Protein AF-0000000078900703 (afdb_homodimer)

Nearest PDB structures (foldseek):
  4qpk-assembly1_A  TM=8.446E-01  e=4.951E-14  Brucella abortus 2308
  4qpj-assembly1_B  TM=8.528E-01  e=8.463E-14  Brucella abortus 2308
  4fmt-assembly1_A  TM=8.613E-01  e=1.303E-12  Caulobacter vibrioides CB15
  8isj-assembly1_B  TM=5.344E-01  e=8.210E-05  Arabidopsis thaliana
  8isi-assembly1_A  TM=5.052E-01  e=6.643E-04  Arabidopsis thaliana

Foldseek 3Di:
DPLLALDDDPLLVVLVVVLLCVQLVVLVVQLVVLVVCCVPVPPVSNPVSVVSNVVSVLLNVLSVLLCCQQPNPCVQPLNDFPVNLVVSLCSNCPPHLAEEAEPAPADRDAQGCQSSLVSLVSVQQVQQAPRYFYWYWYDDVSHIKTKTFHAQGDQDPLLVCLLVSNDDSVRDDSRNSSSVNSNSSCSVRQWRWDWDDPDRGIIMIITHHDDD/DPLLALDDDPLLVVLVVVLLCVQLVVLVVQLVVLVVCCVPVPPVSNPVSVVSNVVSVLLNVLSVLLCCQQPNPCVQPLNDFPVSLVVSLCSNCPPHLAEEAEPAPADRDAQGCQSSLVSLVSVQQVQQAPRYFYWYWYDDVSHIKTKTFHAQGDQDPLLVCLLVSNDDSVRDDSRNSSSVNSNSSCSVRQWRWDWDDPDRGIIMIMTHHDDD

Secondary structure (DSSP, 8-state):
--TT--PBPHHHHHHHHHHHHHHHHHHHHHHHHHHHHHHHHGGGGHHHHHHHHHHHHHHHHHHHHHHHHHTSGGGTTT---HHHHHHHHHHHHTTSSEEEEE-----SSPSTTHHHHHHHHHHHHHHT-TT-EEEEEEEETTEEEEEEE-TT----HHHHHHHTT-S-GGG--TTTHHHHHHHHHHHHHTEEEEEEEEETTEEEEEEEE---/--TT--PBPHHHHHHHHHHHHHHHHHHHHHHHHHHHHHHHHGGGGHHHHHHHHHHHHHHHHHHHHHHHHHTSGGGTTT---HHHHHHHHHHHHTTSSEEEEE-----SSPSTTHHHHHHHHHHHHHHT-TT-EEEEEEEETTEEEEEEE-TT----HHHHHHHTT-S-GGG--TTTHHHHHHHHHHHHHTEEEEEEEEETTEEEEEEEE---

Sequence (424 aa):
MSPESPDFEPRAVELLVSRICHDLVSPVGAINNGVELIDEMGLGAGAEALTLIADSAEAAARRLRLFRFAFGAAGGQDGLDPAQARLTLEGWFRGGRVRIDWQADLPARPPRGLLKLLLIAALLADEALPAGGTVRVVREGAGVSLQGTGRNAGLREETRAALAGEIAPADLSPRSILGYAALRFGRLHAIRIVVMAENADDIRISLVPADVMSPESPDFEPRAVELLVSRICHDLVSPVGAINNGVELIDEMGLGAGAEALTLIADSAEAAARRLRLFRFAFGAAGGQDGLDPAQARLTLEGWFRGGRVRIDWQADLPARPPRGLLKLLLIAALLADEALPAGGTVRVVREGAGVSLQGTGRNAGLREETRAALAGEIAPADLSPRSILGYAALRFGRLHAIRIVVMAENADDIRISLVPADV

Structure (mmCIF, N/CA/C/O backbone):
data_AF-0000000078900703-model_v1
#
loop_
_entity.id
_entity.type
_entity.pdbx_description
1 polymer 'Histidine phosphotransferase ChpT C-terminal domain-containing protein'
#
loop_
_atom_site.group_PDB
_atom_site.id
_atom_site.type_symbol
_atom_site.label_atom_id
_atom_site.label_alt_id
_atom_site.label_comp_id
_atom_site.label_asym_id
_atom_site.label_entity_id
_atom_site.label_seq_id
_atom_site.pdbx_PDB_ins_code
_atom_site.Cartn_x
_atom_site.Cartn_y
_atom_site.Cartn_z
_atom_site.occupancy
_atom_site.B_iso_or_equiv
_atom_site.auth_seq_id
_atom_site.auth_comp_id
_atom_site.auth_asym_id
_atom_site.auth_atom_id
_atom_site.pdbx_PDB_model_num
ATOM 1 N N . MET A 1 1 ? 2.455 -24.469 -7.445 1 50.06 1 MET A N 1
ATOM 2 C CA . MET A 1 1 ? 2.916 -23.406 -8.328 1 50.06 1 MET A CA 1
ATOM 3 C C . MET A 1 1 ? 4.355 -23.641 -8.766 1 50.06 1 MET A C 1
ATOM 5 O O . MET A 1 1 ? 5.168 -24.156 -7.996 1 50.06 1 MET A O 1
ATOM 9 N N . SER A 1 2 ? 4.566 -23.516 -10.07 1 64 2 SER A N 1
ATOM 10 C CA . SER A 1 2 ? 5.926 -23.656 -10.57 1 64 2 SER A CA 1
ATOM 11 C C . SER A 1 2 ? 6.895 -22.75 -9.828 1 64 2 SER A C 1
ATOM 13 O O . SER A 1 2 ? 6.555 -21.594 -9.516 1 64 2 SER A O 1
ATOM 15 N N . PRO A 1 3 ? 7.934 -23.234 -9.289 1 67.06 3 PRO A N 1
ATOM 16 C CA . PRO A 1 3 ? 8.945 -22.438 -8.586 1 67.06 3 PRO A CA 1
ATOM 17 C C . PRO A 1 3 ? 9.367 -21.203 -9.375 1 67.06 3 PRO A C 1
ATOM 19 O O . PRO A 1 3 ? 9.867 -20.234 -8.789 1 67.06 3 PRO A O 1
ATOM 22 N N . GLU A 1 4 ? 8.93 -21.203 -10.578 1 78.75 4 GLU A N 1
ATOM 23 C CA . GLU A 1 4 ? 9.383 -20.109 -11.422 1 78.75 4 GLU A CA 1
ATOM 24 C C . GLU A 1 4 ? 8.266 -19.094 -11.656 1 78.75 4 GLU A C 1
ATOM 26 O O . GLU A 1 4 ? 8.5 -18.031 -12.25 1 78.75 4 GLU A O 1
ATOM 31 N N . SER A 1 5 ? 7.168 -19.375 -11.086 1 89.31 5 SER A N 1
ATOM 32 C CA . SER A 1 5 ? 6.031 -18.484 -11.32 1 89.31 5 SER A CA 1
ATOM 33 C C . SER A 1 5 ? 6.254 -17.125 -10.68 1 89.31 5 SER A C 1
ATOM 35 O O . SER A 1 5 ? 6.73 -17.031 -9.547 1 89.31 5 SER A O 1
ATOM 37 N N . PRO A 1 6 ? 5.938 -16.047 -11.406 1 94.38 6 PRO A N 1
ATOM 38 C CA . PRO A 1 6 ? 6.051 -14.703 -10.828 1 94.38 6 PRO A CA 1
ATOM 39 C C . PRO A 1 6 ? 4.863 -14.344 -9.938 1 94.38 6 PRO A C 1
ATOM 41 O O . PRO A 1 6 ? 4.809 -13.242 -9.391 1 94.38 6 PRO A O 1
ATOM 44 N N . ASP A 1 7 ? 3.932 -15.273 -9.758 1 95.19 7 ASP A N 1
ATOM 45 C CA . ASP A 1 7 ? 2.713 -14.969 -9.016 1 95.19 7 ASP A CA 1
ATOM 46 C C . ASP A 1 7 ? 3.004 -14.812 -7.527 1 95.19 7 ASP A C 1
ATOM 48 O O . ASP A 1 7 ? 3.996 -15.344 -7.023 1 95.19 7 ASP A O 1
ATOM 52 N N . PHE A 1 8 ? 2.178 -14.047 -6.848 1 96.44 8 PHE A N 1
ATOM 53 C CA . PHE A 1 8 ? 2.271 -13.836 -5.406 1 96.44 8 PHE A CA 1
ATOM 54 C C . PHE A 1 8 ? 1.226 -14.664 -4.668 1 96.44 8 PHE A C 1
ATOM 56 O O . PHE A 1 8 ? 0.046 -14.641 -5.023 1 96.44 8 PHE A O 1
ATOM 63 N N . GLU A 1 9 ? 1.678 -15.359 -3.666 1 94.94 9 GLU A N 1
ATOM 64 C CA . GLU A 1 9 ? 0.708 -15.93 -2.734 1 94.94 9 GLU A CA 1
ATOM 65 C C . GLU A 1 9 ? 0.011 -14.836 -1.93 1 94.94 9 GLU A C 1
ATOM 67 O O . GLU A 1 9 ? 0.602 -13.789 -1.651 1 94.94 9 GLU A O 1
ATOM 72 N N . PRO A 1 10 ? -1.243 -15.07 -1.531 1 95.19 10 PRO A N 1
ATOM 73 C CA . PRO A 1 10 ? -1.996 -14.039 -0.809 1 95.19 10 PRO A CA 1
ATOM 74 C C . PRO A 1 10 ? -1.276 -13.555 0.446 1 95.19 10 PRO A C 1
ATOM 76 O O . PRO A 1 10 ? -1.285 -12.359 0.743 1 95.19 10 PRO A O 1
ATOM 79 N N . ARG A 1 11 ? -0.648 -14.453 1.076 1 94.19 11 ARG A N 1
ATOM 80 C CA . ARG A 1 11 ? 0.079 -14.062 2.281 1 94.19 11 ARG A CA 1
ATOM 81 C C . ARG A 1 11 ? 1.181 -13.062 1.957 1 94.19 11 ARG A C 1
ATOM 83 O O . ARG A 1 11 ? 1.426 -12.133 2.727 1 94.19 11 ARG A O 1
ATOM 90 N N . ALA A 1 12 ? 1.869 -13.258 0.861 1 96.94 12 ALA A N 1
ATOM 91 C CA . ALA A 1 12 ? 2.92 -12.336 0.445 1 96.94 12 ALA A CA 1
ATOM 92 C C . ALA A 1 12 ? 2.348 -10.953 0.148 1 96.94 12 ALA A C 1
ATOM 94 O O . ALA A 1 12 ? 2.953 -9.938 0.494 1 96.94 12 ALA A O 1
ATOM 95 N N . VAL A 1 13 ? 1.162 -10.922 -0.452 1 97.69 13 VAL A N 1
ATOM 96 C CA . VAL A 1 13 ? 0.494 -9.656 -0.744 1 97.69 13 VAL A CA 1
ATOM 97 C C . VAL A 1 13 ? 0.139 -8.945 0.561 1 97.69 13 VAL A C 1
ATOM 99 O O . VAL A 1 13 ? 0.407 -7.754 0.718 1 97.69 13 VAL A O 1
ATOM 102 N N . GLU A 1 14 ? -0.369 -9.695 1.49 1 97.12 14 GLU A N 1
ATOM 103 C CA . GLU A 1 14 ? -0.728 -9.148 2.793 1 97.12 14 GLU A CA 1
ATOM 104 C C . GLU A 1 14 ? 0.49 -8.555 3.498 1 97.12 14 GLU A C 1
ATOM 106 O O . GLU A 1 14 ? 0.423 -7.449 4.039 1 97.12 14 GLU A O 1
ATOM 111 N N . LEU A 1 15 ? 1.567 -9.266 3.438 1 97.44 15 LEU A N 1
ATOM 112 C CA . LEU A 1 15 ? 2.779 -8.82 4.117 1 97.44 15 LEU A CA 1
ATOM 113 C C . LEU A 1 15 ? 3.375 -7.602 3.422 1 97.44 15 LEU A C 1
ATOM 115 O O . LEU A 1 15 ? 3.908 -6.707 4.078 1 97.44 15 LEU A O 1
ATOM 119 N N . LEU A 1 16 ? 3.305 -7.562 2.107 1 98.25 16 LEU A N 1
ATOM 120 C CA . LEU A 1 16 ? 3.805 -6.41 1.366 1 98.25 16 LEU A CA 1
ATOM 121 C C . LEU A 1 16 ? 3.012 -5.156 1.715 1 98.25 16 LEU A C 1
ATOM 123 O O . LEU A 1 16 ? 3.594 -4.109 2.006 1 98.25 16 LEU A O 1
ATOM 127 N N . VAL A 1 17 ? 1.688 -5.273 1.755 1 98.06 17 VAL A N 1
ATOM 128 C CA . VAL A 1 17 ? 0.83 -4.145 2.102 1 98.06 17 VAL A CA 1
ATOM 129 C C . VAL A 1 17 ? 1.06 -3.75 3.559 1 98.06 17 VAL A C 1
ATOM 131 O O . VAL A 1 17 ? 1.112 -2.562 3.885 1 98.06 17 VAL A O 1
ATOM 134 N N . SER A 1 18 ? 1.246 -4.734 4.418 1 97.38 18 SER A N 1
ATOM 135 C CA . SER A 1 18 ? 1.55 -4.453 5.816 1 97.38 18 SER A CA 1
ATOM 136 C C . SER A 1 18 ? 2.816 -3.611 5.945 1 97.38 18 SER A C 1
ATOM 138 O O . SER A 1 18 ? 2.861 -2.666 6.734 1 97.38 18 SER A O 1
ATOM 140 N N . ARG A 1 19 ? 3.785 -3.932 5.195 1 97.19 19 ARG A N 1
ATOM 141 C CA . ARG A 1 19 ? 5.047 -3.197 5.242 1 97.19 19 ARG A CA 1
ATOM 142 C C . ARG A 1 19 ? 4.863 -1.761 4.766 1 97.19 19 ARG A C 1
ATOM 144 O O . ARG A 1 19 ? 5.359 -0.823 5.395 1 97.19 19 ARG A O 1
ATOM 151 N N . ILE A 1 20 ? 4.145 -1.601 3.66 1 97.88 20 ILE A N 1
ATOM 152 C CA . ILE A 1 20 ? 3.871 -0.276 3.115 1 97.88 20 ILE A CA 1
ATOM 153 C C . ILE A 1 20 ? 3.129 0.566 4.148 1 97.88 20 ILE A C 1
ATOM 155 O O . ILE A 1 20 ? 3.523 1.698 4.438 1 97.88 20 ILE A O 1
ATOM 159 N N . CYS A 1 21 ? 2.123 -0.008 4.77 1 97.75 21 CYS A N 1
ATOM 160 C CA . CYS A 1 21 ? 1.351 0.703 5.781 1 97.75 21 CYS A CA 1
ATOM 161 C C . CYS A 1 21 ? 2.209 1.017 7.004 1 97.75 21 CYS A C 1
ATOM 163 O O . CYS A 1 21 ? 2.127 2.113 7.559 1 97.75 21 CYS A O 1
ATOM 165 N N . HIS A 1 22 ? 3.031 0.077 7.395 1 96.62 22 HIS A N 1
ATOM 166 C CA . HIS A 1 22 ? 3.904 0.265 8.547 1 96.62 22 HIS A CA 1
ATOM 167 C C . HIS A 1 22 ? 4.828 1.461 8.352 1 96.62 22 HIS A C 1
ATOM 169 O O . HIS A 1 22 ? 4.965 2.299 9.242 1 96.62 22 HIS A O 1
ATOM 175 N N . ASP A 1 23 ? 5.391 1.553 7.199 1 96.81 23 ASP A N 1
ATOM 176 C CA . ASP A 1 23 ? 6.359 2.604 6.906 1 96.81 23 ASP A CA 1
ATOM 177 C C . ASP A 1 23 ? 5.684 3.971 6.832 1 96.81 23 ASP A C 1
ATOM 179 O O . ASP A 1 23 ? 6.328 5 7.027 1 96.81 23 ASP A O 1
ATOM 183 N N . LEU A 1 24 ? 4.336 3.975 6.578 1 98.12 24 LEU A N 1
ATOM 184 C CA . LEU A 1 24 ? 3.641 5.246 6.406 1 98.12 24 LEU A CA 1
ATOM 185 C C . LEU A 1 24 ? 2.953 5.668 7.699 1 98.12 24 LEU A C 1
ATOM 187 O O . LEU A 1 24 ? 2.639 6.848 7.883 1 98.12 24 LEU A O 1
ATOM 191 N N . VAL A 1 25 ? 2.709 4.762 8.609 1 97.38 25 VAL A N 1
ATOM 192 C CA . VAL A 1 25 ? 1.991 5.031 9.852 1 97.38 25 VAL A CA 1
ATOM 193 C C . VAL A 1 25 ? 2.793 6.004 10.711 1 97.38 25 VAL A C 1
ATOM 195 O O . VAL A 1 25 ? 2.227 6.918 11.32 1 97.38 25 VAL A O 1
ATOM 198 N N . SER A 1 26 ? 4.109 5.871 10.695 1 96.12 26 SER A N 1
ATOM 199 C CA . SER A 1 26 ? 4.949 6.676 11.578 1 96.12 26 SER A CA 1
ATOM 200 C C . SER A 1 26 ? 4.93 8.148 11.164 1 96.12 26 SER A C 1
ATOM 202 O O . SER A 1 26 ? 4.594 9.016 11.969 1 96.12 26 SER A O 1
ATOM 204 N N . PRO A 1 27 ? 5.227 8.445 9.898 1 97.81 27 PRO A N 1
ATOM 205 C CA . PRO A 1 27 ? 5.176 9.867 9.539 1 97.81 27 PRO A CA 1
ATOM 206 C C . PRO A 1 27 ? 3.766 10.445 9.625 1 97.81 27 PRO A C 1
ATOM 208 O O . PRO A 1 27 ? 3.594 11.594 10.047 1 97.81 27 PRO A O 1
ATOM 211 N N . VAL A 1 28 ? 2.721 9.758 9.328 1 97.94 28 VAL A N 1
ATOM 212 C CA . VAL A 1 28 ? 1.347 10.234 9.43 1 97.94 28 VAL A CA 1
ATOM 213 C C . VAL A 1 28 ? 0.979 10.461 10.891 1 97.94 28 VAL A C 1
ATOM 215 O O . VAL A 1 28 ? 0.354 11.461 11.242 1 97.94 28 VAL A O 1
ATOM 218 N N . GLY A 1 29 ? 1.412 9.531 11.711 1 97.56 29 GLY A N 1
ATOM 219 C CA . GLY A 1 29 ? 1.213 9.688 13.148 1 97.56 29 GLY A CA 1
ATOM 220 C C . GLY A 1 29 ? 1.896 10.922 13.711 1 97.56 29 GLY A C 1
ATOM 221 O O . GLY A 1 29 ? 1.322 11.625 14.547 1 97.56 29 GLY A O 1
ATOM 222 N N . ALA A 1 30 ? 3.131 11.156 13.281 1 97.06 30 ALA A N 1
ATOM 223 C CA . ALA A 1 30 ? 3.896 12.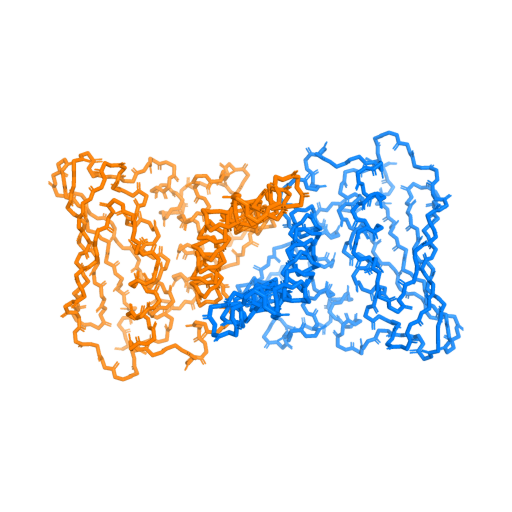312 13.734 1 97.06 30 ALA A CA 1
ATOM 224 C C . ALA A 1 30 ? 3.199 13.617 13.352 1 97.06 30 ALA A C 1
ATOM 226 O O . ALA A 1 30 ? 3.225 14.594 14.109 1 97.06 30 ALA A O 1
ATOM 227 N N . ILE A 1 31 ? 2.6 13.617 12.172 1 97.5 31 ILE A N 1
ATOM 228 C CA . ILE A 1 31 ? 1.846 14.789 11.75 1 97.5 31 ILE A CA 1
ATOM 229 C C . ILE A 1 31 ? 0.68 15.031 12.703 1 97.5 31 ILE A C 1
ATOM 231 O O . ILE A 1 31 ? 0.481 16.156 13.18 1 97.5 31 ILE A O 1
ATOM 235 N N . ASN A 1 32 ? -0.064 13.961 12.984 1 96.81 32 ASN A N 1
ATOM 236 C CA . ASN A 1 32 ? -1.199 14.062 13.891 1 96.81 32 ASN A CA 1
ATOM 237 C C . ASN A 1 32 ? -0.764 14.523 15.281 1 96.81 32 ASN A C 1
ATOM 239 O O . ASN A 1 32 ? -1.436 15.352 15.906 1 96.81 32 ASN A O 1
ATOM 243 N N . ASN A 1 33 ? 0.344 14.039 15.727 1 95.12 33 ASN A N 1
ATOM 244 C CA . ASN A 1 33 ? 0.883 14.469 17 1 95.12 33 ASN A CA 1
ATOM 245 C C . ASN A 1 33 ? 1.244 15.953 16.984 1 95.12 33 ASN A C 1
ATOM 247 O O . ASN A 1 33 ? 1.013 16.672 17.969 1 95.12 33 ASN A O 1
ATOM 251 N N . GLY A 1 34 ? 1.842 16.406 15.906 1 93.75 34 GLY A N 1
ATOM 252 C CA . GLY A 1 34 ? 2.168 17.812 15.758 1 93.75 34 GLY A CA 1
ATOM 253 C C . GLY A 1 34 ? 0.948 18.719 15.797 1 93.75 34 GLY A C 1
ATOM 254 O O . GLY A 1 34 ? 0.959 19.766 16.453 1 93.75 34 GLY A O 1
ATOM 255 N N . VAL A 1 35 ? -0.086 18.328 15.18 1 92.75 35 VAL A N 1
ATOM 256 C CA . VAL A 1 35 ? -1.333 19.094 15.156 1 92.75 35 VAL A CA 1
ATOM 257 C C . VAL A 1 35 ? -1.909 19.188 16.562 1 92.75 35 VAL A C 1
ATOM 259 O O . VAL A 1 35 ? -2.342 20.266 17 1 92.75 35 VAL A O 1
ATOM 262 N N . GLU A 1 36 ? -1.858 18.078 17.234 1 92.5 36 GLU A N 1
ATOM 263 C CA . GLU A 1 36 ? -2.361 18.047 18.609 1 92.5 36 GLU A CA 1
ATOM 264 C C . GLU A 1 36 ? -1.555 18.984 19.516 1 92.5 36 GLU A C 1
ATOM 266 O O . GLU A 1 36 ? -2.115 19.656 20.375 1 92.5 36 GLU A O 1
ATOM 271 N N . LEU A 1 37 ? -0.238 19 19.266 1 90.69 37 LEU A N 1
ATOM 272 C CA . LEU A 1 37 ? 0.638 19.859 20.047 1 90.69 37 LEU A CA 1
ATOM 273 C C . LEU A 1 37 ? 0.301 21.328 19.812 1 90.69 37 LEU A C 1
ATOM 275 O O . LEU A 1 37 ? 0.247 22.125 20.766 1 90.69 37 LEU A O 1
ATOM 279 N N . ILE A 1 38 ? 0.035 21.703 18.625 1 87.81 38 ILE A N 1
ATOM 280 C CA . ILE A 1 38 ? -0.3 23.078 18.297 1 87.81 38 ILE A CA 1
ATOM 281 C C . ILE A 1 38 ? -1.65 23.453 18.906 1 87.81 38 ILE A C 1
ATOM 283 O O . ILE A 1 38 ? -1.815 24.531 19.453 1 87.81 38 ILE A O 1
ATOM 287 N N . ASP A 1 39 ? -2.58 22.578 18.859 1 85.31 39 ASP A N 1
ATOM 288 C CA . ASP A 1 39 ? -3.914 22.812 19.391 1 85.31 39 ASP A CA 1
ATOM 289 C C . ASP A 1 39 ? -3.863 23.016 20.906 1 85.31 39 ASP A C 1
ATOM 291 O O . ASP A 1 39 ? -4.59 23.844 21.453 1 85.31 39 ASP A O 1
ATOM 295 N N . GLU A 1 40 ? -2.965 22.281 21.578 1 84.81 40 GLU A N 1
ATOM 296 C CA . GLU A 1 40 ? -2.895 22.297 23.031 1 84.81 40 GLU A CA 1
ATOM 297 C C . GLU A 1 40 ? -2.064 23.484 23.531 1 84.81 40 GLU A C 1
ATOM 299 O O . GLU A 1 40 ? -2.418 24.125 24.516 1 84.81 40 GLU A O 1
ATOM 304 N N . MET A 1 41 ? -0.928 23.703 22.859 1 78.88 41 MET A N 1
ATOM 305 C CA . MET A 1 41 ? 0.045 24.625 23.422 1 78.88 41 MET A CA 1
ATOM 306 C C . MET A 1 41 ? -0.042 25.984 22.766 1 78.88 41 MET A C 1
ATOM 308 O O . MET A 1 41 ? 0.519 26.969 23.25 1 78.88 41 MET A O 1
ATOM 312 N N . GLY A 1 42 ? -0.826 26.125 21.797 1 68.19 42 GLY A N 1
ATOM 313 C CA . GLY A 1 42 ? -0.936 27.391 21.094 1 68.19 42 GLY A CA 1
ATOM 314 C C . GLY A 1 42 ? 0.298 27.734 20.281 1 68.19 42 GLY A C 1
ATOM 315 O O . GLY A 1 42 ? 1.071 26.859 19.906 1 68.19 42 GLY A O 1
ATOM 316 N N . LEU A 1 43 ? 0.442 29.109 19.953 1 59.84 43 LEU A N 1
ATOM 317 C CA . LEU A 1 43 ? 1.426 29.672 19.031 1 59.84 43 LEU A CA 1
ATOM 318 C C . LEU A 1 43 ? 2.844 29.406 19.516 1 59.84 43 LEU A C 1
ATOM 320 O O . LEU A 1 43 ? 3.779 29.312 18.719 1 59.84 43 LEU A O 1
ATOM 324 N N . GLY A 1 44 ? 3.08 29.391 20.906 1 62.28 44 GLY A N 1
ATOM 325 C CA . GLY A 1 44 ? 4.422 29.188 21.438 1 62.28 44 GLY A CA 1
ATOM 326 C C . GLY A 1 44 ? 5.059 27.891 20.969 1 62.28 44 GLY A C 1
ATOM 327 O O . GLY A 1 44 ? 6.262 27.844 20.688 1 62.28 44 GLY A O 1
ATOM 328 N N . ALA A 1 45 ? 4.297 26.844 20.875 1 62.84 45 ALA A N 1
ATOM 329 C CA . ALA A 1 45 ? 4.781 25.531 20.453 1 62.84 45 ALA A CA 1
ATOM 330 C C . ALA A 1 45 ? 4.641 25.375 18.938 1 62.84 45 ALA A C 1
ATOM 332 O O . ALA A 1 45 ? 5.078 24.359 18.375 1 62.84 45 ALA A O 1
ATOM 333 N N . GLY A 1 46 ? 4.395 26.5 18.312 1 74.5 46 GLY A N 1
ATOM 334 C CA . GLY A 1 46 ? 3.861 26.438 16.953 1 74.5 46 GLY A CA 1
ATOM 335 C C . GLY A 1 46 ? 4.922 26.172 15.914 1 74.5 46 GLY A C 1
ATOM 336 O O . GLY A 1 46 ? 4.734 25.297 15.047 1 74.5 46 GLY A O 1
ATOM 337 N N . ALA A 1 47 ? 6.125 26.734 16.328 1 80.94 47 ALA A N 1
ATOM 338 C CA . ALA A 1 47 ? 7.125 26.656 15.266 1 80.94 47 ALA A CA 1
ATOM 339 C C . ALA A 1 47 ? 7.738 25.266 15.195 1 80.94 47 ALA A C 1
ATOM 341 O O . ALA A 1 47 ? 7.887 24.703 14.102 1 80.94 47 ALA A O 1
ATOM 342 N N . GLU A 1 48 ? 8.07 24.703 16.359 1 88.12 48 GLU A N 1
ATOM 343 C CA . GLU A 1 48 ? 8.656 23.375 16.391 1 88.12 48 GLU A CA 1
ATOM 344 C C . GLU A 1 48 ? 7.672 22.328 15.906 1 88.12 48 GLU A C 1
ATOM 346 O O . GLU A 1 48 ? 8.047 21.391 15.188 1 88.12 48 GLU A O 1
ATOM 351 N N . ALA A 1 49 ? 6.473 22.453 16.281 1 91.56 49 ALA A N 1
ATOM 352 C CA . ALA A 1 49 ? 5.43 21.531 15.852 1 91.56 49 ALA A CA 1
ATOM 353 C C . ALA A 1 49 ? 5.215 21.609 14.344 1 91.56 49 ALA A C 1
ATOM 355 O O . ALA A 1 49 ? 5.027 20.578 13.688 1 91.56 49 ALA A O 1
ATOM 356 N N . LEU A 1 50 ? 5.297 22.719 13.844 1 89.88 50 LEU A N 1
ATOM 357 C CA . LEU A 1 50 ? 5.117 22.906 12.414 1 89.88 50 LEU A CA 1
ATOM 358 C C . LEU A 1 50 ? 6.277 22.297 11.633 1 89.88 50 LEU A C 1
ATOM 360 O O . LEU A 1 50 ? 6.082 21.719 10.562 1 89.88 50 LEU A O 1
ATOM 364 N N . THR A 1 51 ? 7.438 22.484 12.203 1 92.75 51 THR A N 1
ATOM 365 C CA . THR A 1 51 ? 8.609 21.875 11.586 1 92.75 51 THR A CA 1
ATOM 366 C C . THR A 1 51 ? 8.477 20.344 11.562 1 92.75 51 THR A C 1
ATOM 368 O O . THR A 1 51 ? 8.781 19.703 10.555 1 92.75 51 THR A O 1
ATOM 371 N N . LEU A 1 52 ? 7.957 19.828 12.656 1 94.81 52 LEU A N 1
ATOM 372 C CA . LEU A 1 52 ? 7.723 18.391 12.734 1 94.81 52 LEU A CA 1
ATOM 373 C C . LEU A 1 52 ? 6.695 17.938 11.695 1 94.81 52 LEU A C 1
ATOM 375 O O . LEU A 1 52 ? 6.883 16.922 11.023 1 94.81 52 LEU A O 1
ATOM 379 N N . ILE A 1 53 ? 5.684 18.703 11.617 1 96.12 53 ILE A N 1
ATOM 380 C CA . ILE A 1 53 ? 4.633 18.406 10.648 1 96.12 53 ILE A CA 1
ATOM 381 C C . ILE A 1 53 ? 5.203 18.438 9.234 1 96.12 53 ILE A C 1
AT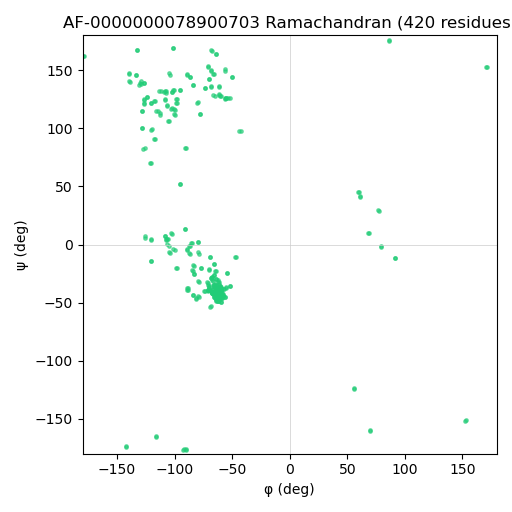OM 383 O O . ILE A 1 53 ? 4.988 17.516 8.445 1 96.12 53 ILE A O 1
ATOM 387 N N . ALA A 1 54 ? 5.984 19.453 8.922 1 95.94 54 ALA A N 1
ATOM 388 C CA . ALA A 1 54 ? 6.559 19.625 7.59 1 95.94 54 ALA A CA 1
ATOM 389 C C . ALA A 1 54 ? 7.5 18.469 7.246 1 95.94 54 ALA A C 1
ATOM 391 O O . ALA A 1 54 ? 7.387 17.875 6.176 1 95.94 54 ALA A O 1
ATOM 392 N N . ASP A 1 55 ? 8.367 18.188 8.172 1 96.69 55 ASP A N 1
ATOM 393 C CA . ASP A 1 55 ? 9.336 17.109 7.957 1 96.69 55 ASP A CA 1
ATOM 394 C C . ASP A 1 55 ? 8.633 15.766 7.773 1 96.69 55 ASP A C 1
ATOM 396 O O . ASP A 1 55 ? 9.023 14.969 6.918 1 96.69 55 ASP A O 1
ATOM 400 N N . SER A 1 56 ? 7.574 15.531 8.57 1 97.81 56 SER A N 1
ATOM 401 C CA . SER A 1 56 ? 6.852 14.266 8.523 1 97.81 56 SER A CA 1
ATOM 402 C C . SER A 1 56 ? 6.047 14.133 7.234 1 97.81 56 SER A C 1
ATOM 404 O O . SER A 1 56 ? 5.977 13.055 6.648 1 97.81 56 SER A O 1
ATOM 406 N N . ALA A 1 57 ? 5.48 15.211 6.836 1 97.69 57 ALA A N 1
ATOM 407 C CA . ALA A 1 57 ? 4.727 15.203 5.586 1 97.69 57 ALA A CA 1
ATOM 408 C C . ALA A 1 57 ? 5.641 14.922 4.395 1 97.69 57 ALA A C 1
ATOM 410 O O . ALA A 1 57 ? 5.281 14.164 3.494 1 97.69 57 ALA A O 1
ATOM 411 N N . GLU A 1 58 ? 6.793 15.539 4.402 1 97.62 58 GLU A N 1
ATOM 412 C CA . GLU A 1 58 ? 7.762 15.297 3.342 1 97.62 58 GLU A CA 1
ATOM 413 C C . GLU A 1 58 ? 8.234 13.844 3.348 1 97.62 58 GLU A C 1
ATOM 415 O O . GLU A 1 58 ? 8.367 13.227 2.289 1 97.62 58 GLU A O 1
ATOM 420 N N . ALA A 1 59 ? 8.453 13.32 4.512 1 97.88 59 ALA A N 1
ATOM 421 C CA . ALA A 1 59 ? 8.859 11.922 4.633 1 97.88 59 ALA A CA 1
ATOM 422 C C . ALA A 1 59 ? 7.785 10.992 4.09 1 97.88 59 ALA A C 1
ATOM 424 O O . ALA A 1 59 ? 8.086 10.039 3.369 1 97.88 59 ALA A O 1
ATOM 425 N N . ALA A 1 60 ? 6.539 11.266 4.43 1 98.5 60 ALA A N 1
ATOM 426 C CA . ALA A 1 60 ? 5.434 10.461 3.926 1 98.5 60 ALA A CA 1
ATOM 427 C C . ALA A 1 60 ? 5.359 10.516 2.404 1 98.5 60 ALA A C 1
ATOM 429 O O . ALA A 1 60 ? 5.176 9.492 1.745 1 98.5 60 ALA A O 1
ATOM 430 N N . ALA A 1 61 ? 5.578 11.719 1.854 1 98.31 61 ALA A N 1
ATOM 431 C CA . ALA A 1 61 ? 5.516 11.898 0.405 1 98.31 61 ALA A CA 1
ATOM 432 C C . ALA A 1 61 ? 6.637 11.133 -0.292 1 98.31 61 ALA A C 1
ATOM 434 O O . ALA A 1 61 ? 6.418 10.508 -1.333 1 98.31 61 ALA A O 1
ATOM 435 N N . ARG A 1 62 ? 7.801 11.164 0.253 1 98.06 62 ARG A N 1
ATOM 436 C CA . ARG A 1 62 ? 8.945 10.469 -0.326 1 98.06 62 ARG A CA 1
ATOM 437 C C . ARG A 1 62 ? 8.734 8.953 -0.295 1 98.06 62 ARG A C 1
ATOM 439 O O . ARG A 1 62 ? 9.039 8.258 -1.267 1 98.06 62 ARG A O 1
ATOM 446 N N . ARG A 1 63 ? 8.211 8.453 0.787 1 98.31 63 ARG A N 1
ATOM 447 C CA . ARG A 1 63 ? 7.949 7.02 0.897 1 98.31 63 ARG A CA 1
ATOM 448 C C . ARG A 1 63 ? 6.879 6.578 -0.095 1 98.31 63 ARG A C 1
ATOM 450 O O . ARG A 1 63 ? 7.035 5.562 -0.774 1 98.31 63 ARG A O 1
ATOM 457 N N . LEU A 1 64 ? 5.824 7.391 -0.201 1 98.38 64 LEU A N 1
ATOM 458 C CA . LEU A 1 64 ? 4.754 7.082 -1.142 1 98.38 64 LEU A CA 1
ATOM 459 C C . LEU A 1 64 ? 5.277 7.062 -2.574 1 98.38 64 LEU A C 1
ATOM 461 O O . LEU A 1 64 ? 4.91 6.188 -3.361 1 98.38 64 LEU A O 1
ATOM 465 N N . ARG A 1 65 ? 6.145 8.031 -2.871 1 97.38 65 ARG A N 1
ATOM 466 C CA . ARG A 1 65 ? 6.719 8.086 -4.211 1 97.38 65 ARG A CA 1
ATOM 467 C C . ARG A 1 65 ? 7.516 6.824 -4.523 1 97.38 65 ARG A C 1
ATOM 469 O O . ARG A 1 65 ? 7.371 6.242 -5.602 1 97.38 65 ARG A O 1
ATOM 476 N N . LEU A 1 66 ? 8.305 6.418 -3.598 1 98.44 66 LEU A N 1
ATOM 477 C CA . LEU A 1 66 ? 9.109 5.219 -3.82 1 98.44 66 LEU A CA 1
ATOM 478 C C . LEU A 1 66 ? 8.211 3.99 -3.982 1 98.44 66 LEU A C 1
ATOM 480 O O . LEU A 1 66 ? 8.398 3.201 -4.91 1 98.44 66 LEU A O 1
ATOM 484 N N . PHE A 1 67 ? 7.258 3.826 -3.107 1 98.5 67 PHE A N 1
ATOM 485 C CA . PHE A 1 67 ? 6.41 2.641 -3.127 1 98.5 67 PHE A CA 1
ATOM 486 C C . PHE A 1 67 ? 5.598 2.576 -4.414 1 98.5 67 PHE A C 1
ATOM 488 O O . PHE A 1 67 ? 5.398 1.497 -4.973 1 98.5 67 PHE A O 1
ATOM 495 N N . ARG A 1 68 ? 5.168 3.74 -4.863 1 96.56 68 ARG A N 1
ATOM 496 C CA . ARG A 1 68 ? 4.387 3.816 -6.094 1 96.56 68 ARG A CA 1
ATOM 497 C C . ARG A 1 68 ? 5.176 3.271 -7.277 1 96.56 68 ARG A C 1
ATOM 499 O O . ARG A 1 68 ? 4.625 2.568 -8.125 1 96.56 68 ARG A O 1
ATOM 506 N N . PHE A 1 69 ? 6.457 3.516 -7.301 1 97.5 69 PHE A N 1
ATOM 507 C CA . PHE A 1 69 ? 7.297 3.082 -8.414 1 97.5 69 PHE A CA 1
ATOM 508 C C . PHE A 1 69 ? 7.836 1.678 -8.164 1 97.5 69 PHE A C 1
ATOM 510 O O . PHE A 1 69 ? 7.875 0.853 -9.078 1 97.5 69 PHE A O 1
ATOM 517 N N . ALA A 1 70 ? 8.18 1.352 -6.93 1 98.19 70 ALA A N 1
ATOM 518 C CA . ALA A 1 70 ? 8.812 0.075 -6.609 1 98.19 70 ALA A CA 1
ATOM 519 C C . ALA A 1 70 ? 7.805 -1.07 -6.684 1 98.19 70 ALA A C 1
ATOM 521 O O . ALA A 1 70 ? 8.109 -2.141 -7.211 1 98.19 70 ALA A O 1
ATOM 522 N N . PHE A 1 71 ? 6.574 -0.79 -6.195 1 98.12 71 PHE A N 1
ATOM 523 C CA . PHE A 1 71 ? 5.641 -1.896 -6.039 1 98.12 71 PHE A CA 1
ATOM 524 C C . PHE A 1 71 ? 4.383 -1.666 -6.871 1 98.12 71 PHE A C 1
ATOM 526 O O . PHE A 1 71 ? 3.604 -2.594 -7.098 1 98.12 71 PHE A O 1
ATOM 533 N N . GLY A 1 72 ? 4.195 -0.435 -7.34 1 96.75 72 GLY A N 1
ATOM 534 C CA . GLY A 1 72 ? 3.025 -0.117 -8.148 1 96.75 72 GLY A CA 1
ATOM 535 C C . GLY A 1 72 ? 3.25 -0.322 -9.633 1 96.75 72 GLY A C 1
ATOM 536 O O . GLY A 1 72 ? 4.32 -0.777 -10.047 1 96.75 72 GLY A O 1
ATOM 537 N N . ALA A 1 73 ? 2.26 0.017 -10.438 1 93.75 73 ALA A N 1
ATOM 538 C CA . ALA A 1 73 ? 2.293 -0.206 -11.883 1 93.75 73 ALA A CA 1
ATOM 539 C C . ALA A 1 73 ? 3.162 0.837 -12.578 1 93.75 73 ALA A C 1
ATOM 541 O O . ALA A 1 73 ? 3.668 0.6 -13.68 1 93.75 73 ALA A O 1
ATOM 542 N N . ALA A 1 74 ? 3.385 1.94 -11.938 1 90.25 74 ALA A N 1
ATOM 543 C CA . ALA A 1 74 ? 4.094 3.068 -12.539 1 90.25 74 ALA A CA 1
ATOM 544 C C . ALA A 1 74 ? 5.551 2.715 -12.82 1 90.25 74 ALA A C 1
ATOM 546 O O . ALA A 1 74 ? 6.164 3.27 -13.734 1 90.25 74 ALA A O 1
ATOM 547 N N . GLY A 1 75 ? 6.117 1.798 -12.086 1 88 75 GLY A N 1
ATOM 548 C CA . GLY A 1 75 ? 7.523 1.459 -12.234 1 88 75 GLY A CA 1
ATOM 549 C C . GLY A 1 75 ? 7.781 0.461 -13.352 1 88 75 GLY A C 1
ATOM 550 O O . GLY A 1 75 ? 8.914 0.315 -13.812 1 88 75 GLY A O 1
ATOM 551 N N . GLY A 1 76 ? 6.738 -0.301 -13.703 1 78.56 76 GLY A N 1
ATOM 552 C CA . GLY A 1 76 ? 6.918 -1.341 -14.703 1 78.56 76 GLY A CA 1
ATOM 553 C C . GLY A 1 76 ? 6.684 -0.853 -16.125 1 78.56 76 GLY A C 1
ATOM 554 O O . GLY A 1 76 ? 7.34 -1.31 -17.062 1 78.56 76 GLY A O 1
ATOM 555 N N . GLN A 1 77 ? 5.613 0.068 -16.312 1 68.5 77 GLN A N 1
ATOM 556 C CA . GLN A 1 77 ? 5.121 0.407 -17.656 1 68.5 77 GLN A CA 1
ATOM 557 C C . GLN A 1 77 ? 5.781 1.68 -18.172 1 68.5 77 GLN A C 1
ATOM 559 O O . GLN A 1 77 ? 5.098 2.639 -18.531 1 68.5 77 GLN A O 1
ATOM 564 N N . ASP A 1 78 ? 7.039 1.772 -18.156 1 68.81 78 ASP A N 1
ATOM 565 C CA . ASP A 1 78 ? 7.773 2.869 -18.766 1 68.81 78 ASP A CA 1
ATOM 566 C C . ASP A 1 78 ? 7.523 4.184 -18.031 1 68.81 78 ASP A C 1
ATOM 568 O O . ASP A 1 78 ? 7.777 5.262 -18.578 1 68.81 78 ASP A O 1
ATOM 572 N N . GLY A 1 79 ? 6.941 4.09 -16.984 1 79 79 GLY A N 1
ATOM 573 C CA . GLY A 1 79 ? 6.59 5.312 -16.281 1 79 79 GLY A CA 1
ATOM 574 C C . GLY A 1 79 ? 7.719 5.844 -15.406 1 79 79 GLY A C 1
ATOM 575 O O . GLY A 1 79 ? 7.598 6.914 -14.805 1 79 79 GLY A O 1
ATOM 576 N N . LEU A 1 80 ? 8.82 5.164 -15.43 1 92.75 80 LEU A N 1
ATOM 577 C CA . LEU A 1 80 ? 9.93 5.547 -14.562 1 92.75 80 LEU A CA 1
ATOM 578 C C . LEU A 1 80 ? 11.219 5.688 -15.367 1 92.75 80 LEU A C 1
ATOM 580 O O . LEU A 1 80 ? 11.664 4.734 -16.016 1 92.75 80 LEU A O 1
ATOM 584 N N . ASP A 1 81 ? 11.75 6.859 -15.453 1 95.25 81 ASP A N 1
ATOM 585 C CA . ASP A 1 81 ? 13.031 7.043 -16.125 1 95.25 81 ASP A CA 1
ATOM 586 C C . ASP A 1 81 ? 14.164 7.172 -15.117 1 95.25 81 ASP A C 1
ATOM 588 O O . ASP A 1 81 ? 13.93 7.238 -13.914 1 95.25 81 ASP A O 1
ATOM 592 N N . PRO A 1 82 ? 15.367 7.129 -15.586 1 96.5 82 PRO A N 1
ATOM 593 C CA . PRO A 1 82 ? 16.516 7.109 -14.672 1 96.5 82 PRO A CA 1
ATOM 594 C C . PRO A 1 82 ? 16.578 8.352 -13.781 1 96.5 82 PRO A C 1
ATOM 596 O O . PRO A 1 82 ? 16.953 8.25 -12.609 1 96.5 82 PRO A O 1
ATOM 599 N N . ALA A 1 83 ? 16.188 9.5 -14.32 1 96.5 83 ALA A N 1
ATOM 600 C CA . ALA A 1 83 ? 16.203 10.719 -13.523 1 96.5 83 ALA A CA 1
ATOM 601 C C . ALA A 1 83 ? 15.211 10.633 -12.375 1 96.5 83 ALA A C 1
ATOM 603 O O . ALA A 1 83 ? 15.523 11 -11.234 1 96.5 83 ALA A O 1
ATOM 604 N N . GLN A 1 84 ? 14.055 10.133 -12.648 1 96.44 84 GLN A N 1
ATOM 605 C CA . GLN A 1 84 ? 13.031 9.945 -11.625 1 96.44 84 GLN A CA 1
ATOM 606 C C . GLN A 1 84 ? 13.469 8.922 -10.586 1 96.44 84 GLN A C 1
ATOM 608 O O . GLN A 1 84 ? 13.234 9.094 -9.391 1 96.44 84 GLN A O 1
ATOM 613 N N . ALA A 1 85 ? 14.094 7.848 -11.102 1 97.94 85 ALA A N 1
ATOM 614 C CA . ALA A 1 85 ? 14.586 6.824 -10.188 1 97.94 85 ALA A CA 1
ATOM 615 C C . ALA A 1 85 ? 15.625 7.398 -9.234 1 97.94 85 ALA A C 1
ATOM 617 O O . ALA A 1 85 ? 15.57 7.152 -8.023 1 97.94 85 ALA A O 1
ATOM 618 N N . ARG A 1 86 ? 16.516 8.195 -9.789 1 98.25 86 ARG A N 1
ATOM 619 C CA . ARG A 1 86 ? 17.547 8.828 -8.984 1 98.25 86 ARG A CA 1
ATOM 620 C C . ARG A 1 86 ? 16.938 9.742 -7.93 1 98.25 86 ARG A C 1
ATOM 622 O O . ARG A 1 86 ? 17.266 9.648 -6.746 1 98.25 86 ARG A O 1
ATOM 629 N N . LEU A 1 87 ? 16 10.562 -8.352 1 97.81 87 LEU A N 1
ATOM 630 C CA . LEU A 1 87 ? 15.352 11.5 -7.438 1 97.81 87 LEU A CA 1
ATOM 631 C C . LEU A 1 87 ? 14.586 10.758 -6.352 1 97.81 87 LEU A C 1
ATOM 633 O O . LEU A 1 87 ? 14.609 11.156 -5.184 1 97.81 87 LEU A O 1
ATOM 637 N N . THR A 1 88 ? 13.945 9.703 -6.723 1 98.19 88 THR A N 1
ATOM 638 C CA . THR A 1 88 ? 13.188 8.891 -5.777 1 98.19 88 THR A CA 1
ATOM 639 C C . THR A 1 88 ? 14.109 8.289 -4.719 1 98.19 88 THR A C 1
ATOM 641 O O . THR A 1 88 ? 13.805 8.336 -3.525 1 98.19 88 THR A O 1
ATOM 644 N N . LEU A 1 89 ? 15.258 7.789 -5.129 1 98.75 89 LEU A N 1
ATOM 645 C CA .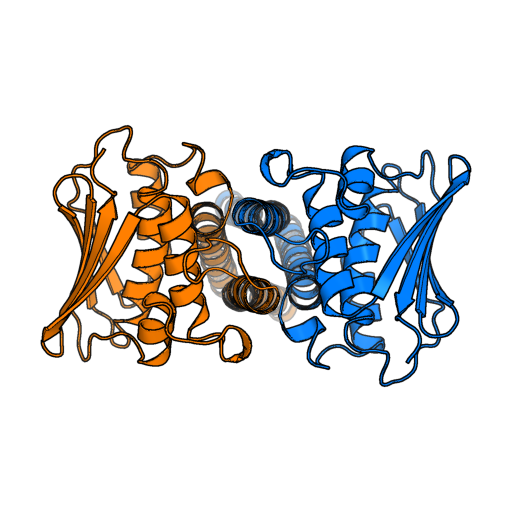 LEU A 1 89 ? 16.188 7.168 -4.195 1 98.75 89 LEU A CA 1
ATOM 646 C C . LEU A 1 89 ? 16.844 8.219 -3.297 1 98.75 89 LEU A C 1
ATOM 648 O O . LEU A 1 89 ? 17.047 7.977 -2.104 1 98.75 89 LEU A O 1
ATOM 652 N N . GLU A 1 90 ? 17.172 9.359 -3.875 1 98.56 90 GLU A N 1
ATOM 653 C CA . GLU A 1 90 ? 17.703 10.453 -3.061 1 98.56 90 GLU A CA 1
ATOM 654 C C . GLU A 1 90 ? 16.703 10.867 -1.979 1 98.56 90 GLU A C 1
ATOM 656 O O . GLU A 1 90 ? 17.094 11.156 -0.847 1 98.56 90 GLU A O 1
ATOM 661 N N . GLY A 1 91 ? 15.461 10.875 -2.371 1 98.19 91 GLY A N 1
ATOM 662 C CA . GLY A 1 91 ? 14.422 11.156 -1.399 1 98.19 91 GLY A CA 1
ATOM 663 C C . GLY A 1 91 ? 14.344 10.125 -0.288 1 98.19 91 GLY A C 1
ATOM 664 O O . GLY A 1 91 ? 14.242 10.484 0.888 1 98.19 91 GLY A O 1
ATOM 665 N N . TRP A 1 92 ? 14.414 8.859 -0.59 1 98.06 92 TRP A N 1
ATOM 666 C CA . TRP A 1 92 ? 14.32 7.777 0.381 1 98.06 92 TRP A CA 1
ATOM 667 C C . TRP A 1 92 ? 15.445 7.863 1.405 1 98.06 92 TRP A C 1
ATOM 669 O O . TRP A 1 92 ? 15.211 7.699 2.605 1 98.06 92 TRP A O 1
ATOM 679 N N . PHE A 1 93 ? 16.625 8.125 0.942 1 98.06 93 PHE A N 1
ATOM 680 C CA . PHE A 1 93 ? 17.812 8.047 1.801 1 98.06 93 PHE A CA 1
ATOM 681 C C . PHE A 1 93 ? 18.031 9.367 2.533 1 98.06 93 PHE A C 1
ATOM 683 O O . PHE A 1 93 ? 18.875 9.445 3.43 1 98.06 93 PHE A O 1
ATOM 690 N N . ARG A 1 94 ? 17.25 10.398 2.158 1 96.5 94 ARG A N 1
ATOM 691 C CA . ARG A 1 94 ? 17.438 11.719 2.754 1 96.5 94 ARG A CA 1
ATOM 692 C C . ARG A 1 94 ? 17.219 11.672 4.262 1 96.5 94 ARG A C 1
ATOM 694 O O . ARG A 1 94 ? 16.188 11.203 4.734 1 96.5 94 ARG A O 1
ATOM 701 N N . GLY A 1 95 ? 18.203 12.18 4.992 1 93.5 95 GLY A N 1
ATOM 702 C CA . GLY A 1 95 ? 18.078 12.281 6.438 1 93.5 95 GLY A CA 1
ATOM 703 C C . GLY A 1 95 ? 18.344 10.969 7.152 1 93.5 95 GLY A C 1
ATOM 704 O O . GLY A 1 95 ? 18.266 10.898 8.383 1 93.5 95 GLY A O 1
ATOM 705 N N . GLY A 1 96 ? 18.625 9.875 6.422 1 95.06 96 GLY A N 1
ATOM 706 C CA . GLY A 1 96 ? 18.906 8.586 7.031 1 95.06 96 GLY A CA 1
ATOM 707 C C . GLY A 1 96 ? 20.391 8.352 7.273 1 95.06 96 GLY A C 1
ATOM 708 O O . GLY A 1 96 ? 21.203 9.25 7.062 1 95.06 96 GLY A O 1
ATOM 709 N N . ARG A 1 97 ? 20.688 7.188 7.746 1 97.19 97 ARG A N 1
ATOM 710 C CA . ARG A 1 97 ? 22.062 6.824 8.07 1 97.19 97 ARG A CA 1
ATOM 711 C C . ARG A 1 97 ? 22.812 6.352 6.832 1 97.19 97 ARG A C 1
ATOM 713 O O . ARG A 1 97 ? 24.031 6.277 6.832 1 97.19 97 ARG A O 1
ATOM 720 N N . VAL A 1 98 ? 22.031 5.992 5.805 1 98.5 98 VAL A N 1
ATOM 721 C CA . VAL A 1 98 ? 22.641 5.527 4.559 1 98.5 98 VAL A CA 1
ATOM 722 C C . VAL A 1 98 ? 22.625 6.648 3.525 1 98.5 98 VAL A C 1
ATOM 724 O O . VAL A 1 98 ? 21.609 7.332 3.352 1 98.5 98 VAL A O 1
ATOM 727 N N . ARG A 1 99 ? 23.75 6.887 2.84 1 98.38 99 ARG A N 1
ATOM 728 C CA . ARG A 1 99 ? 23.875 7.859 1.757 1 98.38 99 ARG A CA 1
ATOM 729 C C . ARG A 1 99 ? 23.906 7.164 0.4 1 98.38 99 ARG A C 1
ATOM 731 O O . ARG A 1 99 ? 24.453 6.062 0.273 1 98.38 99 ARG A O 1
ATOM 738 N N . ILE A 1 100 ? 23.344 7.793 -0.582 1 98.56 100 ILE A N 1
ATOM 739 C CA . ILE A 1 100 ? 23.344 7.223 -1.924 1 98.56 100 ILE A CA 1
ATOM 740 C C . ILE A 1 100 ? 24.297 7.992 -2.82 1 98.56 100 ILE A C 1
ATOM 742 O O . ILE A 1 100 ? 24.406 9.219 -2.725 1 98.56 100 ILE A O 1
ATOM 746 N N . ASP A 1 101 ? 25.109 7.312 -3.521 1 98.5 101 ASP A N 1
ATOM 747 C CA . ASP A 1 101 ? 26.016 7.828 -4.543 1 98.5 101 ASP A CA 1
ATOM 748 C C . ASP A 1 101 ? 25.688 7.258 -5.918 1 98.5 101 ASP A C 1
ATOM 750 O O . ASP A 1 101 ? 26.141 6.176 -6.281 1 98.5 101 ASP A O 1
ATOM 754 N N . TRP A 1 102 ? 24.844 7.93 -6.66 1 98.62 102 TRP A N 1
ATOM 755 C CA . TRP A 1 102 ? 24.406 7.477 -7.977 1 98.62 102 TRP A CA 1
ATOM 756 C C . TRP A 1 102 ? 25.469 7.746 -9.031 1 98.62 102 TRP A C 1
ATOM 758 O O . TRP A 1 102 ? 25.75 8.898 -9.352 1 98.62 102 TRP A O 1
ATOM 768 N N . GLN A 1 103 ? 26.094 6.742 -9.594 1 98.06 103 GLN A N 1
ATOM 769 C CA . GLN A 1 103 ? 27.141 6.855 -10.594 1 98.06 103 GLN A CA 1
ATOM 770 C C . GLN A 1 103 ? 26.75 6.16 -11.898 1 98.06 103 GLN A C 1
ATOM 772 O O . GLN A 1 103 ? 27.531 6.102 -12.844 1 98.06 103 GLN A O 1
ATOM 777 N N . ALA A 1 104 ? 25.531 5.668 -11.961 1 97.12 104 ALA A N 1
ATOM 778 C CA . ALA A 1 104 ? 25.109 4.879 -13.109 1 97.12 104 ALA A CA 1
ATOM 779 C C . ALA A 1 104 ? 24.719 5.781 -14.281 1 97.12 104 ALA A C 1
ATOM 781 O O . ALA A 1 104 ? 23.875 6.664 -14.141 1 97.12 104 ALA A O 1
ATOM 782 N N . ASP A 1 105 ? 25.391 5.582 -15.383 1 95.44 105 ASP A N 1
ATOM 783 C CA . ASP A 1 105 ? 24.984 6.207 -16.641 1 95.44 105 ASP A CA 1
ATOM 784 C C . ASP A 1 105 ? 24.016 5.309 -17.406 1 95.44 105 ASP A C 1
ATOM 786 O O . ASP A 1 105 ? 24.438 4.586 -18.328 1 95.44 105 ASP A O 1
ATOM 790 N N . LEU A 1 106 ? 22.781 5.383 -17.062 1 95.12 106 LEU A N 1
ATOM 791 C CA . LEU A 1 106 ? 21.781 4.508 -17.656 1 95.12 106 LEU A CA 1
ATOM 792 C C . LEU A 1 106 ? 21.188 5.141 -18.922 1 95.12 106 LEU A C 1
ATOM 794 O O . LEU A 1 106 ? 21.062 6.363 -19 1 95.12 106 LEU A O 1
ATOM 798 N N . PRO A 1 107 ? 20.859 4.312 -19.875 1 93.38 107 PRO A N 1
ATOM 799 C CA . PRO A 1 107 ? 20.156 4.855 -21.047 1 93.38 107 PRO A CA 1
ATOM 800 C C . PRO A 1 107 ? 18.781 5.422 -20.703 1 93.38 107 PRO A C 1
ATOM 802 O O . PRO A 1 107 ? 18.234 5.094 -19.641 1 93.38 107 PRO A O 1
ATOM 805 N N . ALA A 1 108 ? 18.266 6.184 -21.578 1 89.94 108 ALA A N 1
ATOM 806 C CA . ALA A 1 108 ? 16.969 6.82 -21.375 1 89.94 108 ALA A CA 1
ATOM 807 C C . ALA A 1 108 ? 15.859 5.773 -21.203 1 89.94 108 ALA A C 1
ATOM 809 O O . ALA A 1 108 ? 14.891 5.988 -20.484 1 89.94 108 ALA A O 1
ATOM 810 N N . ARG A 1 109 ? 16.125 4.637 -21.938 1 89.75 109 ARG A N 1
ATOM 811 C CA . ARG A 1 109 ? 15.156 3.545 -21.859 1 89.75 109 ARG A CA 1
ATOM 812 C C . ARG A 1 109 ? 15.836 2.24 -21.453 1 89.75 109 ARG A C 1
ATOM 814 O O . ARG A 1 109 ? 16.156 1.407 -22.297 1 89.75 109 ARG A O 1
ATOM 821 N N . PRO A 1 110 ? 16.047 2.043 -20.172 1 92.94 110 PRO A N 1
ATOM 822 C CA . PRO A 1 110 ? 16.609 0.771 -19.719 1 92.94 110 PRO A CA 1
ATOM 823 C C . PRO A 1 110 ? 15.648 -0.4 -19.891 1 92.94 110 PRO A C 1
ATOM 825 O O . PRO A 1 110 ? 14.484 -0.198 -20.234 1 92.94 110 PRO A O 1
ATOM 828 N N . PRO A 1 111 ? 16.188 -1.584 -19.75 1 92.75 111 PRO A N 1
ATOM 829 C CA . PRO A 1 111 ? 15.289 -2.736 -19.828 1 92.75 111 PRO A CA 1
ATOM 830 C C . PRO A 1 111 ? 14.062 -2.588 -18.922 1 92.75 111 PRO A C 1
ATOM 832 O O . PRO A 1 111 ? 14.164 -2.043 -17.828 1 92.75 111 PRO A O 1
ATOM 835 N N . ARG A 1 112 ? 12.945 -3.098 -19.422 1 92.56 112 ARG A N 1
ATOM 836 C CA . ARG A 1 112 ? 11.688 -2.984 -18.703 1 92.56 112 ARG A CA 1
ATOM 837 C C . ARG A 1 112 ? 11.812 -3.582 -17.297 1 92.56 112 ARG A C 1
ATOM 839 O O . ARG A 1 112 ? 12.344 -4.68 -17.141 1 92.56 112 ARG A O 1
ATOM 846 N N . GLY A 1 113 ? 11.461 -2.805 -16.328 1 95.56 113 GLY A N 1
ATOM 847 C CA . GLY A 1 113 ? 11.43 -3.287 -14.961 1 95.56 113 GLY A CA 1
ATOM 848 C C . GLY A 1 113 ? 12.727 -3.057 -14.219 1 95.56 113 GLY A C 1
ATOM 849 O O . GLY A 1 113 ? 12.789 -3.221 -13 1 95.56 113 GLY A O 1
ATOM 850 N N . LEU A 1 114 ? 13.758 -2.686 -14.938 1 96.81 114 LEU A N 1
ATOM 851 C CA . LEU A 1 114 ? 15.062 -2.543 -14.305 1 96.81 114 LEU A CA 1
ATOM 852 C C . LEU A 1 114 ? 15.031 -1.482 -13.211 1 96.81 114 LEU A C 1
ATOM 854 O O . LEU A 1 114 ? 15.523 -1.708 -12.102 1 96.81 114 LEU A O 1
ATOM 858 N N . LEU A 1 115 ? 14.414 -0.35 -13.516 1 97.44 115 LEU A N 1
ATOM 859 C CA . LEU A 1 115 ? 14.391 0.749 -12.555 1 97.44 115 LEU A CA 1
ATOM 860 C C . LEU A 1 115 ? 13.469 0.433 -11.383 1 97.44 115 LEU A C 1
ATOM 862 O O . LEU A 1 115 ? 13.742 0.843 -10.25 1 97.44 115 LEU A O 1
ATOM 866 N N . LYS A 1 116 ? 12.422 -0.304 -11.641 1 97.75 116 LYS A N 1
ATOM 867 C CA . LYS A 1 116 ? 11.578 -0.803 -10.555 1 97.75 116 LYS A CA 1
ATOM 868 C C . LYS A 1 116 ? 12.383 -1.681 -9.602 1 97.75 116 LYS A C 1
ATOM 870 O O . LYS A 1 116 ? 12.352 -1.47 -8.383 1 97.75 116 LYS A O 1
ATOM 875 N N . LEU A 1 117 ? 13.078 -2.594 -10.164 1 98 117 LEU A N 1
ATOM 876 C CA . LEU A 1 117 ? 13.867 -3.518 -9.352 1 98 117 LEU A CA 1
ATOM 877 C C . LEU A 1 117 ? 15.023 -2.795 -8.672 1 98 117 LEU A C 1
ATOM 879 O O . LEU A 1 117 ? 15.438 -3.17 -7.574 1 98 117 LEU A O 1
ATOM 883 N N . LEU A 1 118 ? 15.492 -1.737 -9.328 1 98.5 118 LEU A N 1
ATOM 884 C CA . LEU A 1 118 ? 16.531 -0.916 -8.711 1 98.5 118 LEU A CA 1
ATOM 885 C C . LEU A 1 118 ? 16.016 -0.282 -7.418 1 98.5 118 LEU A C 1
ATOM 887 O O . LEU A 1 118 ? 16.719 -0.275 -6.406 1 98.5 118 LEU A O 1
ATOM 891 N N . LEU A 1 119 ? 14.836 0.218 -7.438 1 98.62 119 LEU A N 1
ATOM 892 C CA . LEU A 1 119 ? 14.25 0.811 -6.242 1 98.62 119 LEU A CA 1
ATOM 893 C C . LEU A 1 119 ? 14.055 -0.24 -5.152 1 98.62 119 LEU A C 1
ATOM 895 O O . LEU A 1 119 ? 14.359 0.011 -3.982 1 98.62 119 LEU A O 1
ATOM 899 N N . ILE A 1 120 ? 13.602 -1.446 -5.527 1 98.75 120 ILE A N 1
ATOM 900 C CA . ILE A 1 120 ? 13.422 -2.529 -4.566 1 98.75 120 ILE A CA 1
ATOM 901 C C . ILE A 1 120 ? 14.773 -2.953 -4 1 98.75 120 ILE A C 1
ATOM 903 O O . ILE A 1 120 ? 14.914 -3.15 -2.793 1 98.75 120 ILE A O 1
ATOM 907 N N . ALA A 1 121 ? 15.742 -3.01 -4.855 1 98.69 121 ALA A N 1
ATOM 908 C CA . ALA A 1 121 ? 17.094 -3.377 -4.43 1 98.69 121 ALA A CA 1
ATOM 909 C C . ALA A 1 121 ? 17.672 -2.334 -3.48 1 98.69 121 ALA A C 1
ATOM 911 O O . ALA A 1 121 ? 18.438 -2.668 -2.576 1 98.69 121 ALA A O 1
ATOM 912 N N . ALA A 1 122 ? 17.312 -1.108 -3.703 1 98.75 122 ALA A N 1
ATOM 913 C CA . ALA A 1 122 ? 17.781 -0.051 -2.809 1 98.75 122 ALA A CA 1
ATOM 914 C C . ALA A 1 122 ? 17.203 -0.227 -1.407 1 98.75 122 ALA A C 1
ATOM 916 O O . ALA A 1 122 ? 17.875 0.051 -0.411 1 98.75 122 ALA A O 1
ATOM 917 N N . LEU A 1 123 ? 15.938 -0.675 -1.326 1 98.44 123 LEU A N 1
ATOM 918 C CA . LEU A 1 123 ? 15.359 -0.989 -0.027 1 98.44 123 LEU A CA 1
ATOM 919 C C . LEU A 1 123 ? 16.109 -2.133 0.645 1 98.44 123 LEU A C 1
ATOM 921 O O . LEU A 1 123 ? 16.359 -2.09 1.85 1 98.44 123 LEU A O 1
ATOM 925 N N . LEU A 1 124 ? 16.469 -3.123 -0.147 1 98.25 124 LEU A N 1
ATOM 926 C CA . LEU A 1 124 ? 17.266 -4.23 0.37 1 98.25 124 LEU A CA 1
ATOM 927 C C . LEU A 1 124 ? 18.625 -3.744 0.854 1 98.25 124 LEU A C 1
ATOM 929 O O . LEU A 1 124 ? 19.109 -4.168 1.909 1 98.25 124 LEU A O 1
ATOM 933 N N . ALA A 1 125 ? 19.219 -2.838 0.075 1 98.25 125 ALA A N 1
ATOM 934 C CA . ALA A 1 125 ? 20.516 -2.289 0.45 1 98.25 125 ALA A CA 1
ATOM 935 C C . ALA A 1 125 ? 20.422 -1.501 1.754 1 98.25 125 ALA A C 1
ATOM 937 O O . ALA A 1 125 ? 21.312 -1.586 2.602 1 98.25 125 ALA A O 1
ATOM 938 N N . ASP A 1 126 ? 19.391 -0.747 1.891 1 97.88 126 ASP A N 1
ATOM 939 C CA . ASP A 1 126 ? 19.156 0.017 3.115 1 97.88 126 ASP A CA 1
ATOM 940 C C . ASP A 1 126 ? 19.078 -0.905 4.328 1 97.88 126 ASP A C 1
ATOM 942 O O . ASP A 1 126 ? 19.719 -0.652 5.352 1 97.88 126 ASP A O 1
ATOM 946 N N . GLU A 1 127 ? 18.344 -2.039 4.18 1 96.19 127 GLU A N 1
ATOM 947 C CA . GLU A 1 127 ? 18.203 -3.02 5.254 1 96.19 127 GLU A CA 1
ATOM 948 C C . GLU A 1 127 ? 19.547 -3.713 5.535 1 96.19 127 GLU A C 1
ATOM 950 O O . GLU A 1 127 ? 19.797 -4.133 6.664 1 96.19 127 GLU A O 1
ATOM 955 N N . ALA A 1 128 ? 20.328 -3.781 4.547 1 97.06 128 ALA A N 1
ATOM 956 C CA . ALA A 1 128 ? 21.594 -4.504 4.648 1 97.06 128 ALA A CA 1
ATOM 957 C C . ALA A 1 128 ? 22.656 -3.66 5.352 1 97.06 128 ALA A C 1
ATOM 959 O O . ALA A 1 128 ? 23.766 -4.133 5.609 1 97.06 128 ALA A O 1
ATOM 960 N N . LEU A 1 129 ? 22.344 -2.361 5.645 1 97.5 129 LEU A N 1
ATOM 961 C CA . LEU A 1 129 ? 23.281 -1.448 6.289 1 97.5 129 LEU A CA 1
ATOM 962 C C . LEU A 1 129 ? 22.703 -0.917 7.598 1 97.5 129 LEU A C 1
ATOM 964 O O . LEU A 1 129 ? 22.469 0.285 7.73 1 97.5 129 LEU A O 1
ATOM 968 N N . PRO A 1 130 ? 22.609 -1.817 8.609 1 95.25 130 PRO A N 1
ATOM 969 C CA . PRO A 1 130 ? 21.938 -1.449 9.859 1 95.25 130 PRO A CA 1
ATOM 970 C C . PRO A 1 130 ? 22.656 -0.329 10.609 1 95.25 130 PRO A C 1
ATOM 972 O O . PRO A 1 130 ? 22.031 0.425 11.352 1 95.25 130 PRO A O 1
ATOM 975 N N . ALA A 1 131 ? 23.953 -0.142 10.359 1 96.88 131 ALA A N 1
ATOM 976 C CA . ALA A 1 131 ? 24.719 0.891 11.039 1 96.88 131 ALA A CA 1
ATOM 977 C C . ALA A 1 131 ? 24.938 2.102 10.141 1 96.88 131 ALA A C 1
ATOM 979 O O . ALA A 1 131 ? 25.734 2.99 10.461 1 96.88 131 ALA A O 1
ATOM 980 N N . GLY A 1 132 ? 24.281 2.127 9.023 1 98.19 132 GLY A N 1
ATOM 981 C CA . GLY A 1 132 ? 24.5 3.197 8.062 1 98.19 132 GLY A CA 1
ATOM 982 C C . GLY A 1 132 ? 25.656 2.926 7.121 1 98.19 132 GLY A C 1
ATOM 983 O O . GLY A 1 132 ? 26.297 1.878 7.203 1 98.19 132 GLY A O 1
ATOM 984 N N . GLY A 1 133 ? 25.828 3.801 6.207 1 98.5 133 GLY A N 1
ATOM 985 C CA . GLY A 1 133 ? 26.875 3.646 5.211 1 98.5 133 GLY A CA 1
ATOM 986 C C . GLY A 1 133 ? 26.562 4.336 3.896 1 98.5 133 GLY A C 1
ATOM 987 O O . GLY A 1 133 ? 25.969 5.418 3.887 1 98.5 133 GLY A O 1
ATOM 988 N N . THR A 1 134 ? 27.109 3.764 2.885 1 98.56 134 THR A N 1
ATOM 989 C CA . THR A 1 134 ? 26.922 4.336 1.557 1 98.56 134 THR A CA 1
ATOM 990 C C . THR A 1 134 ? 26.469 3.268 0.564 1 98.56 134 THR A C 1
ATOM 992 O O . THR A 1 134 ? 26.922 2.125 0.627 1 98.56 134 THR A O 1
ATOM 995 N N . VAL A 1 135 ? 25.547 3.652 -0.276 1 98.75 135 VAL A N 1
ATOM 996 C CA . VAL A 1 135 ? 25.125 2.814 -1.395 1 98.75 135 VAL A CA 1
ATOM 997 C C . VAL A 1 135 ? 25.5 3.49 -2.713 1 98.75 135 VAL A C 1
ATOM 999 O O . VAL A 1 135 ? 25 4.57 -3.025 1 98.75 135 VAL A O 1
ATOM 1002 N N . ARG A 1 136 ? 26.359 2.902 -3.434 1 98.75 136 ARG A N 1
ATOM 1003 C CA . ARG A 1 136 ? 26.766 3.395 -4.75 1 98.75 136 ARG A CA 1
ATOM 1004 C C . ARG A 1 136 ? 26.031 2.652 -5.859 1 98.75 136 ARG A C 1
ATOM 1006 O O . ARG A 1 136 ? 25.984 1.421 -5.871 1 98.75 136 ARG A O 1
ATOM 1013 N N . VAL A 1 137 ? 25.375 3.314 -6.727 1 98.81 137 VAL A N 1
ATOM 1014 C CA . VAL A 1 137 ? 24.656 2.746 -7.867 1 98.81 137 VAL A CA 1
ATOM 1015 C C . VAL A 1 137 ? 25.531 2.854 -9.125 1 98.81 137 VAL A C 1
ATOM 1017 O O . VAL A 1 137 ? 25.922 3.953 -9.523 1 98.81 137 VAL A O 1
ATOM 1020 N N . VAL A 1 138 ? 25.812 1.715 -9.734 1 98.38 138 VAL A N 1
ATOM 1021 C CA . VAL A 1 138 ? 26.688 1.707 -10.898 1 98.38 138 VAL A CA 1
ATOM 1022 C C . VAL A 1 138 ? 26.078 0.844 -12 1 98.38 138 VAL A C 1
ATOM 1024 O O . VAL A 1 138 ? 25.391 -0.139 -11.719 1 98.38 138 VAL A O 1
ATOM 1027 N N . ARG A 1 139 ? 26.297 1.231 -13.219 1 97.69 139 ARG A N 1
ATOM 1028 C CA . ARG A 1 139 ? 25.875 0.412 -14.352 1 97.69 139 ARG A CA 1
ATOM 1029 C C . ARG A 1 139 ? 26.781 -0.805 -14.516 1 97.69 139 ARG A C 1
ATOM 1031 O O . ARG A 1 139 ? 28 -0.704 -14.359 1 97.69 139 ARG A O 1
ATOM 1038 N N . GLU A 1 140 ? 26.25 -1.885 -14.719 1 95 140 GLU A N 1
ATOM 1039 C CA . GLU A 1 140 ? 26.938 -3.129 -15.039 1 95 140 GLU A CA 1
ATOM 1040 C C . GLU A 1 140 ? 26.359 -3.787 -16.281 1 95 140 GLU A C 1
ATOM 1042 O O . GLU A 1 140 ? 25.344 -4.496 -16.188 1 95 140 GLU A O 1
ATOM 1047 N N . GLY A 1 141 ? 27.031 -3.621 -17.453 1 92.88 141 GLY A N 1
ATOM 1048 C CA . GLY A 1 141 ? 26.438 -4.098 -18.703 1 92.88 141 GLY A CA 1
ATOM 1049 C C . GLY A 1 141 ? 25.062 -3.529 -18.969 1 92.88 141 GLY A C 1
ATOM 1050 O O . GLY A 1 141 ? 24.875 -2.312 -18.969 1 92.88 141 GLY A O 1
ATOM 1051 N N . ALA A 1 142 ? 24.156 -4.449 -19.141 1 93.38 142 ALA A N 1
ATOM 1052 C CA . ALA A 1 142 ? 22.781 -4.031 -19.391 1 93.38 142 ALA A CA 1
ATOM 1053 C C . ALA A 1 142 ? 22.031 -3.822 -18.078 1 93.38 142 ALA A C 1
ATOM 1055 O O . ALA A 1 142 ? 20.875 -3.377 -18.078 1 93.38 142 ALA A O 1
ATOM 1056 N N . GLY A 1 143 ? 22.797 -4.09 -16.969 1 96.88 143 GLY A N 1
ATOM 1057 C CA . GLY A 1 143 ? 22.141 -4.023 -15.664 1 96.88 143 GLY A CA 1
ATOM 1058 C C . GLY A 1 143 ? 22.703 -2.934 -14.773 1 96.88 143 GLY A C 1
ATOM 1059 O O . GLY A 1 143 ? 23.25 -1.943 -15.266 1 96.88 143 GLY A O 1
ATOM 1060 N N . VAL A 1 144 ? 22.391 -3.029 -13.531 1 98 144 VAL A N 1
ATOM 1061 C CA . VAL A 1 144 ? 22.812 -2.068 -12.516 1 98 144 VAL A CA 1
ATOM 1062 C C . VAL A 1 144 ? 23.203 -2.807 -11.234 1 98 144 VAL A C 1
ATOM 1064 O O . VAL A 1 144 ? 22.688 -3.891 -10.953 1 98 144 VAL A O 1
ATOM 1067 N N . SER A 1 145 ? 24.156 -2.24 -10.555 1 98.06 145 SER A N 1
ATOM 1068 C CA . SER A 1 145 ? 24.562 -2.797 -9.266 1 98.06 145 SER A CA 1
ATOM 1069 C C . SER A 1 145 ? 24.531 -1.739 -8.172 1 98.06 145 SER A C 1
ATOM 1071 O O . SER A 1 145 ? 24.875 -0.581 -8.406 1 98.06 145 SER A O 1
ATOM 1073 N N . LEU A 1 146 ? 24.047 -2.131 -7.004 1 98.56 146 LEU A N 1
ATOM 1074 C CA . LEU A 1 146 ? 24.125 -1.347 -5.777 1 98.56 146 LEU A CA 1
ATOM 1075 C C . LEU A 1 146 ? 25.234 -1.877 -4.867 1 98.56 146 LEU A C 1
ATOM 1077 O O . LEU A 1 146 ? 25.172 -3.027 -4.426 1 98.56 146 LEU A O 1
ATOM 1081 N N . GLN A 1 147 ? 26.188 -1.062 -4.629 1 98.31 147 GLN A N 1
ATOM 1082 C CA . GLN A 1 147 ? 27.312 -1.408 -3.773 1 98.31 147 GLN A CA 1
ATOM 1083 C C . GLN A 1 147 ? 27.203 -0.714 -2.418 1 98.31 147 GLN A C 1
ATOM 1085 O O . GLN A 1 147 ? 27.375 0.503 -2.322 1 98.31 147 GLN A O 1
ATOM 1090 N N . GLY A 1 148 ? 26.859 -1.509 -1.438 1 98.19 148 GLY A N 1
ATOM 1091 C CA . GLY A 1 148 ? 26.734 -0.976 -0.092 1 98.19 148 GLY A CA 1
ATOM 1092 C C . GLY A 1 148 ? 27.984 -1.146 0.749 1 98.19 148 GLY A C 1
ATOM 1093 O O . GLY A 1 148 ? 28.594 -2.213 0.743 1 98.19 148 GLY A O 1
ATOM 1094 N N . THR A 1 149 ? 28.391 -0.104 1.42 1 98 149 THR A N 1
ATOM 1095 C CA . THR A 1 149 ? 29.516 -0.124 2.348 1 98 149 THR A CA 1
ATOM 1096 C C . THR A 1 149 ? 29.109 0.427 3.709 1 98 149 THR A C 1
ATOM 1098 O O . THR A 1 149 ? 28.594 1.54 3.803 1 98 149 THR A O 1
ATOM 1101 N N . GLY A 1 150 ? 29.266 -0.39 4.711 1 97.81 150 GLY A N 1
ATOM 1102 C CA . GLY A 1 150 ? 28.953 -0.026 6.086 1 97.81 150 GLY A CA 1
ATOM 1103 C C . GLY A 1 150 ? 29.25 -1.139 7.074 1 97.81 150 GLY A C 1
ATOM 1104 O O . GLY A 1 150 ? 29.359 -2.303 6.691 1 97.81 150 GLY A O 1
ATOM 1105 N N . ARG A 1 151 ? 29.344 -0.772 8.312 1 96.69 151 ARG A N 1
ATOM 1106 C CA . ARG A 1 151 ? 29.641 -1.748 9.352 1 96.69 151 ARG A CA 1
ATOM 1107 C C . ARG A 1 151 ? 28.562 -2.818 9.43 1 96.69 151 ARG A C 1
ATOM 1109 O O . ARG A 1 151 ? 27.375 -2.502 9.43 1 96.69 151 ARG A O 1
ATOM 1116 N N . ASN A 1 152 ? 29.031 -4.152 9.406 1 95.44 152 ASN A N 1
ATOM 1117 C CA . ASN A 1 152 ? 28.141 -5.297 9.531 1 95.44 152 ASN A CA 1
ATOM 1118 C C . ASN A 1 152 ? 27.125 -5.344 8.391 1 95.44 152 ASN A C 1
ATOM 1120 O O . ASN A 1 152 ? 25.953 -5.625 8.617 1 95.44 152 ASN A O 1
ATOM 1124 N N . ALA A 1 153 ? 27.688 -5.043 7.191 1 97.06 153 ALA A N 1
ATOM 1125 C CA . ALA A 1 153 ? 26.828 -5.098 6.008 1 97.06 153 ALA A CA 1
ATOM 1126 C C . ALA A 1 153 ? 26.391 -6.527 5.715 1 97.06 153 ALA A C 1
ATOM 1128 O O . ALA A 1 153 ? 27.203 -7.461 5.773 1 97.06 153 ALA A O 1
ATOM 1129 N N . GLY A 1 154 ? 25.047 -6.699 5.551 1 95.88 154 GLY A N 1
ATOM 1130 C CA . GLY A 1 154 ? 24.531 -8.008 5.176 1 95.88 154 GLY A CA 1
ATOM 1131 C C . GLY A 1 154 ? 23.016 -8.102 5.25 1 95.88 154 GLY A C 1
ATOM 1132 O O . GLY A 1 154 ? 22.391 -7.379 6.023 1 95.88 154 GLY A O 1
ATOM 1133 N N . LEU A 1 155 ? 22.5 -8.977 4.43 1 95.75 155 LEU A N 1
ATOM 1134 C CA . LEU A 1 155 ? 21.062 -9.258 4.504 1 95.75 155 LEU A CA 1
ATOM 1135 C C . LEU A 1 155 ? 20.781 -10.336 5.543 1 95.75 155 LEU A C 1
ATOM 1137 O O . LEU A 1 155 ? 21.562 -11.281 5.703 1 95.75 155 LEU A O 1
ATOM 1141 N N . ARG A 1 156 ? 19.703 -10.195 6.199 1 93.94 156 ARG A N 1
ATOM 1142 C CA . ARG A 1 156 ? 19.234 -11.266 7.074 1 93.94 156 ARG A CA 1
ATOM 1143 C C . ARG A 1 156 ? 19.078 -12.57 6.301 1 93.94 156 ARG A C 1
ATOM 1145 O O . ARG A 1 156 ? 18.719 -12.555 5.121 1 93.94 156 ARG A O 1
ATOM 1152 N N . GLU A 1 157 ? 19.25 -13.656 6.988 1 94.75 157 GLU A N 1
ATOM 1153 C CA . GLU A 1 157 ? 19.172 -14.977 6.367 1 94.75 157 GLU A CA 1
ATOM 1154 C C . GLU A 1 157 ? 17.797 -15.195 5.738 1 94.75 157 GLU A C 1
ATOM 1156 O O . GLU A 1 157 ? 17.688 -15.711 4.621 1 94.75 157 GLU A O 1
ATOM 1161 N N . GLU A 1 158 ? 16.781 -14.82 6.379 1 96.25 158 GLU A N 1
ATOM 1162 C CA . GLU A 1 158 ? 15.43 -15.039 5.867 1 96.25 158 GLU A CA 1
ATOM 1163 C C . GLU A 1 158 ? 15.172 -14.219 4.609 1 96.25 158 GLU A C 1
ATOM 1165 O O . GLU A 1 158 ? 14.445 -14.656 3.713 1 96.25 158 GLU A O 1
ATOM 1170 N N . THR A 1 159 ? 15.742 -13.023 4.547 1 96.75 159 THR A N 1
ATOM 1171 C CA . THR A 1 159 ? 15.609 -12.188 3.355 1 96.75 159 THR A CA 1
ATOM 1172 C C . THR A 1 159 ? 16.359 -12.812 2.178 1 96.75 159 THR A C 1
ATOM 1174 O O . THR A 1 159 ? 15.82 -12.883 1.066 1 96.75 159 THR A O 1
ATOM 1177 N N . ARG A 1 160 ? 17.547 -13.336 2.434 1 95.56 160 ARG A N 1
ATOM 1178 C CA . ARG A 1 160 ? 18.344 -14.008 1.403 1 95.56 160 ARG A CA 1
ATOM 1179 C C . ARG A 1 160 ? 17.625 -15.25 0.891 1 95.56 160 ARG A C 1
ATOM 1181 O O . ARG A 1 160 ? 17.578 -15.5 -0.316 1 95.56 160 ARG A O 1
ATOM 1188 N N . ALA A 1 161 ? 17.109 -15.977 1.797 1 96.69 161 ALA A N 1
ATOM 1189 C CA . ALA A 1 161 ? 16.391 -17.203 1.444 1 96.69 161 ALA A CA 1
ATOM 1190 C C . ALA A 1 161 ? 15.156 -16.891 0.596 1 96.69 161 ALA A C 1
ATOM 1192 O O . ALA A 1 161 ? 14.867 -17.594 -0.368 1 96.69 161 ALA A O 1
ATOM 1193 N N . ALA A 1 162 ? 14.453 -15.828 0.949 1 96.94 162 ALA A N 1
ATOM 1194 C CA . ALA A 1 162 ? 13.281 -15.414 0.174 1 96.94 162 ALA A CA 1
ATOM 1195 C C . ALA A 1 162 ? 13.68 -14.984 -1.233 1 96.94 162 ALA A C 1
ATOM 1197 O O . ALA A 1 162 ? 13.023 -15.352 -2.213 1 96.94 162 ALA A O 1
ATOM 1198 N N . LEU A 1 163 ? 14.797 -14.242 -1.294 1 96.38 163 LEU A N 1
ATOM 1199 C CA . LEU A 1 163 ? 15.312 -13.773 -2.576 1 96.38 163 LEU A CA 1
ATOM 1200 C C . LEU A 1 163 ? 15.727 -14.945 -3.459 1 96.38 163 LEU A C 1
ATOM 1202 O O . LEU A 1 163 ? 15.594 -14.883 -4.684 1 96.38 163 LEU A O 1
ATOM 1206 N N . ALA A 1 164 ? 16.156 -16.047 -2.818 1 95.44 164 ALA A N 1
ATOM 1207 C CA . ALA A 1 164 ? 16.625 -17.219 -3.539 1 95.44 164 ALA A CA 1
ATOM 1208 C C . ALA A 1 164 ? 15.469 -18.172 -3.84 1 95.44 164 ALA A C 1
ATOM 1210 O O . ALA A 1 164 ? 15.664 -19.203 -4.488 1 95.44 164 ALA A O 1
ATOM 1211 N N . GLY A 1 165 ? 14.328 -17.859 -3.355 1 95.19 165 GLY A N 1
ATOM 1212 C CA . GLY A 1 165 ? 13.188 -18.734 -3.568 1 95.19 165 GLY A CA 1
ATOM 1213 C C . GLY A 1 165 ? 13.195 -19.953 -2.678 1 95.19 165 GLY A C 1
ATOM 1214 O O . GLY A 1 165 ? 12.648 -21 -3.047 1 95.19 165 GLY A O 1
ATOM 1215 N N . GLU A 1 166 ? 13.789 -19.812 -1.539 1 95.31 166 GLU A N 1
ATOM 1216 C CA . GLU A 1 166 ? 13.992 -20.953 -0.666 1 95.31 166 GLU A CA 1
ATOM 1217 C C . GLU A 1 166 ? 13.078 -20.891 0.554 1 95.31 166 GLU A C 1
ATOM 1219 O O . GLU A 1 166 ? 13.25 -21.656 1.504 1 95.31 166 GLU A O 1
ATOM 1224 N N . ILE A 1 167 ? 12.164 -20 0.635 1 93.62 167 ILE A N 1
ATOM 1225 C CA . ILE A 1 167 ? 11.211 -19.906 1.731 1 93.62 167 ILE A CA 1
ATOM 1226 C C . ILE A 1 167 ? 9.805 -20.203 1.215 1 93.62 167 ILE A C 1
ATOM 1228 O O . ILE A 1 167 ? 9.398 -19.703 0.165 1 93.62 167 ILE A O 1
ATOM 1232 N N . ALA A 1 168 ? 9.148 -21.047 1.935 1 91.44 168 ALA A N 1
ATOM 1233 C CA . ALA A 1 168 ? 7.75 -21.312 1.617 1 91.44 168 ALA A CA 1
ATOM 1234 C C . ALA A 1 168 ? 6.879 -20.109 1.948 1 91.44 168 ALA A C 1
ATOM 1236 O O . ALA A 1 168 ? 7.105 -19.422 2.949 1 91.44 168 ALA A O 1
ATOM 1237 N N . PRO A 1 169 ? 5.902 -19.859 1.116 1 88 169 PRO A N 1
ATOM 1238 C CA . PRO A 1 169 ? 5.039 -18.703 1.342 1 88 169 PRO A CA 1
ATOM 1239 C C . PRO A 1 169 ? 4.469 -18.656 2.758 1 88 169 PRO A C 1
ATOM 1241 O O . PRO A 1 169 ? 4.363 -17.578 3.352 1 88 169 PRO A O 1
ATOM 1244 N N . ALA A 1 170 ? 4.184 -19.781 3.297 1 89.5 170 ALA A N 1
ATOM 1245 C CA . ALA A 1 170 ? 3.613 -19.859 4.641 1 89.5 170 ALA A CA 1
ATOM 1246 C C . ALA A 1 170 ? 4.613 -19.375 5.688 1 89.5 170 ALA A C 1
ATOM 1248 O O . ALA A 1 170 ? 4.227 -18.984 6.789 1 89.5 170 ALA A O 1
ATOM 1249 N N . ASP A 1 171 ? 5.883 -19.297 5.348 1 94.38 171 ASP A N 1
ATOM 1250 C CA . ASP A 1 171 ? 6.934 -18.953 6.301 1 94.38 171 ASP A CA 1
ATOM 1251 C C . ASP A 1 171 ? 7.434 -17.531 6.082 1 94.38 171 ASP A C 1
ATOM 1253 O O . ASP A 1 171 ? 8.344 -17.078 6.777 1 94.38 171 ASP A O 1
ATOM 1257 N N . LEU A 1 172 ? 6.781 -16.891 5.195 1 95.25 172 LEU A N 1
ATOM 1258 C CA . LEU A 1 172 ? 7.164 -15.5 4.949 1 95.25 172 LEU A CA 1
ATOM 1259 C C . LEU A 1 172 ? 6.859 -14.625 6.168 1 95.25 172 LEU A C 1
ATOM 1261 O O . LEU A 1 172 ? 5.914 -14.898 6.906 1 95.25 172 LEU A O 1
ATOM 1265 N N . SER A 1 173 ? 7.695 -13.641 6.363 1 95.19 173 SER A N 1
ATOM 1266 C CA . SER A 1 173 ? 7.578 -12.672 7.449 1 95.19 173 SER A CA 1
ATOM 1267 C C . SER A 1 173 ? 7.75 -11.242 6.941 1 95.19 173 SER A C 1
ATOM 1269 O O . SER A 1 173 ? 8.117 -11.031 5.785 1 95.19 173 SER A O 1
ATOM 1271 N N . PRO A 1 174 ? 7.406 -10.305 7.777 1 92.56 174 PRO A N 1
ATOM 1272 C CA . PRO A 1 174 ? 7.656 -8.914 7.402 1 92.56 174 PRO A CA 1
ATOM 1273 C C . PRO A 1 174 ? 9.109 -8.656 7.027 1 92.56 174 PRO A C 1
ATOM 1275 O O . PRO A 1 174 ? 9.391 -7.809 6.176 1 92.56 174 PRO A O 1
ATOM 1278 N N . ARG A 1 175 ? 10.039 -9.492 7.535 1 92.31 175 ARG A N 1
ATOM 1279 C CA . ARG A 1 175 ? 11.469 -9.281 7.289 1 92.31 175 ARG A CA 1
ATOM 1280 C C . ARG A 1 175 ? 11.875 -9.867 5.941 1 92.31 175 ARG A C 1
ATOM 1282 O O . ARG A 1 175 ? 12.797 -9.359 5.293 1 92.31 175 ARG A O 1
ATOM 1289 N N . SER A 1 176 ? 11.109 -10.852 5.496 1 96.5 176 SER A N 1
ATOM 1290 C CA . SER A 1 176 ? 11.555 -11.562 4.301 1 96.5 176 SER A CA 1
ATOM 1291 C C . SER A 1 176 ? 10.734 -11.148 3.08 1 96.5 176 SER A C 1
ATOM 1293 O O . SER A 1 176 ? 11.094 -11.477 1.947 1 96.5 176 SER A O 1
ATOM 1295 N N . ILE A 1 177 ? 9.703 -10.359 3.314 1 97.69 177 ILE A N 1
ATOM 1296 C CA . ILE A 1 177 ? 8.758 -10.094 2.236 1 97.69 177 ILE A CA 1
ATOM 1297 C C . ILE A 1 177 ? 9.438 -9.281 1.139 1 97.69 177 ILE A C 1
ATOM 1299 O O . ILE A 1 177 ? 9.141 -9.453 -0.046 1 97.69 177 ILE A O 1
ATOM 1303 N N . LEU A 1 178 ? 10.391 -8.445 1.491 1 98 178 LEU A N 1
ATOM 1304 C CA . LEU A 1 178 ? 11.086 -7.641 0.493 1 98 178 LEU A CA 1
ATOM 1305 C C . LEU A 1 178 ? 11.891 -8.523 -0.457 1 98 178 LEU A C 1
ATOM 1307 O O . LEU A 1 178 ? 11.883 -8.305 -1.67 1 98 178 LEU A O 1
ATOM 1311 N N . GLY A 1 179 ? 12.539 -9.531 0.11 1 98.12 179 GLY A N 1
ATOM 1312 C CA . GLY A 1 179 ? 13.242 -10.484 -0.729 1 98.12 179 GLY A CA 1
ATOM 1313 C C . GLY A 1 179 ? 12.328 -11.266 -1.651 1 98.12 179 GLY A C 1
ATOM 1314 O O . GLY A 1 179 ? 12.641 -11.461 -2.826 1 98.12 179 GLY A O 1
ATOM 1315 N N . TYR A 1 180 ? 11.219 -11.648 -1.14 1 97.81 180 TYR A N 1
ATOM 1316 C CA . TYR A 1 180 ? 10.234 -12.391 -1.922 1 97.81 180 TYR A CA 1
ATOM 1317 C C . TYR A 1 180 ? 9.68 -11.539 -3.059 1 97.81 180 TYR A C 1
ATOM 1319 O O . TYR A 1 180 ? 9.594 -12 -4.199 1 97.81 180 TYR A O 1
ATOM 1327 N N . ALA A 1 181 ? 9.352 -10.297 -2.73 1 98.12 181 ALA A N 1
ATOM 1328 C CA . ALA A 1 181 ? 8.828 -9.391 -3.746 1 98.12 181 ALA A CA 1
ATOM 1329 C C . ALA A 1 181 ? 9.867 -9.133 -4.836 1 98.12 181 ALA A C 1
ATOM 1331 O O . ALA A 1 181 ? 9.539 -9.117 -6.023 1 98.12 181 ALA A O 1
ATOM 1332 N N . ALA A 1 182 ? 11.125 -8.93 -4.438 1 98.38 182 ALA A N 1
ATOM 1333 C CA . ALA A 1 182 ? 12.203 -8.727 -5.395 1 98.38 182 ALA A CA 1
ATOM 1334 C C . ALA A 1 182 ? 12.32 -9.914 -6.352 1 98.38 182 ALA A C 1
ATOM 1336 O O . ALA A 1 182 ? 12.453 -9.734 -7.562 1 98.38 182 ALA A O 1
ATOM 1337 N N . LEU A 1 183 ? 12.242 -11.109 -5.801 1 97.75 183 LEU A N 1
ATOM 1338 C CA . LEU A 1 183 ? 12.328 -12.32 -6.609 1 97.75 183 LEU A CA 1
ATOM 1339 C C . LEU A 1 183 ? 11.188 -12.391 -7.617 1 97.75 183 LEU A C 1
ATOM 1341 O O . LEU A 1 183 ? 11.414 -12.625 -8.805 1 97.75 183 LEU A O 1
ATOM 1345 N N . ARG A 1 184 ? 9.961 -12.156 -7.121 1 97.38 184 ARG A N 1
ATOM 1346 C CA . ARG A 1 184 ? 8.781 -12.305 -7.965 1 97.38 184 ARG A CA 1
ATOM 1347 C C . ARG A 1 184 ? 8.75 -11.258 -9.07 1 97.38 184 ARG A C 1
ATOM 1349 O O . ARG A 1 184 ? 8.484 -11.57 -10.227 1 97.38 184 ARG A O 1
ATOM 1356 N N . PHE A 1 185 ? 9.078 -10.031 -8.773 1 97.31 185 PHE A N 1
ATOM 1357 C CA . PHE A 1 185 ? 9.125 -9 -9.797 1 97.31 185 PHE A CA 1
ATOM 1358 C C . PHE A 1 185 ? 10.312 -9.227 -10.734 1 97.31 185 PHE A C 1
ATOM 1360 O O . PHE A 1 185 ? 10.227 -8.922 -11.93 1 97.31 185 PHE A O 1
ATOM 1367 N N . GLY A 1 186 ? 11.445 -9.742 -10.164 1 97.12 186 GLY A N 1
ATOM 1368 C CA . GLY A 1 186 ? 12.547 -10.141 -11.023 1 97.12 186 GLY A CA 1
ATOM 1369 C C . GLY A 1 186 ? 12.148 -11.156 -12.078 1 97.12 186 GLY A C 1
ATOM 1370 O O . GLY A 1 186 ? 12.508 -11.031 -13.242 1 97.12 186 GLY A O 1
ATOM 1371 N N . ARG A 1 187 ? 11.398 -12.164 -11.648 1 96.19 187 ARG A N 1
ATOM 1372 C CA . ARG A 1 187 ? 10.906 -13.188 -12.57 1 96.19 187 ARG A CA 1
ATOM 1373 C C . ARG A 1 187 ? 9.953 -12.586 -13.602 1 96.19 187 ARG A C 1
ATOM 1375 O O . ARG A 1 187 ? 10.016 -12.922 -14.789 1 96.19 187 ARG A O 1
ATOM 1382 N N . LEU A 1 188 ? 9.117 -11.625 -13.125 1 93.88 188 LEU A N 1
ATOM 1383 C CA . LEU A 1 188 ? 8.18 -10.961 -14.023 1 93.88 188 LEU A CA 1
ATOM 1384 C C . LEU A 1 188 ? 8.914 -10.258 -15.156 1 93.88 188 LEU A C 1
ATOM 1386 O O . LEU A 1 188 ? 8.484 -10.32 -16.312 1 93.88 188 LEU A O 1
ATOM 1390 N N . HIS A 1 189 ? 10.039 -9.656 -14.883 1 94.19 189 HIS A N 1
ATOM 1391 C CA . H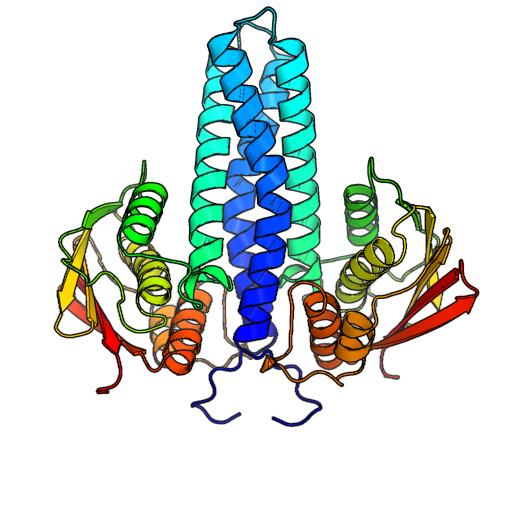IS A 1 189 ? 10.719 -8.789 -15.844 1 94.19 189 HIS A CA 1
ATOM 1392 C C . HIS A 1 189 ? 11.969 -9.461 -16.391 1 94.19 189 HIS A C 1
ATOM 1394 O O . HIS A 1 189 ? 12.75 -8.836 -17.125 1 94.19 189 HIS A O 1
ATOM 1400 N N . ALA A 1 190 ? 12.203 -10.703 -16.016 1 95.25 190 ALA A N 1
ATOM 1401 C CA . ALA A 1 190 ? 13.352 -11.477 -16.469 1 95.25 190 ALA A CA 1
ATOM 1402 C C . ALA A 1 190 ? 14.664 -10.797 -16.078 1 95.25 190 ALA A C 1
ATOM 1404 O O . ALA A 1 190 ? 15.555 -10.633 -16.906 1 95.25 190 ALA A O 1
ATOM 1405 N N . ILE A 1 191 ? 14.711 -10.367 -14.859 1 96.88 191 ILE A N 1
ATOM 1406 C CA . ILE A 1 191 ? 15.914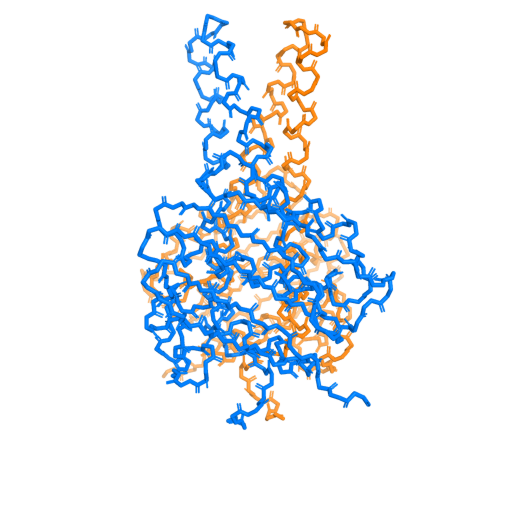 -9.766 -14.281 1 96.88 191 ILE A CA 1
ATOM 1407 C C . ILE A 1 191 ? 16.359 -10.57 -13.062 1 96.88 191 ILE A C 1
ATOM 1409 O O . ILE A 1 191 ? 15.586 -10.758 -12.125 1 96.88 191 ILE A O 1
ATOM 1413 N N . ARG A 1 192 ? 17.562 -11.047 -13.125 1 97.38 192 ARG A N 1
ATOM 1414 C CA . ARG A 1 192 ? 18.125 -11.789 -12 1 97.38 192 ARG A CA 1
ATOM 1415 C C . ARG A 1 192 ? 18.719 -10.844 -10.969 1 97.38 192 ARG A C 1
ATOM 1417 O O . ARG A 1 192 ? 19.359 -9.852 -11.328 1 97.38 192 ARG A O 1
ATOM 1424 N N . ILE A 1 193 ? 18.469 -11.117 -9.734 1 97.75 193 ILE A N 1
ATOM 1425 C CA . ILE A 1 193 ? 19.062 -10.375 -8.617 1 97.75 193 ILE A CA 1
ATOM 1426 C C . ILE A 1 193 ? 20.125 -11.227 -7.941 1 97.75 193 ILE A C 1
ATOM 1428 O O . ILE A 1 193 ? 19.844 -12.328 -7.461 1 97.75 193 ILE A O 1
ATOM 1432 N N . VAL A 1 194 ? 21.297 -10.758 -7.938 1 97.19 194 VAL A N 1
ATOM 1433 C CA . VAL A 1 194 ? 22.438 -11.484 -7.359 1 97.19 194 VAL A CA 1
ATOM 1434 C C . VAL A 1 194 ? 23.016 -10.695 -6.195 1 97.19 194 VAL A C 1
ATOM 1436 O O . VAL A 1 194 ? 23.328 -9.516 -6.332 1 97.19 194 VAL A O 1
ATOM 1439 N N . VAL A 1 195 ? 23.078 -11.336 -5.035 1 97.31 195 VAL A N 1
ATOM 1440 C CA . VAL A 1 195 ? 23.641 -10.703 -3.846 1 97.31 195 VAL A CA 1
ATOM 1441 C C . VAL A 1 195 ? 24.984 -11.344 -3.52 1 97.31 195 VAL A C 1
ATOM 1443 O O . VAL A 1 195 ? 25.094 -12.57 -3.416 1 97.31 195 VAL A O 1
ATOM 1446 N N . MET A 1 196 ? 25.938 -10.531 -3.434 1 94.06 196 MET A N 1
ATOM 1447 C CA . MET A 1 196 ? 27.281 -10.977 -3.062 1 94.06 196 MET A CA 1
ATOM 1448 C C . MET A 1 196 ? 27.812 -10.18 -1.88 1 94.06 196 MET A C 1
ATOM 1450 O O . MET A 1 196 ? 27.609 -8.961 -1.808 1 94.06 196 MET A O 1
ATOM 1454 N N . ALA A 1 197 ? 28.172 -10.914 -0.865 1 85.25 197 ALA A N 1
ATOM 1455 C CA . ALA A 1 197 ? 28.891 -10.297 0.244 1 85.25 197 ALA A CA 1
ATOM 1456 C C . ALA A 1 197 ? 30.391 -10.555 0.139 1 85.25 197 ALA A C 1
ATOM 1458 O O . ALA A 1 197 ? 30.812 -11.711 0.065 1 85.25 197 ALA A O 1
ATOM 1459 N N . GLU A 1 198 ? 31.125 -9.477 -0.121 1 73.5 198 GLU A N 1
ATOM 1460 C CA . GLU A 1 198 ? 32.562 -9.625 -0.315 1 73.5 198 GLU A CA 1
ATOM 1461 C C . GLU A 1 198 ? 33.281 -9.703 1.021 1 73.5 198 GLU A C 1
ATOM 1463 O O . GLU A 1 198 ? 34.219 -10.484 1.18 1 73.5 198 GLU A O 1
ATOM 1468 N N . ASN A 1 199 ? 32.969 -8.836 1.929 1 85.31 199 ASN A N 1
ATOM 1469 C CA . ASN A 1 199 ? 33.469 -8.82 3.301 1 85.31 199 ASN A CA 1
ATOM 1470 C C . ASN A 1 199 ? 32.375 -8.398 4.285 1 85.31 199 ASN A C 1
ATOM 1472 O O . ASN A 1 199 ? 31.219 -8.25 3.912 1 85.31 199 ASN A O 1
ATOM 1476 N N . ALA A 1 200 ? 32.812 -8.242 5.555 1 89.19 200 ALA A N 1
ATOM 1477 C CA . ALA A 1 200 ? 31.859 -8.008 6.625 1 89.19 200 ALA A CA 1
ATOM 1478 C C . ALA A 1 200 ? 31.234 -6.621 6.5 1 89.19 200 ALA A C 1
ATOM 1480 O O . ALA A 1 200 ? 30.203 -6.344 7.117 1 89.19 200 ALA A O 1
ATOM 1481 N N . ASP A 1 201 ? 31.828 -5.797 5.594 1 95 201 ASP A N 1
ATOM 1482 C CA . ASP A 1 201 ? 31.359 -4.414 5.57 1 95 201 ASP A CA 1
ATOM 1483 C C . ASP A 1 201 ? 30.922 -4.012 4.172 1 95 201 ASP A C 1
ATOM 1485 O O . ASP A 1 201 ? 30.609 -2.844 3.926 1 95 201 ASP A O 1
ATOM 1489 N N . ASP A 1 202 ? 30.906 -5.078 3.252 1 96.56 202 ASP A N 1
ATOM 1490 C CA . ASP A 1 202 ? 30.562 -4.773 1.869 1 96.56 202 ASP A CA 1
ATOM 1491 C C . ASP A 1 202 ? 29.484 -5.738 1.35 1 96.56 202 ASP A C 1
ATOM 1493 O O . ASP A 1 202 ? 29.547 -6.941 1.61 1 96.56 202 ASP A O 1
ATOM 1497 N N . ILE A 1 203 ? 28.531 -5.203 0.646 1 97.38 203 ILE A N 1
ATOM 1498 C CA . ILE A 1 203 ? 27.516 -6.016 -0.009 1 97.38 203 ILE A CA 1
ATOM 1499 C C . ILE A 1 203 ? 27.219 -5.453 -1.398 1 97.38 203 ILE A C 1
ATOM 1501 O O . ILE A 1 203 ? 27.266 -4.238 -1.605 1 97.38 203 ILE A O 1
ATOM 1505 N N . ARG A 1 204 ? 27.047 -6.363 -2.289 1 97.81 204 ARG A N 1
ATOM 1506 C CA . ARG A 1 204 ? 26.688 -5.969 -3.648 1 97.81 204 ARG A CA 1
ATOM 1507 C C . ARG A 1 204 ? 25.391 -6.641 -4.09 1 97.81 204 ARG A C 1
ATOM 1509 O O . ARG A 1 204 ? 25.234 -7.852 -3.918 1 97.81 204 ARG A O 1
ATOM 1516 N N . ILE A 1 205 ? 24.453 -5.852 -4.539 1 98.25 205 ILE A N 1
ATOM 1517 C CA . ILE A 1 205 ? 23.219 -6.344 -5.137 1 98.25 205 ILE A CA 1
ATOM 1518 C C . ILE A 1 205 ? 23.188 -5.988 -6.621 1 98.25 205 ILE A C 1
ATOM 1520 O O . ILE A 1 205 ? 23.094 -4.812 -6.98 1 98.25 205 ILE A O 1
ATOM 1524 N N . SER A 1 206 ? 23.281 -7.023 -7.477 1 98.38 206 SER A N 1
ATOM 1525 C CA . SER A 1 206 ? 23.344 -6.809 -8.922 1 98.38 206 SER A CA 1
ATOM 1526 C C . SER A 1 206 ? 22.047 -7.223 -9.602 1 98.38 206 SER A C 1
ATOM 1528 O O . SER A 1 206 ? 21.469 -8.273 -9.281 1 98.38 206 SER A O 1
ATOM 1530 N N . LEU A 1 207 ? 21.547 -6.379 -10.406 1 98.5 207 LEU A N 1
ATOM 1531 C CA . LEU A 1 207 ? 20.406 -6.648 -11.266 1 98.5 207 LEU A CA 1
ATOM 1532 C C . LEU A 1 207 ? 20.844 -6.965 -12.688 1 98.5 207 LEU A C 1
ATOM 1534 O O . LEU A 1 207 ? 21.391 -6.102 -13.375 1 98.5 207 LEU A O 1
ATOM 1538 N N . VAL A 1 208 ? 20.562 -8.195 -13.102 1 97.62 208 VAL A N 1
ATOM 1539 C CA . VAL A 1 208 ? 21.094 -8.688 -14.367 1 97.62 208 VAL A CA 1
ATOM 1540 C C . VAL A 1 208 ? 19.953 -9.062 -15.297 1 97.62 208 VAL A C 1
ATOM 1542 O O . VAL A 1 208 ? 19.375 -10.148 -15.172 1 97.62 208 VAL A O 1
ATOM 1545 N N . PRO A 1 209 ? 19.594 -8.164 -16.25 1 95.88 209 PRO A N 1
ATOM 1546 C CA . PRO A 1 209 ? 18.547 -8.531 -17.219 1 95.88 209 PRO A CA 1
ATOM 1547 C C . PRO A 1 209 ? 18.938 -9.75 -18.062 1 95.88 209 PRO A C 1
ATOM 1549 O O . PRO A 1 209 ? 20.109 -9.93 -18.391 1 95.88 209 PRO A O 1
ATOM 1552 N N . ALA A 1 210 ? 17.922 -10.633 -18.188 1 85.44 210 ALA A N 1
ATOM 1553 C CA . ALA A 1 210 ? 18.156 -11.781 -19.062 1 85.44 210 ALA A CA 1
ATOM 1554 C C . ALA A 1 210 ? 18.562 -11.336 -20.469 1 85.44 210 ALA A C 1
ATOM 1556 O O . ALA A 1 210 ? 18.125 -10.281 -20.938 1 85.44 210 ALA A O 1
ATOM 1557 N N . ASP A 1 211 ? 19.703 -11.805 -21 1 67.75 211 ASP A N 1
ATOM 1558 C CA . ASP A 1 211 ? 20.266 -11.547 -22.328 1 67.75 211 ASP A CA 1
ATOM 1559 C C . ASP A 1 211 ? 19.188 -11.625 -23.406 1 67.75 211 ASP A C 1
ATOM 1561 O O . ASP A 1 211 ? 18.406 -12.578 -23.453 1 67.75 211 ASP A O 1
ATOM 1565 N N . VAL A 1 212 ? 18.625 -10.289 -23.812 1 46.19 212 VAL A N 1
ATOM 1566 C CA . VAL A 1 212 ? 17.953 -10.328 -25.109 1 46.19 212 VAL A CA 1
ATOM 1567 C C . VAL A 1 212 ? 18.922 -10.773 -26.188 1 46.19 212 VAL A C 1
ATOM 1569 O O . VAL A 1 212 ? 20.109 -10.406 -26.156 1 46.19 212 VAL A O 1
ATOM 1572 N N . MET B 1 1 ? -2.59 -21.188 -14.242 1 49.62 1 MET B N 1
ATOM 1573 C CA . MET B 1 1 ? -3.049 -21.172 -12.859 1 49.62 1 MET B CA 1
ATOM 1574 C C . MET B 1 1 ? -4.508 -21.609 -12.758 1 49.62 1 MET B C 1
ATOM 1576 O O . MET B 1 1 ? -5.312 -21.297 -13.641 1 49.62 1 MET B O 1
ATOM 1580 N N . SER B 1 2 ? -4.742 -22.531 -11.852 1 64 2 SER B N 1
ATOM 1581 C CA . SER B 1 2 ? -6.121 -22.969 -11.648 1 64 2 SER B CA 1
ATOM 1582 C C . SER B 1 2 ? -7.043 -21.781 -11.383 1 64 2 SER B C 1
ATOM 1584 O O . SER B 1 2 ? -6.664 -20.828 -10.695 1 64 2 SER B O 1
ATOM 1586 N N . PRO B 1 3 ? -8.094 -21.609 -12.102 1 67.19 3 PRO B N 1
ATOM 1587 C CA . PRO B 1 3 ? -9.062 -20.531 -11.906 1 67.19 3 PRO B CA 1
ATOM 1588 C C . PRO B 1 3 ? -9.469 -20.359 -10.445 1 67.19 3 PRO B C 1
ATOM 1590 O O . PRO B 1 3 ? -9.93 -19.281 -10.047 1 67.19 3 PRO B O 1
ATOM 1593 N N . GLU B 1 4 ? -9.062 -21.328 -9.695 1 78.94 4 GLU B N 1
ATOM 1594 C CA . GLU B 1 4 ? -9.5 -21.297 -8.305 1 78.94 4 GLU B CA 1
ATOM 1595 C C . GLU B 1 4 ? -8.367 -20.859 -7.375 1 78.94 4 GLU B C 1
ATOM 1597 O O . GLU B 1 4 ? -8.586 -20.656 -6.18 1 78.94 4 GLU B O 1
ATOM 1602 N N . SER B 1 5 ? -7.258 -20.625 -7.949 1 89.44 5 SER B N 1
ATOM 1603 C CA . SER B 1 5 ? -6.109 -20.281 -7.121 1 89.44 5 SER B CA 1
ATOM 1604 C C . SER B 1 5 ? -6.285 -18.922 -6.461 1 89.44 5 SER B C 1
ATOM 1606 O O . SER B 1 5 ? -6.742 -17.969 -7.102 1 89.44 5 SER B O 1
ATOM 1608 N N . PRO B 1 6 ? -5.949 -18.812 -5.18 1 94.5 6 PRO B N 1
ATOM 1609 C CA . PRO B 1 6 ? -6.016 -17.516 -4.504 1 94.5 6 PRO B CA 1
ATOM 1610 C C . PRO B 1 6 ? -4.809 -16.625 -4.801 1 94.5 6 PRO B C 1
ATOM 1612 O O . PRO B 1 6 ? -4.719 -15.508 -4.293 1 94.5 6 PRO B O 1
ATOM 1615 N N . ASP B 1 7 ? -3.896 -17.109 -5.641 1 95.31 7 ASP B N 1
ATOM 1616 C CA . ASP B 1 7 ? -2.658 -16.375 -5.891 1 95.31 7 ASP B CA 1
ATOM 1617 C C . ASP B 1 7 ? -2.926 -15.109 -6.707 1 95.31 7 ASP B C 1
ATOM 1619 O O . ASP B 1 7 ? -3.918 -15.031 -7.434 1 95.31 7 ASP B O 1
ATOM 1623 N N . PHE B 1 8 ? -2.08 -14.125 -6.539 1 96.44 8 PHE B N 1
ATOM 1624 C CA . PHE B 1 8 ? -2.15 -12.867 -7.277 1 96.44 8 PHE B CA 1
ATOM 1625 C C . PHE B 1 8 ? -1.121 -12.836 -8.398 1 96.44 8 PHE B C 1
ATOM 1627 O O . PHE B 1 8 ? 0.053 -13.148 -8.18 1 96.44 8 PHE B O 1
ATOM 1634 N N . GLU B 1 9 ? -1.577 -12.477 -9.57 1 94.88 9 GLU B N 1
ATOM 1635 C CA . GLU B 1 9 ? -0.611 -12.141 -10.609 1 94.88 9 GLU B CA 1
ATOM 1636 C C . GLU B 1 9 ? 0.132 -10.852 -10.273 1 94.88 9 GLU B C 1
ATOM 1638 O O . GLU B 1 9 ? -0.422 -9.961 -9.625 1 94.88 9 GLU B O 1
ATOM 1643 N N . PRO B 1 10 ? 1.383 -10.727 -10.711 1 95.12 10 PRO B N 1
ATOM 1644 C CA . PRO B 1 10 ? 2.178 -9.539 -10.375 1 95.12 10 PRO B CA 1
ATOM 1645 C C . PRO B 1 10 ? 1.494 -8.234 -10.781 1 95.12 10 PRO B C 1
ATOM 1647 O O . PRO B 1 10 ? 1.542 -7.254 -10.031 1 95.12 10 PRO B O 1
ATOM 1650 N N . ARG B 1 11 ? 0.854 -8.289 -11.875 1 93.94 11 ARG B N 1
ATOM 1651 C CA . ARG B 1 11 ? 0.157 -7.09 -12.32 1 93.94 11 ARG B CA 1
ATOM 1652 C C . ARG B 1 11 ? -0.923 -6.68 -11.328 1 93.94 11 ARG B C 1
ATOM 1654 O O . ARG B 1 11 ? -1.133 -5.488 -11.086 1 93.94 11 ARG B O 1
ATOM 1661 N N . ALA B 1 12 ? -1.631 -7.641 -10.781 1 96.88 12 ALA B N 1
ATOM 1662 C CA . ALA B 1 12 ? -2.664 -7.352 -9.789 1 96.88 12 ALA B CA 1
ATOM 1663 C C . ALA B 1 12 ? -2.062 -6.734 -8.531 1 96.88 12 ALA B C 1
ATOM 1665 O O . ALA B 1 12 ? -2.635 -5.809 -7.949 1 96.88 12 ALA B O 1
ATOM 1666 N N . VAL B 1 13 ? -0.892 -7.211 -8.148 1 97.69 13 VAL B N 1
ATOM 1667 C CA . VAL B 1 13 ? -0.196 -6.664 -6.984 1 97.69 13 VAL B CA 1
ATOM 1668 C C . VAL B 1 13 ? 0.195 -5.215 -7.254 1 97.69 13 VAL B C 1
ATOM 1670 O O . VAL B 1 13 ? -0.039 -4.336 -6.422 1 97.69 13 VAL B O 1
ATOM 1673 N N . GLU B 1 14 ? 0.701 -4.973 -8.43 1 97.06 14 GLU B N 1
ATOM 1674 C CA . GLU B 1 14 ? 1.094 -3.623 -8.82 1 97.06 14 GLU B CA 1
ATOM 1675 C C . GLU B 1 14 ? -0.098 -2.67 -8.789 1 97.06 14 GLU B C 1
ATOM 1677 O O . GLU B 1 14 ? 0.005 -1.557 -8.273 1 97.06 14 GLU B O 1
ATOM 1682 N N . LEU B 1 15 ? -1.197 -3.137 -9.297 1 97.38 15 LEU B N 1
ATOM 1683 C CA . LEU B 1 15 ? -2.389 -2.299 -9.359 1 97.38 15 LEU B CA 1
ATOM 1684 C C . LEU B 1 15 ? -2.959 -2.055 -7.969 1 97.38 15 LEU B C 1
ATOM 1686 O O . LEU B 1 15 ? -3.457 -0.964 -7.676 1 97.38 15 LEU B O 1
ATOM 1690 N N . LEU B 1 16 ? -2.91 -3.055 -7.113 1 98.25 16 LEU B N 1
ATOM 1691 C CA . LEU B 1 16 ? -3.387 -2.895 -5.746 1 98.25 16 LEU B CA 1
ATOM 1692 C C . LEU B 1 16 ? -2.557 -1.857 -4.996 1 98.25 16 LEU B C 1
ATOM 1694 O O . LEU B 1 16 ? -3.105 -0.957 -4.359 1 98.25 16 LEU B O 1
ATOM 1698 N N . VAL B 1 17 ? -1.243 -1.934 -5.133 1 98 17 VAL B N 1
ATOM 1699 C CA . VAL B 1 17 ? -0.351 -0.979 -4.48 1 98 17 VAL B CA 1
ATOM 1700 C C . VAL B 1 17 ? -0.549 0.409 -5.086 1 98 17 VAL B C 1
ATOM 1702 O O . VAL B 1 17 ? -0.564 1.41 -4.367 1 98 17 VAL B O 1
ATOM 1705 N N . SER B 1 18 ? -0.751 0.465 -6.391 1 97.31 18 SER B N 1
ATOM 1706 C CA . SER B 1 18 ? -1.026 1.741 -7.043 1 97.31 18 SER B CA 1
ATOM 1707 C C . SER B 1 18 ? -2.268 2.404 -6.457 1 97.31 18 SER B C 1
ATOM 1709 O O . SER B 1 18 ? -2.277 3.615 -6.219 1 97.31 18 SER B O 1
ATOM 1711 N N . ARG B 1 19 ? -3.258 1.641 -6.219 1 97.12 19 ARG B N 1
ATOM 1712 C CA . ARG B 1 19 ? -4.496 2.176 -5.664 1 97.12 19 ARG B CA 1
ATOM 1713 C C . ARG B 1 19 ? -4.281 2.699 -4.246 1 97.12 19 ARG B C 1
ATOM 1715 O O . ARG B 1 19 ? -4.742 3.791 -3.906 1 97.12 19 ARG B O 1
ATOM 1722 N N . ILE B 1 20 ? -3.576 1.921 -3.441 1 97.88 20 ILE B N 1
ATOM 1723 C CA . ILE B 1 20 ? -3.277 2.32 -2.07 1 97.88 20 ILE B CA 1
ATOM 1724 C C . ILE B 1 20 ? -2.498 3.633 -2.074 1 97.88 20 ILE B C 1
ATOM 1726 O O . ILE B 1 20 ? -2.859 4.578 -1.369 1 97.88 20 ILE B O 1
ATOM 1730 N N . CYS B 1 21 ? -1.496 3.727 -2.922 1 97.75 21 CYS B N 1
ATOM 1731 C CA . CYS B 1 21 ? -0.692 4.938 -3.014 1 97.75 21 CYS B CA 1
ATOM 1732 C C . CYS B 1 21 ? -1.525 6.109 -3.523 1 97.75 21 CYS B C 1
ATOM 1734 O O . CYS B 1 21 ? -1.41 7.227 -3.018 1 97.75 21 CYS B O 1
ATOM 1736 N N . HIS B 1 22 ? -2.369 5.848 -4.488 1 96.62 22 HIS B N 1
ATOM 1737 C CA . HIS B 1 22 ? -3.221 6.887 -5.055 1 96.62 22 HIS B CA 1
ATOM 1738 C C . HIS B 1 22 ? -4.117 7.508 -3.992 1 96.62 22 HIS B C 1
ATOM 1740 O O . HIS B 1 22 ? -4.219 8.734 -3.896 1 96.62 22 HIS B O 1
ATOM 1746 N N . ASP B 1 23 ? -4.684 6.676 -3.189 1 96.81 23 ASP B N 1
ATOM 1747 C CA . ASP B 1 23 ? -5.629 7.133 -2.174 1 96.81 23 ASP B CA 1
ATOM 1748 C C . ASP B 1 23 ? -4.914 7.918 -1.074 1 96.81 23 ASP B C 1
ATOM 1750 O O . ASP B 1 23 ? -5.531 8.727 -0.381 1 96.81 23 ASP B O 1
ATOM 1754 N N . LEU B 1 24 ? -3.574 7.699 -0.936 1 98.12 24 LEU B N 1
ATOM 1755 C CA . LEU B 1 24 ? -2.848 8.344 0.151 1 98.12 24 LEU B CA 1
ATOM 1756 C C . LEU B 1 24 ? -2.133 9.602 -0.343 1 98.12 24 LEU B C 1
ATOM 1758 O O . LEU B 1 24 ? -1.779 10.477 0.453 1 98.12 24 LEU B O 1
ATOM 1762 N N . VAL B 1 25 ? -1.899 9.727 -1.624 1 97.31 25 VAL B N 1
ATOM 1763 C CA . VAL B 1 25 ? -1.161 10.844 -2.207 1 97.31 25 VAL B CA 1
ATOM 1764 C C . VAL B 1 25 ? -1.925 12.148 -1.977 1 97.31 25 VAL B C 1
ATOM 1766 O O . VAL B 1 25 ? -1.328 13.172 -1.648 1 97.31 25 VAL B O 1
ATOM 1769 N N . SER B 1 26 ? -3.254 12.094 -2.055 1 96.06 26 SER B N 1
ATOM 1770 C CA . SER B 1 26 ? -4.059 13.312 -1.966 1 96.06 26 SER B CA 1
ATOM 1771 C C . SER B 1 26 ? -4.004 13.906 -0.565 1 96.06 26 SER B C 1
ATOM 1773 O O . SER B 1 26 ? -3.631 15.07 -0.396 1 96.06 26 SER B O 1
ATOM 1775 N N . PRO B 1 27 ? -4.301 13.109 0.468 1 97.81 27 PRO B N 1
ATOM 1776 C CA . PRO B 1 27 ? -4.215 13.719 1.799 1 97.81 27 PRO B CA 1
ATOM 1777 C C . PRO B 1 27 ? -2.791 14.117 2.174 1 97.81 27 PRO B C 1
ATOM 1779 O O . PRO B 1 27 ? -2.584 15.156 2.803 1 97.81 27 PRO B O 1
ATOM 1782 N N . VAL B 1 28 ? -1.774 13.43 1.814 1 97.94 28 VAL B N 1
ATOM 1783 C CA . VAL B 1 28 ? -0.386 13.773 2.107 1 97.94 28 VAL B CA 1
ATOM 1784 C C . VAL B 1 28 ? 0.003 15.039 1.355 1 97.94 28 VAL B C 1
ATOM 1786 O O . VAL B 1 28 ? 0.656 15.922 1.914 1 97.94 28 VAL B O 1
ATOM 1789 N N . GLY B 1 29 ? -0.445 15.109 0.121 1 97.5 29 GLY B N 1
ATOM 1790 C CA . GLY B 1 29 ? -0.226 16.312 -0.66 1 97.5 29 GLY B CA 1
ATOM 1791 C C . GLY B 1 29 ? -0.871 17.547 -0.05 1 97.5 29 GLY B C 1
ATOM 1792 O O . GLY B 1 29 ? -0.27 18.625 -0.03 1 97.5 29 GLY B O 1
ATOM 1793 N N . ALA B 1 30 ? -2.102 17.391 0.427 1 97.06 30 ALA B N 1
ATOM 1794 C CA . ALA B 1 30 ? -2.828 18.484 1.053 1 97.06 30 ALA B CA 1
ATOM 1795 C C . ALA B 1 30 ? -2.104 18.984 2.299 1 97.06 30 ALA B C 1
ATOM 1797 O O . ALA B 1 30 ? -2.094 20.188 2.58 1 97.06 30 ALA B O 1
ATOM 1798 N N . ILE B 1 31 ? -1.515 18.062 3.031 1 97.5 31 ILE B N 1
ATOM 1799 C CA . ILE B 1 31 ? -0.734 18.453 4.199 1 97.5 31 ILE B CA 1
ATOM 1800 C C . ILE B 1 31 ? 0.449 19.312 3.77 1 97.5 31 ILE B C 1
ATOM 1802 O O . ILE B 1 31 ? 0.682 20.375 4.336 1 97.5 31 ILE B O 1
ATOM 1806 N N . ASN B 1 32 ? 1.166 18.828 2.752 1 96.75 32 ASN B N 1
ATOM 1807 C CA . ASN B 1 32 ? 2.314 19.578 2.242 1 96.75 32 ASN B CA 1
ATOM 1808 C C . ASN B 1 32 ? 1.91 20.953 1.737 1 96.75 32 ASN B C 1
ATOM 1810 O O . ASN B 1 32 ? 2.613 21.938 1.978 1 96.75 32 ASN B O 1
ATOM 1814 N N . ASN B 1 33 ? 0.801 21.016 1.089 1 95.12 33 ASN B N 1
ATOM 1815 C CA . ASN B 1 33 ? 0.291 22.312 0.627 1 95.12 33 ASN B CA 1
ATOM 1816 C C . ASN B 1 33 ? -0.031 23.234 1.795 1 95.12 33 ASN B C 1
ATOM 1818 O O . ASN B 1 33 ? 0.232 24.438 1.729 1 95.12 33 ASN B O 1
ATOM 1822 N N . GLY B 1 34 ? -0.633 22.703 2.838 1 93.81 34 GLY B N 1
ATOM 1823 C CA . GLY B 1 34 ? -0.918 23.484 4.031 1 93.81 34 GLY B CA 1
ATOM 1824 C C . GLY B 1 34 ? 0.327 24.031 4.691 1 93.81 34 GLY B C 1
ATOM 1825 O O . GLY B 1 34 ? 0.354 25.203 5.094 1 93.81 34 GLY B O 1
ATOM 1826 N N . VAL B 1 35 ? 1.342 23.297 4.77 1 92.75 35 VAL B N 1
ATOM 1827 C CA . VAL B 1 35 ? 2.611 23.703 5.352 1 92.75 35 VAL B CA 1
ATOM 1828 C C . VAL B 1 35 ? 3.205 24.859 4.531 1 92.75 35 VAL B C 1
ATOM 1830 O O . VAL B 1 35 ? 3.674 25.844 5.09 1 92.75 35 VAL B O 1
ATOM 1833 N N . GLU B 1 36 ? 3.131 24.688 3.242 1 92.5 36 GLU B N 1
ATOM 1834 C CA . GLU B 1 36 ? 3.648 25.719 2.354 1 92.5 36 GLU B CA 1
ATOM 1835 C C . GLU B 1 36 ? 2.877 27.031 2.52 1 92.5 36 GLU B C 1
ATOM 1837 O O . GLU B 1 36 ? 3.465 28.109 2.496 1 92.5 36 GLU B O 1
ATOM 1842 N N . LEU B 1 37 ? 1.556 26.891 2.701 1 90.75 37 LEU B N 1
ATOM 1843 C CA . LEU B 1 37 ? 0.713 28.062 2.896 1 90.75 37 LEU B CA 1
ATOM 1844 C C . LEU B 1 37 ? 1.089 28.781 4.18 1 90.75 37 LEU B C 1
ATOM 1846 O O . LEU B 1 37 ? 1.171 30.016 4.199 1 90.75 37 LEU B O 1
ATOM 1850 N N . ILE B 1 38 ? 1.355 28.094 5.215 1 87.75 38 ILE B N 1
ATOM 1851 C CA . ILE B 1 38 ? 1.727 28.688 6.492 1 87.75 38 ILE B CA 1
ATOM 1852 C C . ILE B 1 38 ? 3.094 29.359 6.367 1 87.75 38 ILE B C 1
ATOM 1854 O O . ILE B 1 38 ? 3.297 30.469 6.867 1 87.75 38 ILE B O 1
ATOM 1858 N N . ASP B 1 39 ? 4 28.75 5.715 1 85.38 39 ASP B N 1
ATOM 1859 C CA . ASP B 1 39 ? 5.348 29.281 5.531 1 85.38 39 ASP B CA 1
ATOM 1860 C C . ASP B 1 39 ? 5.316 30.578 4.734 1 85.38 39 ASP B C 1
ATOM 1862 O O . ASP B 1 39 ? 6.07 31.516 5.023 1 85.38 39 ASP B O 1
ATOM 1866 N N . GLU B 1 40 ? 4.398 30.656 3.766 1 84.88 40 GLU B N 1
ATOM 1867 C CA . GLU B 1 40 ? 4.34 31.797 2.865 1 84.88 40 GLU B CA 1
ATOM 1868 C C . GLU B 1 40 ? 3.549 32.938 3.482 1 84.88 40 GLU B C 1
ATOM 1870 O O . GLU B 1 40 ? 3.932 34.125 3.354 1 84.88 40 GLU B O 1
ATOM 1875 N N . MET B 1 41 ? 2.414 32.594 4.098 1 79.12 41 MET B N 1
ATOM 1876 C CA . MET B 1 41 ? 1.474 33.656 4.469 1 79.12 41 MET B CA 1
ATOM 1877 C C . MET B 1 41 ? 1.589 33.969 5.953 1 79.12 41 MET B C 1
ATOM 1879 O O . MET B 1 41 ? 1.06 35 6.406 1 79.12 41 MET B O 1
ATOM 1883 N N . GLY B 1 42 ? 2.361 33.281 6.641 1 68.44 42 GLY B N 1
ATOM 1884 C CA . GLY B 1 42 ? 2.496 33.531 8.07 1 68.44 42 GLY B CA 1
ATOM 1885 C C . GLY B 1 42 ? 1.26 33.156 8.859 1 68.44 42 GLY B C 1
ATOM 1886 O O . GLY B 1 42 ? 0.459 32.344 8.414 1 68.44 42 GLY B O 1
ATOM 1887 N N . LEU B 1 43 ? 1.159 33.75 10.133 1 60.03 43 LEU B N 1
ATOM 1888 C CA . LEU B 1 43 ? 0.176 33.406 11.156 1 60.03 43 LEU B CA 1
ATOM 1889 C C . LEU B 1 43 ? -1.241 33.688 10.656 1 60.03 43 LEU B C 1
ATOM 1891 O O . LEU B 1 43 ? -2.191 33.031 11.102 1 60.03 43 LEU B O 1
ATOM 1895 N N . GLY B 1 44 ? -1.444 34.75 9.766 1 62.75 44 GLY B N 1
ATOM 1896 C CA . GLY B 1 44 ? -2.781 35.062 9.289 1 62.75 44 GLY B CA 1
ATOM 1897 C C . GLY B 1 44 ? -3.459 33.906 8.586 1 62.75 44 GLY B C 1
ATOM 1898 O O . GLY B 1 44 ? -4.668 33.719 8.719 1 62.75 44 GLY B O 1
ATOM 1899 N N . ALA B 1 45 ? -2.719 33.156 7.828 1 63.09 45 ALA B N 1
ATOM 1900 C CA . ALA B 1 45 ? -3.246 32 7.094 1 63.09 45 ALA B CA 1
ATOM 1901 C C . ALA B 1 45 ? -3.129 30.719 7.918 1 63.09 45 ALA B C 1
ATOM 1903 O O . ALA B 1 45 ? -3.594 29.656 7.496 1 63.09 45 ALA B O 1
ATOM 1904 N N . GLY B 1 46 ? -2.859 30.969 9.188 1 73.75 46 GLY B N 1
ATOM 1905 C CA . GLY B 1 46 ? -2.348 29.875 9.984 1 73.75 46 GLY B CA 1
ATOM 1906 C C . GLY B 1 46 ? -3.428 28.906 10.445 1 73.75 46 GLY B C 1
ATOM 1907 O O . GLY B 1 46 ? -3.277 27.688 10.32 1 73.75 46 GLY B O 1
ATOM 1908 N N . ALA B 1 47 ? -4.613 29.625 10.648 1 81 47 ALA B N 1
ATOM 1909 C CA . ALA B 1 47 ? -5.629 28.781 11.266 1 81 47 ALA B CA 1
ATOM 1910 C C . ALA B 1 47 ? -6.281 27.859 10.234 1 81 47 ALA B C 1
ATOM 1912 O O . ALA B 1 47 ? -6.461 26.672 10.484 1 81 47 ALA B O 1
ATOM 1913 N N . GLU B 1 48 ? -6.613 28.438 9.086 1 88.06 48 GLU B N 1
ATOM 1914 C CA . GLU B 1 48 ? -7.238 27.641 8.031 1 88.06 48 GLU B CA 1
ATOM 1915 C C . GLU B 1 48 ? -6.289 26.562 7.5 1 88.06 48 GLU B C 1
ATOM 1917 O O . GLU B 1 48 ? -6.699 25.438 7.242 1 88.06 48 GLU B O 1
ATOM 1922 N N . ALA B 1 49 ? -5.078 26.922 7.355 1 91.56 49 ALA B N 1
ATOM 1923 C CA . ALA B 1 49 ? -4.066 25.969 6.887 1 91.56 49 ALA B CA 1
ATOM 1924 C C . ALA B 1 49 ? -3.867 24.844 7.891 1 91.56 49 ALA B C 1
ATOM 1926 O O . ALA B 1 49 ? -3.719 23.672 7.504 1 91.56 49 ALA B O 1
ATOM 1927 N N . LEU B 1 50 ? -3.936 25.156 9.078 1 89.94 50 LEU B N 1
ATOM 1928 C CA . LEU B 1 50 ? -3.764 24.141 10.117 1 89.94 50 LEU B CA 1
ATOM 1929 C C . LEU B 1 50 ? -4.953 23.188 10.148 1 89.94 50 LEU B C 1
ATOM 1931 O O . LEU B 1 50 ? -4.789 22 10.375 1 89.94 50 LEU B O 1
ATOM 1935 N N . THR B 1 51 ? -6.098 23.781 9.953 1 92.81 51 THR B N 1
ATOM 1936 C CA . THR B 1 51 ? -7.293 22.953 9.883 1 92.81 51 THR B CA 1
ATOM 1937 C C . THR B 1 51 ? -7.207 21.984 8.711 1 92.81 51 THR B C 1
ATOM 1939 O O . THR B 1 51 ? -7.539 20.797 8.852 1 92.81 51 THR B O 1
ATOM 1942 N N . LEU B 1 52 ? -6.68 22.484 7.605 1 94.81 52 LEU B N 1
ATOM 1943 C CA . LEU B 1 52 ? -6.484 21.625 6.434 1 94.81 52 LEU B CA 1
ATOM 1944 C C . LEU B 1 52 ? -5.48 20.516 6.73 1 94.81 52 LEU B C 1
ATOM 1946 O O . LEU B 1 52 ? -5.703 19.359 6.363 1 94.81 52 LEU B O 1
ATOM 1950 N N . ILE B 1 53 ? -4.457 20.906 7.355 1 96.12 53 ILE B N 1
ATOM 1951 C CA . ILE B 1 53 ? -3.424 19.938 7.719 1 96.12 53 ILE B CA 1
ATOM 1952 C C . ILE B 1 53 ? -4.012 18.875 8.648 1 96.12 53 ILE B C 1
ATOM 1954 O O . ILE B 1 53 ? -3.834 17.672 8.422 1 96.12 53 ILE B O 1
ATOM 1958 N N . ALA B 1 54 ? -4.777 19.281 9.633 1 95.94 54 ALA B N 1
ATOM 1959 C CA . ALA B 1 54 ? -5.363 18.375 10.609 1 95.94 54 ALA B CA 1
ATOM 1960 C C . ALA B 1 54 ? -6.34 17.406 9.945 1 95.94 54 ALA B C 1
ATOM 1962 O O . ALA B 1 54 ? -6.262 16.203 10.148 1 95.94 54 ALA B O 1
ATOM 1963 N N . ASP B 1 55 ? -7.203 17.969 9.156 1 96.69 55 ASP B N 1
ATOM 1964 C CA . ASP B 1 55 ? -8.203 17.156 8.469 1 96.69 55 ASP B CA 1
ATOM 1965 C C . ASP B 1 55 ? -7.543 16.141 7.531 1 96.69 55 ASP B C 1
ATOM 1967 O O . ASP B 1 55 ? -7.969 14.992 7.453 1 96.69 55 ASP B O 1
ATOM 1971 N N . SER B 1 56 ? -6.48 16.594 6.832 1 97.88 56 SER B N 1
ATOM 1972 C CA . SER B 1 56 ? -5.789 15.742 5.867 1 97.88 56 SER B CA 1
ATOM 1973 C C . SER B 1 56 ? -5.008 14.641 6.566 1 97.88 56 SER B C 1
ATOM 1975 O O . SER B 1 56 ? -4.977 13.5 6.094 1 97.88 56 SER B O 1
ATOM 1977 N N . ALA B 1 57 ? -4.41 14.992 7.652 1 97.69 57 ALA B N 1
ATOM 1978 C CA . ALA B 1 57 ? -3.674 13.992 8.422 1 97.69 57 ALA B CA 1
ATOM 1979 C C . ALA B 1 57 ? -4.609 12.914 8.969 1 97.69 57 ALA B C 1
ATOM 1981 O O . ALA B 1 57 ? -4.285 11.727 8.938 1 97.69 57 ALA B O 1
ATOM 1982 N N . GLU B 1 58 ? -5.75 13.344 9.453 1 97.62 58 GLU B N 1
ATOM 1983 C CA . GLU B 1 58 ? -6.742 12.391 9.945 1 97.62 58 GLU B CA 1
ATOM 1984 C C . GLU B 1 58 ? -7.254 11.492 8.82 1 97.62 58 GLU B C 1
ATOM 1986 O O . GLU B 1 58 ? -7.418 10.289 9.008 1 97.62 58 GLU B O 1
ATOM 1991 N N . ALA B 1 59 ? -7.469 12.07 7.684 1 97.88 59 ALA B N 1
ATOM 1992 C CA . ALA B 1 59 ? -7.914 11.297 6.523 1 97.88 59 ALA B CA 1
ATOM 1993 C C . ALA B 1 59 ? -6.867 10.258 6.125 1 97.88 59 ALA B C 1
ATOM 1995 O O . ALA B 1 59 ? -7.207 9.109 5.844 1 97.88 59 ALA B O 1
ATOM 1996 N N . ALA B 1 60 ? -5.609 10.672 6.117 1 98.5 60 ALA B N 1
ATOM 1997 C CA . ALA B 1 60 ? -4.531 9.742 5.789 1 98.5 60 ALA B CA 1
ATOM 1998 C C . ALA B 1 60 ? -4.477 8.586 6.789 1 98.5 60 ALA B C 1
ATOM 2000 O O . ALA B 1 60 ? -4.328 7.426 6.402 1 98.5 60 ALA B O 1
ATOM 2001 N N . ALA B 1 61 ? -4.676 8.922 8.07 1 98.31 61 ALA B N 1
ATOM 2002 C CA . ALA B 1 61 ? -4.625 7.906 9.117 1 98.31 61 ALA B CA 1
ATOM 2003 C C . ALA B 1 61 ? -5.777 6.918 8.977 1 98.31 61 ALA B C 1
ATOM 2005 O O . ALA B 1 61 ? -5.594 5.711 9.148 1 98.31 61 ALA B O 1
ATOM 2006 N N . ARG B 1 62 ? -6.926 7.398 8.672 1 98.06 62 ARG B N 1
ATOM 2007 C CA . ARG B 1 62 ? -8.094 6.539 8.516 1 98.06 62 ARG B CA 1
ATOM 2008 C C . ARG B 1 62 ? -7.93 5.609 7.316 1 98.06 62 ARG B C 1
ATOM 2010 O O . ARG B 1 62 ? -8.273 4.426 7.391 1 98.06 62 ARG B O 1
ATOM 2017 N N . ARG B 1 63 ? -7.402 6.113 6.234 1 98.31 63 ARG B N 1
ATOM 2018 C CA . ARG B 1 63 ? -7.184 5.293 5.047 1 98.31 63 ARG B CA 1
ATOM 2019 C C . ARG B 1 63 ? -6.141 4.211 5.316 1 98.31 63 ARG B C 1
ATOM 2021 O O . ARG B 1 63 ? -6.336 3.049 4.957 1 98.31 63 ARG B O 1
ATOM 2028 N N . LEU B 1 64 ? -5.062 4.613 6 1 98.38 64 LEU B N 1
ATOM 2029 C CA . LEU B 1 64 ? -4.016 3.658 6.34 1 98.38 64 LEU B CA 1
ATOM 2030 C C . LEU B 1 64 ? -4.559 2.547 7.23 1 98.38 64 LEU B C 1
ATOM 2032 O O . LEU B 1 64 ? -4.223 1.375 7.043 1 98.38 64 LEU B O 1
ATOM 2036 N N . ARG B 1 65 ? -5.402 2.947 8.172 1 97.38 65 ARG B N 1
ATOM 2037 C CA . ARG B 1 65 ? -5.996 1.958 9.07 1 97.38 65 ARG B CA 1
ATOM 2038 C C . ARG B 1 65 ? -6.828 0.945 8.289 1 97.38 65 ARG B C 1
ATOM 2040 O O . ARG B 1 65 ? -6.715 -0.262 8.516 1 97.38 65 ARG B O 1
ATOM 2047 N N . LEU B 1 66 ? -7.617 1.427 7.406 1 98.44 66 LEU B N 1
ATOM 2048 C CA . LEU B 1 66 ? -8.453 0.522 6.621 1 98.44 66 LEU B CA 1
ATOM 2049 C C . LEU B 1 66 ? -7.598 -0.399 5.762 1 98.44 66 LEU B C 1
ATOM 2051 O O . LEU B 1 66 ? -7.816 -1.612 5.734 1 98.44 66 LEU B O 1
ATOM 2055 N N . PHE B 1 67 ? -6.625 0.149 5.07 1 98.56 67 PHE B N 1
ATOM 2056 C CA . PHE B 1 67 ? -5.812 -0.635 4.148 1 98.56 67 PHE B CA 1
ATOM 2057 C C . PHE B 1 67 ? -5.02 -1.701 4.898 1 98.56 67 PHE B C 1
ATOM 2059 O O . PHE B 1 67 ? -4.859 -2.82 4.406 1 98.56 67 PHE B O 1
ATOM 2066 N N . ARG B 1 68 ? -4.562 -1.326 6.078 1 96.62 68 ARG B N 1
ATOM 2067 C CA . ARG B 1 68 ? -3.797 -2.258 6.898 1 96.62 68 ARG B CA 1
ATOM 2068 C C . ARG B 1 68 ? -4.617 -3.498 7.23 1 96.62 68 ARG B C 1
ATOM 2070 O O . ARG B 1 68 ? -4.102 -4.617 7.207 1 96.62 68 ARG B O 1
ATOM 2077 N N . PHE B 1 69 ? -5.887 -3.328 7.461 1 97.5 69 PHE B N 1
ATOM 2078 C CA . PHE B 1 69 ? -6.754 -4.441 7.832 1 97.5 69 PHE B CA 1
ATOM 2079 C C . PHE B 1 69 ? -7.328 -5.113 6.594 1 97.5 69 PHE B C 1
ATOM 2081 O O . PHE B 1 69 ? -7.402 -6.344 6.527 1 97.5 69 PHE B O 1
ATOM 2088 N N . ALA B 1 70 ? -7.66 -4.352 5.562 1 98.25 70 ALA B N 1
ATOM 2089 C CA . ALA B 1 70 ? -8.328 -4.887 4.379 1 98.25 70 ALA B CA 1
ATOM 2090 C C . ALA B 1 70 ? -7.355 -5.691 3.521 1 98.25 70 ALA B C 1
ATOM 2092 O O . ALA B 1 70 ? -7.699 -6.766 3.023 1 98.25 70 ALA B O 1
ATOM 2093 N N . PHE B 1 71 ? -6.105 -5.164 3.416 1 98.12 71 PHE B N 1
ATOM 2094 C CA . PHE B 1 71 ? -5.199 -5.766 2.445 1 98.12 71 PHE B CA 1
ATOM 2095 C C . PHE B 1 71 ? -3.949 -6.305 3.133 1 98.12 71 PHE B C 1
ATOM 2097 O O . PHE B 1 71 ? -3.199 -7.086 2.545 1 98.12 71 PHE B O 1
ATOM 2104 N N . GLY B 1 72 ? -3.732 -5.906 4.383 1 96.81 72 GLY B N 1
ATOM 2105 C CA . GLY B 1 72 ? -2.564 -6.363 5.121 1 96.81 72 GLY B CA 1
ATOM 2106 C C . GLY B 1 72 ? -2.814 -7.641 5.898 1 96.81 72 GLY B C 1
ATOM 2107 O O . GLY B 1 72 ? -3.902 -8.219 5.828 1 96.81 72 GLY B O 1
ATOM 2108 N N . ALA B 1 73 ? -1.822 -8.086 6.656 1 93.88 73 ALA B N 1
ATOM 2109 C CA . ALA B 1 73 ? -1.879 -9.344 7.395 1 93.88 73 ALA B CA 1
ATOM 2110 C C . ALA B 1 73 ? -2.73 -9.203 8.656 1 93.88 73 ALA B C 1
ATOM 2112 O O . ALA B 1 73 ? -3.254 -10.195 9.172 1 93.88 73 ALA B O 1
ATOM 2113 N N . ALA B 1 74 ? -2.916 -8 9.102 1 90.56 74 ALA B N 1
ATOM 2114 C CA . ALA B 1 74 ? -3.602 -7.734 10.367 1 90.56 74 ALA B CA 1
ATOM 2115 C C . ALA B 1 74 ? -5.07 -8.141 10.289 1 90.56 74 ALA B C 1
ATOM 2117 O O . ALA B 1 74 ? -5.684 -8.469 11.305 1 90.56 74 ALA B O 1
ATOM 2118 N N . GLY B 1 75 ? -5.648 -8.141 9.117 1 88.44 75 GLY B N 1
ATOM 2119 C CA . GLY B 1 75 ? -7.066 -8.43 8.969 1 88.44 75 GLY B CA 1
ATOM 2120 C C . GLY B 1 75 ? -7.367 -9.914 8.891 1 88.44 75 GLY B C 1
ATOM 2121 O O . GLY B 1 75 ? -8.508 -10.336 9.086 1 88.44 75 GLY B O 1
ATOM 2122 N N . GLY B 1 76 ? -6.348 -10.695 8.508 1 78.88 76 GLY B N 1
ATOM 2123 C CA . GLY B 1 76 ? -6.57 -12.125 8.328 1 78.88 76 GLY B CA 1
ATOM 2124 C C . GLY B 1 76 ? -6.359 -12.93 9.594 1 78.88 76 GLY B C 1
ATOM 2125 O O . GLY B 1 76 ? -7.051 -13.922 9.82 1 78.88 76 GLY B O 1
ATOM 2126 N N . GLN B 1 77 ? -5.258 -12.547 10.438 1 68.5 77 GLN B N 1
ATOM 2127 C CA . GLN B 1 77 ? -4.793 -13.398 11.531 1 68.5 77 GLN B CA 1
ATOM 2128 C C . GLN B 1 77 ? -5.426 -12.984 12.852 1 68.5 77 GLN B C 1
ATOM 2130 O O . GLN B 1 77 ? -4.723 -12.672 13.812 1 68.5 77 GLN B O 1
ATOM 2135 N N . ASP B 1 78 ? -6.672 -12.867 12.945 1 69 78 ASP B N 1
ATOM 2136 C CA . ASP B 1 78 ? -7.383 -12.641 14.203 1 69 78 ASP B CA 1
ATOM 2137 C C . ASP B 1 78 ? -7.09 -11.25 14.75 1 69 78 ASP B C 1
ATOM 2139 O O . ASP B 1 78 ? -7.324 -10.984 15.93 1 69 78 ASP B O 1
ATOM 2143 N N . GLY B 1 79 ? -6.5 -10.5 14.008 1 78.81 79 GLY B N 1
ATOM 2144 C CA . GLY B 1 79 ? -6.105 -9.195 14.508 1 78.81 79 GLY B CA 1
ATOM 2145 C C . GLY B 1 79 ? -7.203 -8.148 14.383 1 78.81 79 GLY B C 1
ATOM 2146 O O . GLY B 1 79 ? -7.035 -7.016 14.828 1 78.81 79 GLY B O 1
ATOM 2147 N N . LEU B 1 80 ? -8.32 -8.555 13.883 1 92.81 80 LEU B N 1
ATOM 2148 C CA . LEU B 1 80 ? -9.406 -7.609 13.648 1 92.81 80 LEU B CA 1
ATOM 2149 C C . LEU B 1 80 ? -10.703 -8.109 14.281 1 92.81 80 LEU B C 1
ATOM 2151 O O . LEU B 1 80 ? -11.18 -9.195 13.953 1 92.81 80 LEU B O 1
ATOM 2155 N N . ASP B 1 81 ? -11.203 -7.426 15.242 1 95.25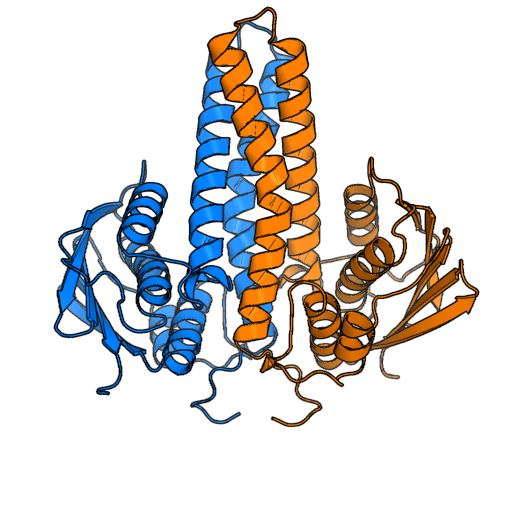 81 ASP B N 1
ATOM 2156 C CA . ASP B 1 81 ? -12.484 -7.797 15.828 1 95.25 81 ASP B CA 1
ATOM 2157 C C . ASP B 1 81 ? -13.609 -6.898 15.312 1 95.25 81 ASP B C 1
ATOM 2159 O O . ASP B 1 81 ? -13.352 -5.926 14.594 1 95.25 81 ASP B O 1
ATOM 2163 N N . PRO B 1 82 ? -14.805 -7.254 15.586 1 96.44 82 PRO B N 1
ATOM 2164 C CA . PRO B 1 82 ? -15.938 -6.52 15.016 1 96.44 82 PRO B CA 1
ATOM 2165 C C . PRO B 1 82 ? -15.953 -5.047 15.422 1 96.44 82 PRO B C 1
ATOM 2167 O O . PRO B 1 82 ? -16.312 -4.188 14.609 1 96.44 82 PRO B O 1
ATOM 2170 N N . ALA B 1 83 ? -15.547 -4.766 16.641 1 96.5 83 ALA B N 1
ATOM 2171 C CA . ALA B 1 83 ? -15.523 -3.373 17.094 1 96.5 83 ALA B CA 1
ATOM 2172 C C . ALA B 1 83 ? -14.508 -2.561 16.281 1 96.5 83 ALA B C 1
ATOM 2174 O O . ALA B 1 83 ? -14.797 -1.439 15.867 1 96.5 83 ALA B O 1
ATOM 2175 N N . GLN B 1 84 ? -13.367 -3.119 16.062 1 96.44 84 GLN B N 1
ATOM 2176 C CA . GLN B 1 84 ? -12.336 -2.467 15.258 1 96.44 84 GLN B CA 1
ATOM 2177 C C . GLN B 1 84 ? -12.789 -2.295 13.812 1 96.44 84 GLN B C 1
ATOM 2179 O O . GLN B 1 84 ? -12.531 -1.26 13.195 1 96.44 84 GLN B O 1
ATOM 2184 N N . ALA B 1 85 ? -13.453 -3.35 13.312 1 97.88 85 ALA B N 1
ATOM 2185 C CA . ALA B 1 85 ? -13.961 -3.268 11.945 1 97.88 85 ALA B CA 1
ATOM 2186 C C . ALA B 1 85 ? -14.977 -2.135 11.805 1 97.88 85 ALA B C 1
ATOM 2188 O O . ALA B 1 85 ? -14.906 -1.354 10.852 1 97.88 85 ALA B O 1
ATOM 2189 N N . ARG B 1 86 ? -15.836 -2.039 12.781 1 98.25 86 ARG B N 1
ATOM 2190 C CA . ARG B 1 86 ? -16.844 -0.983 12.781 1 98.25 86 ARG B CA 1
ATOM 2191 C C . ARG B 1 86 ? -16.188 0.395 12.828 1 98.25 86 ARG B C 1
ATOM 2193 O O . ARG B 1 86 ? -16.516 1.265 12.016 1 98.25 86 ARG B O 1
ATOM 2200 N N . LEU B 1 87 ? -15.25 0.555 13.719 1 97.81 87 LEU B N 1
ATOM 2201 C CA . LEU B 1 87 ? -14.562 1.833 13.867 1 97.81 87 LEU B CA 1
ATOM 2202 C C . LEU B 1 87 ? -13.805 2.191 12.594 1 97.81 87 LEU B C 1
ATOM 2204 O O . LEU B 1 87 ? -13.805 3.35 12.172 1 97.81 87 LEU B O 1
ATOM 2208 N N . THR B 1 88 ? -13.195 1.223 12 1 98.19 88 THR B N 1
ATOM 2209 C CA . THR B 1 88 ? -12.445 1.427 10.766 1 98.19 88 THR B CA 1
ATOM 2210 C C . THR B 1 88 ? -13.375 1.895 9.648 1 98.19 88 THR B C 1
ATOM 2212 O O . THR B 1 88 ? -13.055 2.844 8.922 1 98.19 88 THR B O 1
ATOM 2215 N N . LEU B 1 89 ? -14.547 1.293 9.531 1 98.75 89 LEU B N 1
ATOM 2216 C CA . LEU B 1 89 ? -15.492 1.653 8.477 1 98.75 89 LEU B CA 1
ATOM 2217 C C . LEU B 1 89 ? -16.094 3.029 8.734 1 98.75 89 LEU B C 1
ATOM 2219 O O . LEU B 1 89 ? -16.281 3.812 7.797 1 98.75 89 LEU B O 1
ATOM 2223 N N . GLU B 1 90 ? -16.391 3.311 9.992 1 98.5 90 GLU B N 1
ATOM 2224 C CA . GLU B 1 90 ? -16.875 4.645 10.328 1 98.5 90 GLU B CA 1
ATOM 2225 C C . GLU B 1 90 ? -15.852 5.715 9.961 1 98.5 90 GLU B C 1
ATOM 2227 O O . GLU B 1 90 ? -16.219 6.789 9.477 1 98.5 90 GLU B O 1
ATOM 2232 N N . GLY B 1 91 ? -14.625 5.379 10.195 1 98.19 91 GLY B N 1
ATOM 2233 C CA . GLY B 1 91 ? -13.562 6.285 9.789 1 98.19 91 GLY B CA 1
ATOM 2234 C C . GLY B 1 91 ? -13.5 6.5 8.289 1 98.19 91 GLY B C 1
ATOM 2235 O O . GLY B 1 91 ? -13.367 7.633 7.824 1 98.19 91 GLY B O 1
ATOM 2236 N N . TRP B 1 92 ? -13.609 5.469 7.492 1 98.06 92 TRP B N 1
ATOM 2237 C CA . TRP B 1 92 ? -13.531 5.539 6.035 1 98.06 92 TRP B CA 1
ATOM 2238 C C . TRP B 1 92 ? -14.641 6.422 5.473 1 98.06 92 TRP B C 1
ATOM 2240 O O . TRP B 1 92 ? -14.398 7.242 4.586 1 98.06 92 TRP B O 1
ATOM 2250 N N . PHE B 1 93 ? -15.82 6.262 5.988 1 98.06 93 PHE B N 1
ATOM 2251 C CA . PHE B 1 93 ? -16.984 6.91 5.398 1 98.06 93 PHE B CA 1
ATOM 2252 C C . PHE B 1 93 ? -17.172 8.312 5.965 1 98.06 93 PHE B C 1
ATOM 2254 O O . PHE B 1 93 ? -18 9.078 5.477 1 98.06 93 PHE B O 1
ATOM 2261 N N . ARG B 1 94 ? -16.359 8.648 6.992 1 96.56 94 ARG B N 1
ATOM 2262 C CA . ARG B 1 94 ? -16.5 9.945 7.645 1 96.56 94 ARG B CA 1
ATOM 2263 C C . ARG B 1 94 ? -16.281 11.086 6.656 1 96.56 94 ARG B C 1
ATOM 2265 O O . ARG B 1 94 ? -15.25 11.125 5.977 1 96.56 94 ARG B O 1
ATOM 2272 N N . GLY B 1 95 ? -17.219 12 6.602 1 93.5 95 GLY B N 1
ATOM 2273 C CA . GLY B 1 95 ? -17.078 13.188 5.766 1 93.5 95 GLY B CA 1
ATOM 2274 C C . GLY B 1 95 ? -17.375 12.922 4.301 1 93.5 95 GLY B C 1
ATOM 2275 O O . GLY B 1 95 ? -17.297 13.828 3.471 1 93.5 95 GLY B O 1
ATOM 2276 N N . GLY B 1 96 ? -17.688 11.68 3.918 1 95.06 96 GLY B N 1
ATOM 2277 C CA . GLY B 1 96 ? -18 11.344 2.539 1 95.06 96 GLY B CA 1
ATOM 2278 C C . GLY B 1 96 ? -19.484 11.43 2.225 1 95.06 96 GLY B C 1
ATOM 2279 O O . GLY B 1 96 ? -20.281 11.859 3.064 1 95.06 96 GLY B O 1
ATOM 2280 N N . ARG B 1 97 ? -19.812 11.062 1.022 1 97.25 97 ARG B N 1
ATOM 2281 C CA . ARG B 1 97 ? -21.188 11.133 0.556 1 97.25 97 ARG B CA 1
ATOM 2282 C C . ARG B 1 97 ? -21.969 9.891 0.981 1 97.25 97 ARG B C 1
ATOM 2284 O O . ARG B 1 97 ? -23.203 9.875 0.934 1 97.25 97 ARG B O 1
ATOM 2291 N N . VAL B 1 98 ? -21.219 8.844 1.343 1 98.5 98 VAL B N 1
ATOM 2292 C CA . VAL B 1 98 ? -21.844 7.598 1.771 1 98.5 98 VAL B CA 1
ATOM 2293 C C . VAL B 1 98 ? -21.828 7.5 3.295 1 98.5 98 VAL B C 1
ATOM 2295 O O . VAL B 1 98 ? -20.797 7.77 3.922 1 98.5 98 VAL B O 1
ATOM 2298 N N . ARG B 1 99 ? -22.953 7.148 3.918 1 98.38 99 ARG B N 1
ATOM 2299 C CA . ARG B 1 99 ? -23.047 6.918 5.355 1 98.38 99 ARG B CA 1
ATOM 2300 C C . ARG B 1 99 ? -23.125 5.426 5.668 1 98.38 99 ARG B C 1
ATOM 2302 O O . ARG B 1 99 ? -23.703 4.652 4.906 1 98.38 99 ARG B O 1
ATOM 2309 N N . ILE B 1 100 ? -22.578 5.043 6.77 1 98.56 100 ILE B N 1
ATOM 2310 C CA . ILE B 1 100 ? -22.594 3.639 7.168 1 98.56 100 ILE B CA 1
ATOM 2311 C C . ILE B 1 100 ? -23.547 3.451 8.344 1 98.56 100 ILE B C 1
ATOM 2313 O O . ILE B 1 100 ? -23.609 4.297 9.242 1 98.56 100 ILE B O 1
ATOM 2317 N N . ASP B 1 101 ? -24.375 2.496 8.273 1 98.5 101 ASP B N 1
ATOM 2318 C CA . ASP B 1 101 ? -25.281 2.053 9.328 1 98.5 101 ASP B CA 1
ATOM 2319 C C . ASP B 1 101 ? -24.984 0.616 9.75 1 98.5 101 ASP B C 1
ATOM 2321 O O . ASP B 1 101 ? -25.484 -0.331 9.133 1 98.5 101 ASP B O 1
ATOM 2325 N N . TRP B 1 102 ? -24.141 0.433 10.734 1 98.62 102 TRP B N 1
ATOM 2326 C CA . TRP B 1 102 ? -23.734 -0.889 11.203 1 98.62 102 TRP B CA 1
ATOM 2327 C C . TRP B 1 102 ? -24.812 -1.508 12.086 1 98.62 102 TRP B C 1
ATOM 2329 O O . TRP B 1 102 ? -25.062 -1.031 13.195 1 98.62 102 TRP B O 1
ATOM 2339 N N . GLN B 1 103 ? -25.453 -2.561 11.656 1 98.06 103 GLN B N 1
ATOM 2340 C CA . GLN B 1 103 ? -26.516 -3.234 12.391 1 98.06 103 GLN B CA 1
ATOM 2341 C C . GLN B 1 103 ? -26.156 -4.695 12.664 1 98.06 103 GLN B C 1
ATOM 2343 O O . GLN B 1 103 ? -26.969 -5.441 13.219 1 98.06 103 GLN B O 1
ATOM 2348 N N . ALA B 1 104 ? -24.969 -5.086 12.297 1 97.19 104 ALA B N 1
ATOM 2349 C CA . ALA B 1 104 ? -24.578 -6.488 12.406 1 97.19 104 ALA B CA 1
ATOM 2350 C C . ALA B 1 104 ? -24.188 -6.844 13.836 1 97.19 104 ALA B C 1
ATOM 2352 O O . ALA B 1 104 ? -23.312 -6.195 14.43 1 97.19 104 ALA B O 1
ATOM 2353 N N . ASP B 1 105 ? -24.844 -7.797 14.391 1 95.5 105 ASP B N 1
ATOM 2354 C CA . ASP B 1 105 ? -24.438 -8.391 15.656 1 95.5 105 ASP B CA 1
ATOM 2355 C C . ASP B 1 105 ? -23.516 -9.586 15.438 1 95.5 105 ASP B C 1
ATOM 2357 O O . ASP B 1 105 ? -23.953 -10.734 15.453 1 95.5 105 ASP B O 1
ATOM 2361 N N . LEU B 1 106 ? -22.297 -9.297 15.266 1 95.06 106 LEU B N 1
ATOM 2362 C CA . LEU B 1 106 ? -21.328 -10.344 14.945 1 95.06 106 LEU B CA 1
ATOM 2363 C C . LEU B 1 106 ? -20.734 -10.938 16.219 1 95.06 106 LEU B C 1
ATOM 2365 O O . LEU B 1 106 ? -20.578 -10.234 17.219 1 95.06 106 LEU B O 1
ATOM 2369 N N . PRO B 1 107 ? -20.422 -12.219 16.188 1 93.31 107 PRO B N 1
ATOM 2370 C CA . PRO B 1 107 ? -19.719 -12.797 17.328 1 93.31 107 PRO B CA 1
ATOM 2371 C C . PRO B 1 107 ? -18.328 -12.211 17.531 1 93.31 107 PRO B C 1
ATOM 2373 O O . PRO B 1 107 ? -17.766 -11.609 16.609 1 93.31 107 PRO B O 1
ATOM 2376 N N . ALA B 1 108 ? -17.797 -12.438 18.672 1 89.81 108 ALA B N 1
ATOM 2377 C CA . ALA B 1 108 ? -16.469 -11.906 19.016 1 89.81 108 ALA B CA 1
ATOM 2378 C C . ALA B 1 108 ? -15.398 -12.469 18.078 1 89.81 108 ALA B C 1
ATOM 2380 O O . ALA B 1 108 ? -14.422 -11.789 17.766 1 89.81 108 ALA B O 1
ATOM 2381 N N . ARG B 1 109 ? -15.711 -13.734 17.641 1 89.62 109 ARG B N 1
ATOM 2382 C CA . ARG B 1 109 ? -14.773 -14.383 16.734 1 89.62 109 ARG B CA 1
ATOM 2383 C C . ARG B 1 109 ? -15.477 -14.875 15.477 1 89.62 109 ARG B C 1
ATOM 2385 O O . ARG B 1 109 ? -15.82 -16.047 15.359 1 89.62 109 ARG B O 1
ATOM 2392 N N . PRO B 1 110 ? -15.688 -14 14.516 1 92.88 110 PRO B N 1
ATOM 2393 C CA . PRO B 1 110 ? -16.281 -14.422 13.242 1 92.88 110 PRO B CA 1
ATOM 2394 C C . PRO B 1 110 ? -15.359 -15.328 12.43 1 92.88 110 PRO B C 1
ATOM 2396 O O . PRO B 1 110 ? -14.188 -15.5 12.789 1 92.88 110 PRO B O 1
ATOM 2399 N N . PRO B 1 111 ? -15.914 -15.945 11.43 1 92.81 111 PRO B N 1
ATOM 2400 C CA . PRO B 1 111 ? -15.047 -16.75 10.57 1 92.81 111 PRO B CA 1
ATOM 2401 C C . PRO B 1 111 ? -13.805 -15.992 10.102 1 92.81 111 PRO B C 1
ATOM 2403 O O . PRO B 1 111 ? -13.875 -14.789 9.836 1 92.81 111 PRO B O 1
ATOM 2406 N N . ARG B 1 112 ? -12.719 -16.734 10.008 1 92.62 112 ARG B N 1
ATOM 2407 C CA . ARG B 1 112 ? -11.445 -16.141 9.617 1 92.62 112 ARG B CA 1
ATOM 2408 C C . ARG B 1 112 ? -11.57 -15.422 8.281 1 92.62 112 ARG B C 1
ATOM 2410 O O . ARG B 1 112 ? -12.133 -15.961 7.328 1 92.62 112 ARG B O 1
ATOM 2417 N N . GLY B 1 113 ? -11.18 -14.195 8.273 1 95.62 113 GLY B N 1
ATOM 2418 C CA . GLY B 1 113 ? -11.141 -13.43 7.035 1 95.62 113 GLY B CA 1
ATOM 2419 C C . GLY B 1 113 ? -12.43 -12.664 6.766 1 95.62 113 GLY B C 1
ATOM 2420 O O . GLY B 1 113 ? -12.477 -11.82 5.871 1 95.62 113 GLY B O 1
ATOM 2421 N N . LEU B 1 114 ? -13.453 -12.961 7.516 1 96.81 114 LEU B N 1
ATOM 2422 C CA . LEU B 1 114 ? -14.75 -12.344 7.25 1 96.81 114 LEU B CA 1
ATOM 2423 C C . LEU B 1 114 ? -14.664 -10.828 7.383 1 96.81 114 LEU B C 1
ATOM 2425 O O . LEU B 1 114 ? -15.156 -10.094 6.52 1 96.81 114 LEU B O 1
ATOM 2429 N N . LEU B 1 115 ? -14.031 -10.367 8.461 1 97.44 115 LEU B N 1
ATOM 2430 C CA . LEU B 1 115 ? -13.969 -8.938 8.711 1 97.44 115 LEU B CA 1
ATOM 2431 C C . LEU B 1 115 ? -13.047 -8.25 7.719 1 97.44 115 LEU B C 1
ATOM 2433 O O . LEU B 1 115 ? -13.281 -7.102 7.328 1 97.44 115 LEU B O 1
ATOM 2437 N N . LYS B 1 116 ? -12.008 -8.938 7.293 1 97.75 116 LYS B N 1
ATOM 2438 C CA . LYS B 1 116 ? -11.164 -8.43 6.211 1 97.75 116 LYS B CA 1
ATOM 2439 C C . LYS B 1 116 ? -11.977 -8.219 4.938 1 97.75 116 LYS B C 1
ATOM 2441 O O . LYS B 1 116 ? -11.93 -7.137 4.34 1 97.75 116 LYS B O 1
ATOM 2446 N N . LEU B 1 117 ? -12.711 -9.211 4.586 1 98 117 LEU B N 1
ATOM 2447 C CA . LEU B 1 117 ? -13.508 -9.133 3.369 1 98 117 LEU B CA 1
ATOM 2448 C C . LEU B 1 117 ? -14.641 -8.117 3.52 1 98 117 LEU B C 1
ATOM 2450 O O . LEU B 1 117 ? -15.047 -7.488 2.543 1 98 117 LEU B O 1
ATOM 2454 N N . LEU B 1 118 ? -15.078 -7.953 4.762 1 98.5 118 LEU B N 1
ATOM 2455 C CA . LEU B 1 118 ? -16.078 -6.926 5.023 1 98.5 118 LEU B CA 1
ATOM 2456 C C . LEU B 1 118 ? -15.539 -5.539 4.699 1 98.5 118 LEU B C 1
ATOM 2458 O O . LEU B 1 118 ? -16.234 -4.727 4.078 1 98.5 118 LEU B O 1
ATOM 2462 N N . LEU B 1 119 ? -14.352 -5.273 5.082 1 98.69 119 LEU B N 1
ATOM 2463 C CA . LEU B 1 119 ? -13.727 -3.988 4.785 1 98.69 119 LEU B CA 1
ATOM 2464 C C . LEU B 1 119 ? -13.555 -3.805 3.281 1 98.69 119 LEU B C 1
ATOM 2466 O O . LEU B 1 119 ? -13.828 -2.729 2.746 1 98.69 119 LEU B O 1
ATOM 2470 N N . ILE B 1 120 ? -13.133 -4.867 2.576 1 98.75 120 ILE B N 1
ATOM 2471 C CA . ILE B 1 120 ? -12.969 -4.801 1.127 1 98.75 120 ILE B CA 1
ATOM 2472 C C . ILE B 1 120 ? -14.328 -4.594 0.462 1 98.75 120 ILE B C 1
ATOM 2474 O O . ILE B 1 120 ? -14.461 -3.773 -0.448 1 98.75 120 ILE B O 1
ATOM 2478 N N . ALA B 1 121 ? -15.312 -5.273 0.963 1 98.69 121 ALA B N 1
ATOM 2479 C CA . ALA B 1 121 ? -16.672 -5.137 0.431 1 98.69 121 ALA B CA 1
ATOM 2480 C C . ALA B 1 121 ? -17.203 -3.725 0.654 1 98.69 121 ALA B C 1
ATOM 2482 O O . ALA B 1 121 ? -17.969 -3.209 -0.165 1 98.69 121 ALA B O 1
ATOM 2483 N N . ALA B 1 122 ? -16.828 -3.146 1.743 1 98.75 122 ALA B N 1
ATOM 2484 C CA . ALA B 1 122 ? -17.25 -1.772 2.012 1 98.75 122 ALA B CA 1
ATOM 2485 C C . ALA B 1 122 ? -16.656 -0.809 0.986 1 98.75 122 ALA B C 1
ATOM 2487 O O . ALA B 1 122 ? -17.312 0.159 0.587 1 98.75 122 ALA B O 1
ATOM 2488 N N . LEU B 1 123 ? -15.406 -1.059 0.566 1 98.44 123 LEU B N 1
ATOM 2489 C CA . LEU B 1 123 ? -14.812 -0.262 -0.503 1 98.44 123 LEU B CA 1
ATOM 2490 C C . LEU B 1 123 ? -15.586 -0.437 -1.804 1 98.44 123 LEU B C 1
ATOM 2492 O O . LEU B 1 123 ? -15.828 0.535 -2.523 1 98.44 123 LEU B O 1
ATOM 2496 N N . LEU B 1 124 ? -15.992 -1.664 -2.074 1 98.25 124 LEU B N 1
ATOM 2497 C CA . LEU B 1 124 ? -16.812 -1.937 -3.25 1 98.25 124 LEU B CA 1
ATOM 2498 C C . LEU B 1 124 ? -18.156 -1.219 -3.158 1 98.25 124 LEU B C 1
ATOM 2500 O O . LEU B 1 124 ? -18.625 -0.65 -4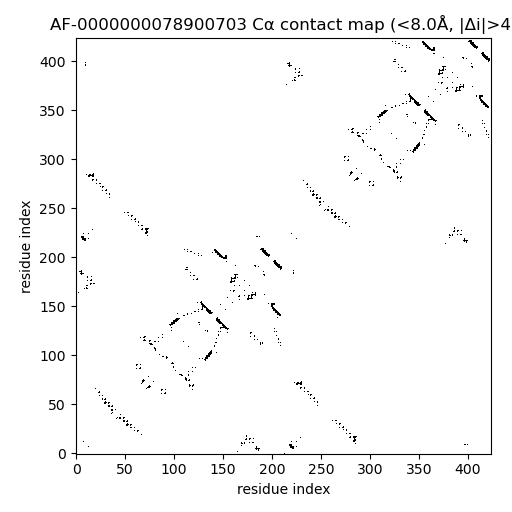.145 1 98.25 124 LEU B O 1
ATOM 2504 N N . ALA B 1 125 ? -18.719 -1.238 -1.951 1 98.25 125 ALA B N 1
ATOM 2505 C CA . ALA B 1 125 ? -20 -0.567 -1.743 1 98.25 125 ALA B CA 1
ATOM 2506 C C . ALA B 1 125 ? -19.859 0.939 -1.95 1 98.25 125 ALA B C 1
ATOM 2508 O O . ALA B 1 125 ? -20.75 1.569 -2.539 1 98.25 125 ALA B O 1
ATOM 2509 N N . ASP B 1 126 ? -18.812 1.492 -1.462 1 97.94 126 ASP B N 1
ATOM 2510 C CA . ASP B 1 126 ? -18.547 2.918 -1.642 1 97.94 126 ASP B CA 1
ATOM 2511 C C . ASP B 1 126 ? -18.469 3.279 -3.123 1 97.94 126 ASP B C 1
ATOM 2513 O O . ASP B 1 126 ? -19.094 4.25 -3.562 1 97.94 126 ASP B O 1
ATOM 2517 N N . GLU B 1 127 ? -17.781 2.434 -3.922 1 96.25 127 GLU B N 1
ATOM 2518 C CA . GLU B 1 127 ? -17.656 2.648 -5.359 1 96.25 127 GLU B CA 1
ATOM 2519 C C . GLU B 1 127 ? -19 2.471 -6.062 1 96.25 127 GLU B C 1
ATOM 2521 O O . GLU B 1 127 ? -19.25 3.098 -7.09 1 96.25 127 GLU B O 1
ATOM 2526 N N . ALA B 1 128 ? -19.797 1.678 -5.488 1 97.06 128 ALA B N 1
ATOM 2527 C CA . ALA B 1 128 ? -21.094 1.339 -6.094 1 97.06 128 ALA B CA 1
ATOM 2528 C C . ALA B 1 128 ? -22.109 2.445 -5.867 1 97.06 128 ALA B C 1
ATOM 2530 O O . ALA B 1 128 ? -23.234 2.381 -6.383 1 97.06 128 ALA B O 1
ATOM 2531 N N . LEU B 1 129 ? -21.766 3.473 -5.035 1 97.5 129 LEU B N 1
ATOM 2532 C CA . LEU B 1 129 ? -22.672 4.574 -4.715 1 97.5 129 LEU B CA 1
ATOM 2533 C C . LEU B 1 129 ? -22.062 5.91 -5.133 1 97.5 129 LEU B C 1
ATOM 2535 O O . LEU B 1 129 ? -21.781 6.762 -4.285 1 97.5 129 LEU B O 1
ATOM 2539 N N . PRO B 1 130 ? -21.984 6.125 -6.473 1 95.38 130 PRO B N 1
ATOM 2540 C CA . PRO B 1 130 ? -21.281 7.305 -6.984 1 95.38 130 PRO B CA 1
ATOM 2541 C C . PRO B 1 130 ? -21.969 8.609 -6.574 1 95.38 130 PRO B C 1
ATOM 2543 O O . PRO B 1 130 ? -21.297 9.648 -6.465 1 95.38 130 PRO B O 1
ATOM 2546 N N . ALA B 1 131 ? -23.25 8.586 -6.25 1 96.94 131 ALA B N 1
ATOM 2547 C CA . ALA B 1 131 ? -23.984 9.781 -5.867 1 96.94 131 ALA B CA 1
ATOM 2548 C C . ALA B 1 131 ? -24.188 9.852 -4.355 1 96.94 131 ALA B C 1
ATOM 2550 O O . ALA B 1 131 ? -24.953 10.68 -3.859 1 96.94 131 ALA B O 1
ATOM 2551 N N . GLY B 1 132 ? -23.531 8.984 -3.65 1 98.19 132 GLY B N 1
ATOM 2552 C CA . GLY B 1 132 ? -23.734 8.922 -2.213 1 98.19 132 GLY B CA 1
ATOM 2553 C C . GLY B 1 132 ? -24.906 8.039 -1.816 1 98.19 132 GLY B C 1
ATOM 2554 O O . GLY B 1 132 ? -25.578 7.461 -2.676 1 98.19 132 GLY B O 1
ATOM 2555 N N . GLY B 1 133 ? -25.062 7.887 -0.56 1 98.5 133 GLY B N 1
ATOM 2556 C CA . GLY B 1 133 ? -26.125 7.039 -0.041 1 98.5 133 GLY B CA 1
ATOM 2557 C C . GLY B 1 133 ? -25.812 6.441 1.314 1 98.5 133 GLY B C 1
ATOM 2558 O O . GLY B 1 133 ? -25.188 7.098 2.158 1 98.5 133 GLY B O 1
ATOM 2559 N N . THR B 1 134 ? -26.406 5.305 1.514 1 98.62 134 THR B N 1
ATOM 2560 C CA . THR B 1 134 ? -26.203 4.625 2.791 1 98.62 134 THR B CA 1
ATOM 2561 C C . THR B 1 134 ? -25.797 3.172 2.576 1 98.62 134 THR B C 1
ATOM 2563 O O . THR B 1 134 ? -26.281 2.52 1.645 1 98.62 134 THR B O 1
ATOM 2566 N N . VAL B 1 135 ? -24.891 2.734 3.391 1 98.75 135 VAL B N 1
ATOM 2567 C CA . VAL B 1 135 ? -24.516 1.326 3.436 1 98.75 135 VAL B CA 1
ATOM 2568 C C . VAL B 1 135 ? -24.875 0.735 4.793 1 98.75 135 VAL B C 1
ATOM 2570 O O . VAL B 1 135 ? -24.344 1.157 5.828 1 98.75 135 VAL B O 1
ATOM 2573 N N . ARG B 1 136 ? -25.766 -0.173 4.812 1 98.75 136 ARG B N 1
ATOM 2574 C CA . ARG B 1 136 ? -26.172 -0.876 6.027 1 98.75 136 ARG B CA 1
ATOM 2575 C C . ARG B 1 136 ? -25.469 -2.227 6.137 1 98.75 136 ARG B C 1
ATOM 2577 O O . ARG B 1 136 ? -25.469 -3.012 5.188 1 98.75 136 ARG B O 1
ATOM 2584 N N . VAL B 1 137 ? -24.812 -2.5 7.188 1 98.81 137 VAL B N 1
ATOM 2585 C CA . VAL B 1 137 ? -24.125 -3.764 7.453 1 98.81 137 VAL B CA 1
ATOM 2586 C C . VAL B 1 137 ? -25 -4.648 8.336 1 98.81 137 VAL B C 1
ATOM 2588 O O . VAL B 1 137 ? -25.375 -4.254 9.445 1 98.81 137 VAL B O 1
ATOM 2591 N N . VAL B 1 138 ? -25.328 -5.832 7.844 1 98.44 138 VAL B N 1
ATOM 2592 C CA . VAL B 1 138 ? -26.219 -6.723 8.586 1 98.44 138 VAL B CA 1
ATOM 2593 C C . VAL B 1 138 ? -25.641 -8.141 8.594 1 98.44 138 VAL B C 1
ATOM 2595 O O . VAL B 1 138 ? -24.969 -8.555 7.641 1 98.44 138 VAL B O 1
ATOM 2598 N N . ARG B 1 139 ? -25.859 -8.844 9.664 1 97.75 139 ARG B N 1
ATOM 2599 C CA . ARG B 1 139 ? -25.484 -10.25 9.727 1 97.75 139 ARG B CA 1
ATOM 2600 C C . ARG B 1 139 ? -26.422 -11.117 8.898 1 97.75 139 ARG B C 1
ATOM 2602 O O . ARG B 1 139 ? -27.641 -10.891 8.898 1 97.75 139 ARG B O 1
ATOM 2609 N N . GLU B 1 140 ? -25.922 -11.969 8.172 1 95.06 140 GLU B N 1
ATOM 2610 C CA . GLU B 1 140 ? -26.656 -12.977 7.414 1 95.06 140 GLU B CA 1
ATOM 2611 C C . GLU B 1 140 ? -26.094 -14.375 7.676 1 95.06 140 GLU B C 1
ATOM 2613 O O . GLU B 1 140 ? -25.109 -14.781 7.059 1 95.06 140 GLU B O 1
ATOM 2618 N N . GLY B 1 141 ? -26.781 -15.164 8.57 1 93 141 GLY B N 1
ATOM 2619 C CA . GLY B 1 141 ? -26.219 -16.438 8.977 1 93 141 GLY B CA 1
ATOM 2620 C C . GLY B 1 141 ? -24.828 -16.328 9.562 1 93 141 GLY B C 1
ATOM 2621 O O . GLY B 1 141 ? -24.594 -15.562 10.5 1 93 141 GLY B O 1
ATOM 2622 N N . ALA B 1 142 ? -23.953 -17.078 8.945 1 93.44 142 ALA B N 1
ATOM 2623 C CA . ALA B 1 142 ? -22.562 -17.047 9.398 1 93.44 142 ALA B CA 1
ATOM 2624 C C . ALA B 1 142 ? -21.797 -15.922 8.727 1 93.44 142 ALA B C 1
ATOM 2626 O O . ALA B 1 142 ? -20.625 -15.672 9.055 1 93.44 142 ALA B O 1
ATOM 2627 N N . GLY B 1 143 ? -22.547 -15.188 7.824 1 96.88 143 GLY B N 1
ATOM 2628 C CA . GLY B 1 143 ? -21.891 -14.156 7.047 1 96.88 143 GLY B CA 1
ATOM 2629 C C . GLY B 1 143 ? -22.406 -12.758 7.344 1 96.88 143 GLY B C 1
ATOM 2630 O O . GLY B 1 143 ? -22.922 -12.5 8.43 1 96.88 143 GLY B O 1
ATOM 2631 N N . VAL B 1 144 ? -22.078 -11.859 6.488 1 97.94 144 VAL B N 1
ATOM 2632 C CA . VAL B 1 144 ? -22.453 -10.461 6.605 1 97.94 144 VAL B CA 1
ATOM 2633 C C . VAL B 1 144 ? -22.844 -9.914 5.23 1 97.94 144 VAL B C 1
ATOM 2635 O O . VAL B 1 144 ? -22.359 -10.391 4.203 1 97.94 144 VAL B O 1
ATOM 2638 N N . SER B 1 145 ? -23.781 -9 5.262 1 98.06 145 SER B N 1
ATOM 2639 C CA . SER B 1 145 ? -24.188 -8.336 4.027 1 98.06 145 SER B CA 1
ATOM 2640 C C . SER B 1 145 ? -24.109 -6.82 4.16 1 98.06 145 SER B C 1
ATOM 2642 O O . SER B 1 145 ? -24.422 -6.266 5.211 1 98.06 145 SER B O 1
ATOM 2644 N N . LEU B 1 146 ? -23.625 -6.164 3.111 1 98.56 146 LEU B N 1
ATOM 2645 C CA . LEU B 1 146 ? -23.672 -4.715 2.951 1 98.56 146 LEU B CA 1
ATOM 2646 C C . LEU B 1 146 ? -24.766 -4.309 1.984 1 98.56 146 LEU B C 1
ATOM 2648 O O . LEU B 1 146 ? -24.75 -4.688 0.81 1 98.56 146 LEU B O 1
ATOM 2652 N N . GLN B 1 147 ? -25.703 -3.594 2.479 1 98.31 147 GLN B N 1
ATOM 2653 C CA . GLN B 1 147 ? -26.828 -3.111 1.688 1 98.31 147 GLN B CA 1
ATOM 2654 C C . GLN B 1 147 ? -26.688 -1.625 1.373 1 98.31 147 GLN B C 1
ATOM 2656 O O . GLN B 1 147 ? -26.812 -0.782 2.262 1 98.31 147 GLN B O 1
ATOM 2661 N N . GLY B 1 148 ? -26.359 -1.377 0.13 1 98.25 148 GLY B N 1
ATOM 2662 C CA . GLY B 1 148 ? -26.188 -0 -0.305 1 98.25 148 GLY B CA 1
ATOM 2663 C C . GLY B 1 148 ? -27.438 0.583 -0.948 1 98.25 148 GLY B C 1
ATOM 2664 O O . GLY B 1 148 ? -28.078 -0.076 -1.763 1 98.25 148 GLY B O 1
ATOM 2665 N N . THR B 1 149 ? -27.812 1.768 -0.549 1 98.06 149 THR B N 1
ATOM 2666 C CA . THR B 1 149 ? -28.922 2.508 -1.132 1 98.06 149 THR B CA 1
ATOM 2667 C C . THR B 1 149 ? -28.469 3.902 -1.564 1 98.06 149 THR B C 1
ATOM 2669 O O . THR B 1 149 ? -27.922 4.66 -0.764 1 98.06 149 THR B O 1
ATOM 2672 N N . GLY B 1 150 ? -28.641 4.172 -2.832 1 97.88 150 GLY B N 1
ATOM 2673 C CA . GLY B 1 150 ? -28.312 5.461 -3.412 1 97.88 150 GLY B CA 1
ATOM 2674 C C . GLY B 1 150 ? -28.609 5.543 -4.898 1 97.88 150 GLY B C 1
ATOM 2675 O O . GLY B 1 150 ? -28.766 4.52 -5.562 1 97.88 150 GLY B O 1
ATOM 2676 N N . ARG B 1 151 ? -28.672 6.734 -5.375 1 96.69 151 ARG B N 1
ATOM 2677 C CA . ARG B 1 151 ? -28.984 6.945 -6.785 1 96.69 151 ARG B CA 1
ATOM 2678 C C . ARG B 1 151 ? -27.938 6.301 -7.684 1 96.69 151 ARG B C 1
ATOM 2680 O O . ARG B 1 151 ? -26.734 6.465 -7.457 1 96.69 151 ARG B O 1
ATOM 2687 N N . ASN B 1 152 ? -28.453 5.457 -8.703 1 95.5 152 ASN B N 1
ATOM 2688 C CA . ASN B 1 152 ? -27.594 4.809 -9.688 1 95.5 152 ASN B CA 1
ATOM 2689 C C . ASN B 1 152 ? -26.594 3.865 -9.023 1 95.5 152 ASN B C 1
ATOM 2691 O O . ASN B 1 152 ? -25.422 3.826 -9.406 1 95.5 152 ASN B O 1
ATOM 2695 N N . ALA B 1 153 ? -27.156 3.148 -8.016 1 97.12 153 ALA B N 1
ATOM 2696 C CA . ALA B 1 153 ? -26.328 2.166 -7.324 1 97.12 153 ALA B CA 1
ATOM 2697 C C . ALA B 1 153 ? -25.922 1.03 -8.266 1 97.12 153 ALA B C 1
ATOM 2699 O O . ALA B 1 153 ? -26.766 0.507 -9.008 1 97.12 153 ALA B O 1
ATOM 2700 N N . GLY B 1 154 ? -24.594 0.765 -8.32 1 96 154 GLY B N 1
ATOM 2701 C CA . GLY B 1 154 ? -24.109 -0.36 -9.109 1 96 154 GLY B CA 1
ATOM 2702 C C . GLY B 1 154 ? -22.609 -0.402 -9.242 1 96 154 GLY B C 1
ATOM 2703 O O . GLY B 1 154 ? -21.938 0.634 -9.172 1 96 154 GLY B O 1
ATOM 2704 N N . LEU B 1 155 ? -22.125 -1.617 -9.422 1 95.75 155 LEU B N 1
ATOM 2705 C CA . LEU B 1 155 ? -20.703 -1.772 -9.703 1 95.75 155 LEU B CA 1
ATOM 2706 C C . LEU B 1 155 ? -20.438 -1.652 -11.195 1 95.75 155 LEU B C 1
ATOM 2708 O O . LEU B 1 155 ? -21.234 -2.102 -12.016 1 95.75 155 LEU B O 1
ATOM 2712 N N . ARG B 1 156 ? -19.344 -1.07 -11.516 1 94.06 156 ARG B N 1
ATOM 2713 C CA . ARG B 1 156 ? -18.891 -1.075 -12.906 1 94.06 156 ARG B CA 1
ATOM 2714 C C . ARG B 1 156 ? -18.766 -2.5 -13.438 1 94.06 156 ARG B C 1
ATOM 2716 O O . ARG B 1 156 ? -18.438 -3.42 -12.688 1 94.06 156 ARG B O 1
ATOM 2723 N N . GLU B 1 157 ? -18.984 -2.645 -14.703 1 94.81 157 GLU B N 1
ATOM 2724 C CA . GLU B 1 157 ? -18.938 -3.957 -15.344 1 94.81 157 GLU B CA 1
ATOM 2725 C C . GLU B 1 157 ? -17.578 -4.625 -15.133 1 94.81 157 GLU B C 1
ATOM 2727 O O . GLU B 1 157 ? -17.5 -5.82 -14.836 1 94.81 157 GLU B O 1
ATOM 2732 N N . GLU B 1 158 ? -16.547 -3.914 -15.266 1 96.31 158 GLU B N 1
ATOM 2733 C CA . GLU B 1 158 ? -15.203 -4.484 -15.133 1 96.31 158 GLU B CA 1
ATOM 2734 C C . GLU B 1 158 ? -14.945 -4.957 -13.703 1 96.31 158 GLU B C 1
ATOM 2736 O O . GLU B 1 158 ? -14.25 -5.949 -13.492 1 96.31 158 GLU B O 1
ATOM 2741 N N . THR B 1 159 ? -15.477 -4.234 -12.719 1 96.75 159 THR B N 1
ATOM 2742 C CA . THR B 1 159 ? -15.336 -4.648 -11.328 1 96.75 159 THR B CA 1
ATOM 2743 C C . THR B 1 159 ? -16.109 -5.938 -11.062 1 96.75 159 THR B C 1
ATOM 2745 O O . THR B 1 159 ? -15.594 -6.859 -10.43 1 96.75 159 THR B O 1
ATOM 2748 N N . ARG B 1 160 ? -17.312 -6.027 -11.617 1 95.62 160 ARG B N 1
ATOM 2749 C CA . ARG B 1 160 ? -18.125 -7.23 -11.477 1 95.62 160 ARG B CA 1
ATOM 2750 C C . ARG B 1 160 ? -17.453 -8.43 -12.133 1 95.62 160 ARG B C 1
ATOM 2752 O O . ARG B 1 160 ? -17.422 -9.523 -11.57 1 95.62 160 ARG B O 1
ATOM 2759 N N . ALA B 1 161 ? -16.953 -8.195 -13.281 1 96.75 161 ALA B N 1
ATOM 2760 C CA . ALA B 1 161 ? -16.266 -9.258 -14.016 1 96.75 161 ALA B CA 1
ATOM 2761 C C . ALA B 1 161 ? -15.047 -9.75 -13.266 1 96.75 161 ALA B C 1
ATOM 2763 O O . ALA B 1 161 ? -14.781 -10.961 -13.219 1 96.75 161 ALA B O 1
ATOM 2764 N N . ALA B 1 162 ? -14.305 -8.828 -12.664 1 97 162 ALA B N 1
ATOM 2765 C CA . ALA B 1 162 ? -13.133 -9.203 -11.875 1 97 162 ALA B CA 1
ATOM 2766 C C . ALA B 1 162 ? -13.531 -10.016 -10.648 1 97 162 ALA B C 1
ATOM 2768 O O . ALA B 1 162 ? -12.898 -11.023 -10.328 1 97 162 ALA B O 1
ATOM 2769 N N . LEU B 1 163 ? -14.625 -9.57 -10.023 1 96.44 163 LEU B N 1
ATOM 2770 C CA . LEU B 1 163 ? -15.141 -10.258 -8.844 1 96.44 163 LEU B CA 1
ATOM 2771 C C . LEU B 1 163 ? -15.602 -11.664 -9.195 1 96.44 163 LEU B C 1
ATOM 2773 O O . LEU B 1 163 ? -15.477 -12.586 -8.375 1 96.44 163 LEU B O 1
ATOM 2777 N N . ALA B 1 164 ? -16.047 -11.859 -10.445 1 95.5 164 ALA B N 1
ATOM 2778 C CA . ALA B 1 164 ? -16.562 -13.148 -10.898 1 95.5 164 ALA B CA 1
ATOM 2779 C C . ALA B 1 164 ? -15.438 -14.016 -11.469 1 95.5 164 ALA B C 1
ATOM 2781 O O . ALA B 1 164 ? -15.672 -15.156 -11.859 1 95.5 164 ALA B O 1
ATOM 2782 N N . GLY B 1 165 ? -14.281 -13.477 -11.539 1 95.12 165 GLY B N 1
ATOM 2783 C CA . GLY B 1 165 ? -13.164 -14.211 -12.094 1 95.12 165 GLY B CA 1
ATOM 2784 C C . GLY B 1 165 ? -13.195 -14.289 -13.609 1 95.12 165 GLY B C 1
ATOM 2785 O O . GLY B 1 165 ? -12.688 -15.25 -14.195 1 95.12 165 GLY B O 1
ATOM 2786 N N . GLU B 1 166 ? -13.766 -13.289 -14.195 1 95.31 166 GLU B N 1
ATOM 2787 C CA . GLU B 1 166 ? -13.992 -13.328 -15.641 1 95.31 166 GLU B CA 1
ATOM 2788 C C . GLU B 1 166 ? -13.062 -12.359 -16.375 1 95.31 166 GLU B C 1
ATOM 2790 O O . GLU B 1 166 ? -13.234 -12.102 -17.562 1 95.31 166 GLU B O 1
ATOM 2795 N N . ILE B 1 167 ? -12.133 -11.75 -15.734 1 93.69 167 ILE B N 1
ATOM 2796 C CA . ILE B 1 167 ? -11.156 -10.867 -16.375 1 93.69 167 ILE B CA 1
ATOM 2797 C C . ILE B 1 167 ? -9.766 -11.5 -16.312 1 93.69 167 ILE B C 1
ATOM 2799 O O . ILE B 1 167 ? -9.359 -12.008 -15.258 1 93.69 167 ILE B O 1
ATOM 2803 N N . ALA B 1 168 ? -9.133 -11.492 -17.438 1 91.5 168 ALA B N 1
ATOM 2804 C CA . ALA B 1 168 ? -7.746 -11.945 -17.453 1 91.5 168 ALA B CA 1
ATOM 2805 C C . ALA B 1 168 ? -6.836 -10.953 -16.734 1 91.5 168 ALA B C 1
ATOM 2807 O O . ALA B 1 168 ? -7.031 -9.734 -16.828 1 91.5 168 ALA B O 1
ATOM 2808 N N . PRO B 1 169 ? -5.871 -11.469 -16.031 1 88 169 PRO B N 1
ATOM 2809 C CA . PRO B 1 169 ? -4.973 -10.586 -15.281 1 88 169 PRO B CA 1
ATOM 2810 C C . PRO B 1 169 ? -4.383 -9.469 -16.141 1 88 169 PRO B C 1
ATOM 2812 O O . PRO B 1 169 ? -4.242 -8.336 -15.672 1 88 169 PRO B O 1
ATOM 2815 N N . ALA B 1 170 ? -4.117 -9.773 -17.359 1 89.5 170 ALA B N 1
ATOM 2816 C CA . ALA B 1 170 ? -3.531 -8.789 -18.266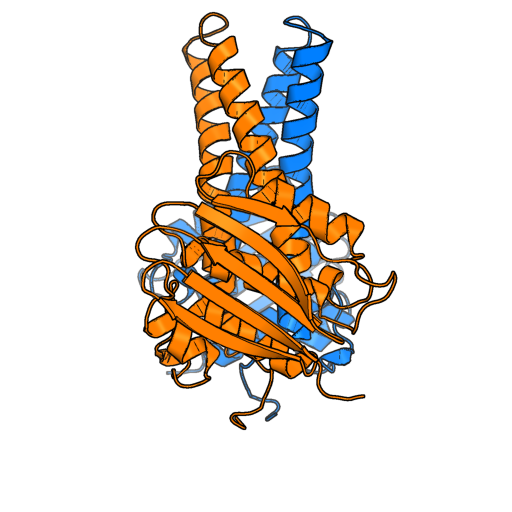 1 89.5 170 ALA B CA 1
ATOM 2817 C C . ALA B 1 170 ? -4.504 -7.641 -18.531 1 89.5 170 ALA B C 1
ATOM 2819 O O . ALA B 1 170 ? -4.09 -6.547 -18.922 1 89.5 170 ALA B O 1
ATOM 2820 N N . ASP B 1 171 ? -5.777 -7.816 -18.234 1 94.25 171 ASP B N 1
ATOM 2821 C CA . ASP B 1 171 ? -6.809 -6.832 -18.562 1 94.25 171 ASP B CA 1
ATOM 2822 C C . ASP B 1 171 ? -7.27 -6.094 -17.297 1 94.25 171 ASP B C 1
ATOM 2824 O O . ASP B 1 171 ? -8.156 -5.242 -17.375 1 94.25 171 ASP B O 1
ATOM 2828 N N . LEU B 1 172 ? -6.617 -6.406 -16.25 1 95.25 172 LEU B N 1
ATOM 2829 C CA . LEU B 1 172 ? -6.961 -5.715 -15.008 1 95.25 172 LEU B CA 1
ATOM 2830 C C . LEU B 1 172 ? -6.613 -4.234 -15.102 1 95.25 172 LEU B C 1
ATOM 2832 O O . LEU B 1 172 ? -5.664 -3.854 -15.789 1 95.25 172 LEU B O 1
ATOM 2836 N N . SER B 1 173 ? -7.418 -3.438 -14.453 1 95.19 173 SER B N 1
ATOM 2837 C CA . SER B 1 173 ? -7.254 -1.988 -14.383 1 95.19 173 SER B CA 1
ATOM 2838 C C . SER B 1 173 ? -7.395 -1.484 -12.953 1 95.19 173 SER B C 1
ATOM 2840 O O . SER B 1 173 ? -7.777 -2.24 -12.055 1 95.19 173 SER B O 1
ATOM 2842 N N . PRO B 1 174 ? -7.012 -0.249 -12.75 1 92.44 174 PRO B N 1
ATOM 2843 C CA . PRO B 1 174 ? -7.227 0.338 -11.422 1 92.44 174 PRO B CA 1
ATOM 2844 C C . PRO B 1 174 ? -8.68 0.248 -10.969 1 92.44 174 PRO B C 1
ATOM 2846 O O . PRO B 1 174 ? -8.945 0.118 -9.773 1 92.44 174 PRO B O 1
ATOM 2849 N N . ARG B 1 175 ? -9.625 0.151 -11.922 1 92.31 175 ARG B N 1
ATOM 2850 C CA . ARG B 1 175 ? -11.047 0.125 -11.586 1 92.31 175 ARG B CA 1
ATOM 2851 C C . ARG B 1 175 ? -11.492 -1.279 -11.195 1 92.31 175 ARG B C 1
ATOM 2853 O O . ARG B 1 175 ? -12.391 -1.442 -10.375 1 92.31 175 ARG B O 1
ATOM 2860 N N . SER B 1 176 ? -10.766 -2.264 -11.695 1 96.44 176 SER B N 1
ATOM 2861 C CA . SER B 1 176 ? -11.234 -3.629 -11.492 1 96.44 176 SER B CA 1
ATOM 2862 C C . SER B 1 176 ? -10.43 -4.34 -10.414 1 96.44 176 SER B C 1
ATOM 2864 O O . SER B 1 176 ? -10.805 -5.418 -9.953 1 96.44 176 SER B O 1
ATOM 2866 N N . ILE B 1 177 ? -9.375 -3.688 -9.953 1 97.69 177 ILE B N 1
ATOM 2867 C CA . ILE B 1 177 ? -8.43 -4.387 -9.086 1 97.69 177 ILE B CA 1
ATOM 2868 C C . ILE B 1 177 ? -9.109 -4.711 -7.754 1 97.69 177 ILE B C 1
ATOM 2870 O O . ILE B 1 177 ? -8.828 -5.75 -7.148 1 97.69 177 ILE B O 1
ATOM 2874 N N . LEU B 1 178 ? -10.039 -3.889 -7.316 1 98 178 LEU B N 1
ATOM 2875 C CA . LEU B 1 178 ? -10.719 -4.145 -6.055 1 98 178 LEU B CA 1
ATOM 2876 C C . LEU B 1 178 ? -11.562 -5.414 -6.137 1 98 178 LEU B C 1
ATOM 2878 O O . LEU B 1 178 ? -11.57 -6.215 -5.203 1 98 178 LEU B O 1
ATOM 2882 N N . GLY B 1 179 ? -12.234 -5.59 -7.27 1 98.19 179 GLY B N 1
ATOM 2883 C CA . GLY B 1 179 ? -12.977 -6.824 -7.477 1 98.19 179 GLY B CA 1
ATOM 2884 C C . GLY B 1 179 ? -12.086 -8.055 -7.516 1 98.19 179 GLY B C 1
ATOM 2885 O O . GLY B 1 179 ? -12.422 -9.086 -6.926 1 98.19 179 GLY B O 1
ATOM 2886 N N . TYR B 1 180 ? -10.984 -7.93 -8.148 1 97.81 180 TYR B N 1
ATOM 2887 C CA . TYR B 1 180 ? -10.031 -9.031 -8.242 1 97.81 180 TYR B CA 1
ATOM 2888 C C . TYR B 1 180 ? -9.477 -9.391 -6.871 1 97.81 180 TYR B C 1
ATOM 2890 O O . TYR B 1 180 ? -9.414 -10.57 -6.512 1 97.81 180 TYR B O 1
ATOM 2898 N N . ALA B 1 181 ? -9.102 -8.367 -6.121 1 98.12 181 ALA B N 1
ATOM 2899 C CA . ALA B 1 181 ? -8.57 -8.602 -4.781 1 98.12 181 ALA B CA 1
ATOM 2900 C C . ALA B 1 181 ? -9.617 -9.258 -3.885 1 98.12 181 ALA B C 1
ATOM 2902 O O . ALA B 1 181 ? -9.305 -10.188 -3.131 1 98.12 181 ALA B O 1
ATOM 2903 N N . ALA B 1 182 ? -10.867 -8.789 -3.965 1 98.38 182 ALA B N 1
ATOM 2904 C CA . ALA B 1 182 ? -11.953 -9.375 -3.188 1 98.38 182 ALA B CA 1
ATOM 2905 C C . ALA B 1 182 ? -12.109 -10.859 -3.508 1 98.38 182 ALA B C 1
ATOM 2907 O O . ALA B 1 182 ? -12.25 -11.688 -2.604 1 98.38 182 ALA B O 1
ATOM 2908 N N . LEU B 1 183 ? -12.055 -11.188 -4.789 1 97.81 183 LEU B N 1
ATOM 2909 C CA . LEU B 1 183 ? -12.188 -12.578 -5.219 1 97.81 183 LEU B CA 1
ATOM 2910 C C . LEU B 1 183 ? -11.062 -13.43 -4.652 1 97.81 183 LEU B C 1
ATOM 2912 O O . LEU B 1 183 ? -11.312 -14.5 -4.09 1 97.81 183 LEU B O 1
ATOM 2916 N N . ARG B 1 184 ? -9.82 -12.93 -4.797 1 97.38 184 ARG B N 1
ATOM 2917 C CA . ARG B 1 184 ? -8.656 -13.719 -4.402 1 97.38 184 ARG B CA 1
ATOM 2918 C C . ARG B 1 184 ? -8.609 -13.922 -2.893 1 97.38 184 ARG B C 1
ATOM 2920 O O . ARG B 1 184 ? -8.375 -15.031 -2.414 1 97.38 184 ARG B O 1
ATOM 2927 N N . PHE B 1 185 ? -8.898 -12.906 -2.121 1 97.38 185 PHE B N 1
ATOM 2928 C CA . PHE B 1 185 ? -8.938 -13.055 -0.67 1 97.38 185 PHE B CA 1
ATOM 2929 C C . PHE B 1 185 ? -10.141 -13.898 -0.244 1 97.38 185 PHE B C 1
ATOM 2931 O O . PHE B 1 185 ? -10.062 -14.633 0.738 1 97.38 185 PHE B O 1
ATOM 2938 N N . GLY B 1 186 ? -11.281 -13.742 -0.989 1 97.12 186 GLY B N 1
ATOM 2939 C CA . GLY B 1 186 ? -12.398 -14.633 -0.741 1 97.12 186 GLY B CA 1
ATOM 2940 C C . GLY B 1 186 ? -12.039 -16.094 -0.882 1 97.12 186 GLY B C 1
ATOM 2941 O O . GLY B 1 186 ? -12.414 -16.922 -0.043 1 97.12 186 GLY B O 1
ATOM 2942 N N . ARG B 1 187 ? -11.312 -16.422 -1.939 1 96.25 187 ARG B N 1
ATOM 2943 C CA . ARG B 1 187 ? -10.859 -17.797 -2.166 1 96.25 187 ARG B CA 1
ATOM 2944 C C . ARG B 1 187 ? -9.906 -18.25 -1.062 1 96.25 187 ARG B C 1
ATOM 2946 O O . ARG B 1 187 ? -9.992 -19.391 -0.589 1 96.25 187 ARG B O 1
ATOM 2953 N N . LEU B 1 188 ? -9.039 -17.297 -0.624 1 93.94 188 LEU B N 1
ATOM 2954 C CA . LEU B 1 188 ? -8.094 -17.609 0.443 1 93.94 188 LEU B CA 1
ATOM 2955 C C . LEU B 1 188 ? -8.82 -18.031 1.714 1 93.94 188 LEU B C 1
ATOM 2957 O O . LEU B 1 188 ? -8.406 -18.969 2.389 1 93.94 188 LEU B O 1
ATOM 2961 N N . HIS B 1 189 ? -9.93 -17.406 2.023 1 94.25 189 HIS B N 1
ATOM 2962 C CA . HIS B 1 189 ? -10.594 -17.594 3.309 1 94.25 189 HIS B CA 1
ATOM 2963 C C . HIS B 1 189 ? -11.875 -18.406 3.152 1 94.25 189 HIS B C 1
ATOM 2965 O O . HIS B 1 189 ? -12.641 -18.547 4.105 1 94.25 189 HIS B O 1
ATOM 2971 N N . ALA B 1 190 ? -12.133 -18.875 1.936 1 95.25 190 ALA B N 1
ATOM 2972 C CA . ALA B 1 190 ? -13.312 -19.688 1.633 1 95.25 190 ALA B CA 1
ATOM 2973 C C . ALA B 1 190 ? -14.594 -18.922 1.939 1 95.25 190 ALA B C 1
ATOM 2975 O O . ALA B 1 190 ? -15.492 -19.438 2.604 1 95.25 190 ALA B O 1
ATOM 2976 N N . ILE B 1 191 ? -14.617 -17.703 1.517 1 96.94 191 ILE B N 1
ATOM 2977 C CA . ILE B 1 191 ? -15.797 -16.844 1.639 1 96.94 191 ILE B CA 1
ATOM 2978 C C . ILE B 1 191 ? -16.25 -16.391 0.253 1 96.94 191 ILE B C 1
ATOM 2980 O O . ILE B 1 191 ? -15.469 -15.797 -0.497 1 96.94 191 ILE B O 1
ATOM 2984 N N . ARG B 1 192 ? -17.453 -16.703 -0.078 1 97.38 192 ARG B N 1
ATOM 2985 C CA . ARG B 1 192 ? -18.016 -16.281 -1.354 1 97.38 192 ARG B CA 1
ATOM 2986 C C . ARG B 1 192 ? -18.578 -14.867 -1.255 1 97.38 192 ARG B C 1
ATOM 2988 O O . ARG B 1 192 ? -19.203 -14.508 -0.249 1 97.38 192 ARG B O 1
ATOM 2995 N N . ILE B 1 193 ? -18.328 -14.078 -2.246 1 97.81 193 ILE B N 1
ATOM 2996 C CA . ILE B 1 193 ? -18.891 -12.734 -2.359 1 97.81 193 ILE B CA 1
ATOM 2997 C C . ILE B 1 193 ? -19.969 -12.711 -3.432 1 97.81 193 ILE B C 1
ATOM 2999 O O . ILE B 1 193 ? -19.719 -13.039 -4.594 1 97.81 193 ILE B O 1
ATOM 3003 N N . VAL B 1 194 ? -21.125 -12.383 -3.051 1 97.19 194 VAL B N 1
ATOM 3004 C CA . VAL B 1 194 ? -22.266 -12.367 -3.961 1 97.19 194 VAL B CA 1
ATOM 3005 C C . VAL B 1 194 ? -22.812 -10.945 -4.074 1 97.19 194 VAL B C 1
ATOM 3007 O O . VAL B 1 194 ? -23.094 -10.297 -3.062 1 97.19 194 VAL B O 1
ATOM 3010 N N . VAL B 1 195 ? -22.875 -10.445 -5.297 1 97.38 195 VAL B N 1
ATOM 3011 C CA . VAL B 1 195 ? -23.406 -9.109 -5.551 1 97.38 195 VAL B CA 1
ATOM 3012 C C . VAL B 1 195 ? -24.766 -9.211 -6.234 1 97.38 195 VAL B C 1
ATOM 3014 O O . VAL B 1 195 ? -24.906 -9.891 -7.254 1 97.38 195 VAL B O 1
ATOM 3017 N N . MET B 1 196 ? -25.688 -8.609 -5.637 1 94.38 196 MET B N 1
ATOM 3018 C CA . MET B 1 196 ? -27.031 -8.562 -6.207 1 94.38 196 MET B CA 1
ATOM 3019 C C . MET B 1 196 ? -27.531 -7.121 -6.312 1 94.38 196 MET B C 1
ATOM 3021 O O . MET B 1 196 ? -27.297 -6.309 -5.414 1 94.38 196 MET B O 1
ATOM 3025 N N . ALA B 1 197 ? -27.906 -6.773 -7.492 1 85.44 197 ALA B N 1
ATOM 3026 C CA . ALA B 1 197 ? -28.594 -5.496 -7.699 1 85.44 197 ALA B CA 1
ATOM 3027 C C . ALA B 1 197 ? -30.094 -5.699 -7.836 1 85.44 197 ALA B C 1
ATOM 3029 O O . ALA B 1 197 ? -30.547 -6.465 -8.688 1 85.44 197 ALA B O 1
ATOM 3030 N N . GLU B 1 198 ? -30.828 -5.207 -6.828 1 73.62 198 GLU B N 1
ATOM 3031 C CA . GLU B 1 198 ? -32.281 -5.414 -6.82 1 73.62 198 GLU B CA 1
ATOM 3032 C C . GLU B 1 198 ? -32.969 -4.395 -7.707 1 73.62 198 GLU B C 1
ATOM 3034 O O . GLU B 1 198 ? -33.938 -4.73 -8.398 1 73.62 198 GLU B O 1
ATOM 3039 N N . ASN B 1 199 ? -32.625 -3.164 -7.605 1 85.38 199 ASN B N 1
ATOM 3040 C CA . ASN B 1 199 ? -33.094 -2.074 -8.453 1 85.38 199 ASN B CA 1
ATOM 3041 C C . ASN B 1 199 ? -31.984 -1.072 -8.75 1 85.38 199 ASN B C 1
ATOM 3043 O O . ASN B 1 199 ? -30.828 -1.309 -8.422 1 85.38 199 ASN B O 1
ATOM 3047 N N . ALA B 1 200 ? -32.406 0.014 -9.414 1 89.31 200 ALA B N 1
ATOM 3048 C CA . ALA B 1 200 ? -31.422 0.967 -9.914 1 89.31 200 ALA B CA 1
ATOM 3049 C C . ALA B 1 200 ? -30.75 1.72 -8.773 1 89.31 200 ALA B C 1
ATOM 3051 O O . ALA B 1 200 ? -29.703 2.344 -8.961 1 89.31 200 ALA B O 1
ATOM 3052 N N . ASP B 1 201 ? -31.328 1.555 -7.551 1 95.25 201 ASP B N 1
ATOM 3053 C CA . ASP B 1 201 ? -30.812 2.389 -6.469 1 95.25 201 ASP B CA 1
ATOM 3054 C C . ASP B 1 201 ? -30.375 1.538 -5.281 1 95.25 201 ASP B C 1
ATOM 3056 O O . ASP B 1 201 ? -30.016 2.07 -4.227 1 95.25 201 ASP B O 1
ATOM 3060 N N . ASP B 1 202 ? -30.438 0.155 -5.531 1 96.62 202 ASP B N 1
ATOM 3061 C CA . ASP B 1 202 ? -30.094 -0.738 -4.43 1 96.62 202 ASP B CA 1
ATOM 3062 C C . ASP B 1 202 ? -29.062 -1.778 -4.867 1 96.62 202 ASP B C 1
ATOM 3064 O O . ASP B 1 202 ? -29.156 -2.334 -5.965 1 96.62 202 ASP B O 1
ATOM 3068 N N . ILE B 1 203 ? -28.109 -2.021 -4.031 1 97.44 203 ILE B N 1
ATOM 3069 C CA . ILE B 1 203 ? -27.109 -3.068 -4.266 1 97.44 203 ILE B CA 1
ATOM 3070 C C . ILE B 1 203 ? -26.828 -3.805 -2.959 1 97.44 203 ILE B C 1
ATOM 3072 O O . ILE B 1 203 ? -26.828 -3.201 -1.883 1 97.44 203 ILE B O 1
ATOM 3076 N N . ARG B 1 204 ? -26.688 -5.078 -3.107 1 97.88 204 ARG B N 1
ATOM 3077 C CA . ARG B 1 204 ? -26.328 -5.898 -1.952 1 97.88 204 ARG B CA 1
ATOM 3078 C C . ARG B 1 204 ? -25.062 -6.699 -2.215 1 97.88 204 ARG B C 1
ATOM 3080 O O . ARG B 1 204 ? -24.922 -7.332 -3.266 1 97.88 204 ARG B O 1
ATOM 3087 N N . ILE B 1 205 ? -24.109 -6.574 -1.334 1 98.25 205 ILE B N 1
ATOM 3088 C CA . ILE B 1 205 ? -22.891 -7.379 -1.358 1 98.25 205 ILE B CA 1
ATOM 3089 C C . ILE B 1 205 ? -22.875 -8.312 -0.149 1 98.25 205 ILE B C 1
ATOM 3091 O O . ILE B 1 205 ? -22.75 -7.855 0.991 1 98.25 205 ILE B O 1
ATOM 3095 N N . SER B 1 206 ? -22.984 -9.633 -0.408 1 98.38 206 SER B N 1
ATOM 3096 C CA . SER B 1 206 ? -23.062 -10.617 0.665 1 98.38 206 SER B CA 1
ATOM 3097 C C . SER B 1 206 ? -21.781 -11.445 0.753 1 98.38 206 SER B C 1
ATOM 3099 O O . SER B 1 206 ? -21.234 -11.867 -0.269 1 98.38 206 SER B O 1
ATOM 3101 N N . LEU B 1 207 ? -21.281 -11.547 1.905 1 98.5 207 LEU B N 1
ATOM 3102 C CA . LEU B 1 207 ? -20.156 -12.414 2.215 1 98.5 207 LEU B CA 1
ATOM 3103 C C . LEU B 1 207 ? -20.625 -13.711 2.871 1 98.5 207 LEU B C 1
ATOM 3105 O O . LEU B 1 207 ? -21.172 -13.688 3.98 1 98.5 207 LEU B O 1
ATOM 3109 N N . VAL B 1 208 ? -20.375 -14.812 2.172 1 97.69 208 VAL B N 1
ATOM 3110 C CA . VAL B 1 208 ? -20.953 -16.094 2.586 1 97.69 208 VAL B CA 1
ATOM 3111 C C . VAL B 1 208 ? -19.828 -17.094 2.863 1 97.69 208 VAL B C 1
ATOM 3113 O O . VAL B 1 208 ? -19.281 -17.688 1.938 1 97.69 208 VAL B O 1
ATOM 3116 N N . PRO B 1 209 ? -19.453 -17.281 4.176 1 95.88 209 PRO B N 1
ATOM 3117 C CA . PRO B 1 209 ? -18.438 -18.297 4.48 1 95.88 209 PRO B CA 1
ATOM 3118 C C . PRO B 1 209 ? -18.875 -19.703 4.078 1 95.88 209 PRO B C 1
ATOM 3120 O O . PRO B 1 209 ? -20.062 -20.031 4.152 1 95.88 209 PRO B O 1
ATOM 3123 N N . ALA B 1 210 ? -17.875 -20.375 3.467 1 85.38 210 ALA B N 1
ATOM 3124 C CA . ALA B 1 210 ? -18.156 -21.781 3.133 1 85.38 210 ALA B CA 1
ATOM 3125 C C . ALA B 1 210 ? -18.578 -22.562 4.371 1 85.38 210 ALA B C 1
ATOM 3127 O O . ALA B 1 210 ? -18.141 -22.266 5.484 1 85.38 210 ALA B O 1
ATOM 3128 N N . ASP B 1 211 ? -19.734 -23.25 4.359 1 67.5 211 ASP B N 1
ATOM 3129 C CA . ASP B 1 211 ? -20.312 -24.094 5.406 1 67.5 211 ASP B CA 1
ATOM 3130 C C . ASP B 1 211 ? -19.25 -24.969 6.066 1 67.5 211 ASP B C 1
ATOM 3132 O O . ASP B 1 211 ? -18.469 -25.625 5.379 1 67.5 211 ASP B O 1
ATOM 3136 N N . VAL B 1 212 ? -18.734 -24.406 7.34 1 45.38 212 VAL B N 1
ATOM 3137 C CA . VAL B 1 212 ? -18.062 -25.391 8.172 1 45.38 212 VAL B CA 1
ATOM 3138 C C . VAL B 1 212 ? -19.031 -26.5 8.539 1 45.38 212 VAL B C 1
ATOM 3140 O O . VAL B 1 212 ? -20.219 -26.25 8.781 1 45.38 212 VAL B O 1
#

Organism: Rhodospirillum centenum (strain ATCC 51521 / SW) (NCBI:txid414684)

pLDDT: mean 93.6, std 8.69, range [45.38, 98.81]

InterPro domains:
  IPR018762 Histidine phosphotransferase ChpT, C-terminal [PF10090] (84-195)
  IPR036890 Histidine kinase/HSP90-like ATPase superfamily [G3DSA:3.30.565.10] (79-210)

Solvent-accessible surface area (backbone atoms only — not comparable to full-atom values): 21276 Å² total; per-residue (Å²): 127,64,92,71,53,35,53,36,50,54,64,53,50,11,35,48,42,32,50,56,37,56,69,41,47,55,30,42,48,47,29,47,51,21,48,52,45,30,72,73,58,36,75,84,44,31,62,65,26,46,51,46,26,47,54,20,33,50,50,39,50,31,50,44,54,38,45,30,29,42,48,11,48,46,16,50,70,77,62,54,41,61,68,56,50,50,53,39,50,53,46,61,35,55,95,54,64,38,43,77,46,82,65,47,83,72,58,81,76,59,59,65,32,48,66,16,49,47,50,46,48,48,54,51,49,55,63,15,23,78,72,12,36,37,37,34,32,34,61,46,88,87,23,39,31,39,40,32,40,20,60,70,21,46,70,56,68,59,22,51,32,20,44,68,67,70,54,55,72,89,70,59,40,79,76,16,35,62,22,36,50,49,35,26,52,19,52,66,49,43,28,46,76,46,78,44,71,83,48,62,35,26,32,34,44,34,40,43,56,59,84,126,127,65,92,72,53,34,53,36,50,53,62,53,49,10,36,48,41,32,50,56,37,55,69,41,47,56,27,42,46,46,28,47,50,21,47,51,45,29,72,72,57,35,74,83,43,31,61,65,27,46,50,47,26,46,55,19,34,52,50,39,48,31,50,45,53,38,47,30,29,43,50,11,49,47,16,51,70,77,62,55,40,61,69,56,50,50,53,38,50,53,46,62,34,56,94,52,65,39,44,76,45,81,66,46,82,72,60,82,75,60,59,65,33,49,65,14,49,46,49,46,48,48,54,52,48,54,64,15,24,81,71,12,36,38,34,33,33,35,61,46,88,88,22,39,31,40,40,33,41,21,59,69,21,46,70,55,68,60,23,52,32,20,43,71,68,69,53,55,72,90,69,60,41,79,76,16,36,62,22,36,50,50,36,26,54,18,51,67,48,44,29,47,77,45,77,45,72,83,46,63,34,27,33,35,44,33,38,43,56,59,85,125

Radius of gyration: 22.4 Å; Cα contacts (8 Å, |Δi|>4): 833; chains: 2; bounding box: 67×60×48 Å